Protein AF-A0A9E5DBP9-F1 (afdb_monomer)

Organism: NCBI:txid2828780

Solvent-accessible surface area (backbone atoms only — not comparable to full-atom values): 36568 Å² total; per-residue (Å²): 66,20,36,39,33,51,39,54,47,79,52,47,54,31,37,76,70,67,54,23,41,34,51,75,36,81,72,78,80,89,69,84,73,62,57,49,38,32,36,27,28,32,79,90,72,57,22,38,39,32,34,27,36,75,73,50,74,49,76,37,39,53,68,65,43,41,78,74,40,48,96,30,33,62,60,57,68,68,60,49,55,61,69,46,59,98,44,79,50,32,33,37,37,30,60,32,79,74,44,76,46,94,69,58,40,54,56,54,80,82,34,80,84,62,72,84,39,93,64,58,44,83,35,60,81,59,63,78,62,71,62,70,82,72,67,85,80,68,92,56,74,66,56,55,55,50,51,52,52,51,56,55,50,56,63,60,69,79,74,75,80,93,68,93,64,82,68,49,81,46,46,40,81,37,42,39,49,64,70,26,51,78,45,71,26,36,62,54,65,73,90,39,54,38,77,83,66,48,61,33,39,42,45,51,45,63,87,41,52,47,94,53,41,60,55,85,77,32,12,24,62,60,67,74,27,71,36,49,55,66,17,34,35,31,18,31,29,72,72,33,30,54,62,30,32,31,85,46,59,25,23,25,13,63,24,24,30,28,41,40,47,97,68,67,43,63,42,58,52,50,49,46,61,59,42,17,70,57,47,34,70,67,31,48,63,98,91,61,35,30,51,56,72,66,59,60,34,64,38,73,40,70,38,51,20,65,52,48,37,51,51,51,42,53,50,49,52,51,54,48,52,57,47,50,53,50,52,51,50,46,53,49,51,53,56,47,49,57,53,48,55,53,51,53,50,50,30,46,72,59,47,61,67,48,38,73,64,54,75,69,54,91,82,75,63,38,22,64,59,55,52,51,52,47,52,53,54,51,51,52,51,48,52,51,49,46,52,54,39,54,51,51,42,50,54,36,55,74,63,72,55,67,75,81,78,73,73,78,74,76,78,76,82,78,52,79,77,79,50,74,76,62,53,70,77,50,80,86,67,53,89,53,44,39,79,43,37,43,34,68,58,30,49,72,44,66,32,43,71,78,66,82,86,48,53,70,32,39,64,91,28,79,43,34,27,37,48,40,79,56,31,74,38,72,54,33,78,69,59,72,46,42,27,18,72,59,35,47,71,78,46,85,48,51,78,39,57,55,72,25,36,34,31,17,28,44,60,76,83,81,30,33,34,25,56,15,35,27,68,40,65,30,25,36,24,67,34,27,36,38,40,43,51,65,76,74,32,47,75,46,45,67,45,53,51,53,50,44,59,68,38,27,70,63,55,43,65,67,30,50,64,77,102,68,53,32,51,52,69,67,61,56,30,63,38,72,47,74,37,52,25,72,70,55,42,50,53,44,43,53,51,50,52,57,56,47,51,54,48,54,52,53,52,52,53,43,57,51,50,53,53,50,52,58,52,47,55,51,50,52,40,49,29,46,68,61,48,62,61,64,52,72,67,60,48,54,56,37,69,66,38,94,77,52,50,41,20,63,60,54,48,51,52,44,44,52,52,55,59,56,54,65,62,68,77,76,114

Sequence (667 aa):
MNVLLSIKPKYVDEILAGKKIFEFRKAIFKKKDLGKVFIYSSSPVKKVVASFEIARIIADSPQKLWDKCHKYGGIPENDFFEYFKNSDVAYAIEITNLETFSEPFDPYKLKKDFRPPQSYCYLPLNYFEKKYETVFLTEENKEYDAKISAIDKNKSQFNQSSESVEERIGWIDAELSQMAEIIMGQSPPSSTYNENGIGLPFFQGKAEFTVLHPVVSKWCSKPKKAAESNDILISVRAPVGTTNIANQNCCIGRGLAAIRYSYCNKYVFYFLRLIEKELDKKGTGTTFKAISGAVLKSEIIPLSPLPEQRVIVSKIEQLFSELDNGIANLKLAQAQLKVYRQAVLKKAFEGELTREWREQQTDLPEAKDLLEQIQVEREESYNKKLDEWKRAVREWEDAGKEGKKPTKPKKSKETEPLTEPELDEFPKLPEKWEWTKIGQVSKVGTGVTPLKKRSDFYEGGTIPWVTSGALNESYVNLASDYVTDIALKETNLKIHPKNTLLIALYGEGKTRGKCSELLIEATTNQAIAAIVQERTEEKIRSYLKWFLTKNYDEIRIKSSGGVQPNLNLGIIENTVFPLCSLLEQHSIVTEIETRLSVCDKVEQDIEENLKIAEALRQSILKRAFEGKLLNKRELEEVHSAPDWEPAELLLERIRAEKAGSGKKGKA

pLDDT: mean 86.45, std 15.6, range [28.03, 98.38]

Secondary structure (DSSP, 8-state):
-EEEEEE-HHHHHHHHTTS--EEEESS--S-S---PEEEEE-TTT-EEEEEEEEEEEEEE-HHHHHHHHGGGS-S-HHHHHHHTTT-S-EEEEEEEEEEEEEEEE-HHHH-TT----SSEEEE-TTTTGGGSSSSSSSSTHHHHHHHHHHHHHHHHHSS-------TTTT-EEEEHHHHSEEEE--PPPGGGEESS--SEEEE-SGGGB-SSSB----EESS-SSEEPTTPEEEE-BSS-S-EEE-SS-EEE-TTEEEEE-SS-HHHHHHHHHHSHHHHHHT-B-SSS-B--HHHHHT-EEEEPPHHHHHHHHHHHHHHHHHHHHHHHHHHHHHHHHHHHHHHHHHHHHTT-TTHHHHHT-SSPPPHHHHHHHHHHHHHHHHHHHHHHHHHHHHHHHHTTT-SSPPPPPPPPPPPPPPPHHHHTTSPPPPTT-EEEEHHHHSEEEE-----TT-GGGTTT--EEEE-GGGGGSSEE-S-SEEE-HHHHHHS---PBPTT-EEEE-S-STT-TT-EEEE-S-BEE-TTEEEEE--GGGGGGHHHHHHHHHHTHHHHHH--BSSSS-B--HHHHHT-EEEE--HHHHHHHHHHHHHHHHHHHHHHHHHHHHHHHHHHHHHHHHHHHHHT-SS-HHHHHHHHT-TT---HHHHHHHHHHHHHHHHHHTT-

Nearest PDB structures (foldseek):
  5ybb-assembly1_G  TM=8.308E-01  e=8.590E-17  Caldanaerobacter subterraneus subsp. tengcongensis MB4
  3okg-assembly3_B  TM=6.435E-01  e=1.227E-15  Caldanaerobacter subterraneus subsp. tengcongensis MB4
  3okg-assembly3_A  TM=6.424E-01  e=8.323E-16  Caldanaerobacter subterraneus subsp. tengcongensis MB4
  5y6b-assembly4_D  TM=8.918E-01  e=1.927E-10  Zymomonas mobilis subsp. mobilis ATCC 10988
  5y6c-assembly2_B  TM=9.093E-01  e=3.745E-10  Zymomonas mobilis subsp. mobilis ATCC 10988

Radius of gyration: 35.1 Å; Cα contacts (8 Å, |Δi|>4): 1072; chains: 1; bounding box: 77×71×108 Å

InterPro domains:
  IPR000055 Type I restriction modification DNA specificity domain [PF01420] (170-329)
  IPR000055 Type I restriction modification DNA specificity domain [PF01420] (430-610)
  IPR007374 ASCH domain [SM01022] (5-99)
  IPR015947 PUA-like superfamily [SSF88697] (2-123)
  IPR044946 Type I restriction modification DNA specificity domain superfamily [G3DSA:3.90.220.20] (142-330)
  IPR044946 Type I restriction modification DNA specificity domain superfamily [G3DSA:3.90.220.20] (411-629)
  IPR051212 Type I restriction enzyme S subunit [PTHR43140] (170-627)

Foldseek 3Di:
DEKEFEDEPQVVVCVVVVLAQWDKALDDDPDDDYDKYWYQHDPPVRFGWKIFDFPDKDKAALVVCCVVHVRRHSDDPVRSCVVCPPGRMMMITGTDPIGTDPDTHHVCVVPVPDDHDPGMDDDDPCNVVVVLLPPPDDDPPPVVVVVVVVVVVVVVVVPDDPDDDPWADQKDKDFLLLAKDKAAAADDPPVQKDQPPAAFQEDAFCPQADPAEGDGRMHGNDAPTKDAQQWKKFFFKVQGLDIYGYNHIHRYHNRIMTIGGPALSLLVVLLSVLCSVVSNVCFDDDVMTGDDVVVNRGDIFTFHWRLLSVVLSVLLVVVVVVLVVVLVVLVVVLVSLVVVLLSLLVCLQQVNLCVVVVVPDDDFAALVVLLVVQVVVLVVVLVVQQVVLVVQQVVCVVVVVPDDRRDGDDRDDQDDFDDPVRQVVDDDHDPRKDKGFLSSLWDKDFFADPDPVPVLQAVVFDAAEAELVQLVDQERPHGPGGTHPCNVVVDVWDWAQFQKKKAFFDDPDLSHLRIHGYHHGHTYHRRIMTTHGDDSSSLCSLLVSSVSVSCSVVLRVPFDDDPGGTHDRVSRRGDMGMGHGSVSSVVSSVSSCVVVVVSVVSNVVSVVVSVVSVVVSSVSSVCSSRSNNDDPVRVVVSCPDPSTDRSVVVSVVSNVVVVVVVVVVPD

Mean predicted aligned error: 15.64 Å

Structure (mmCIF, N/CA/C/O backbone):
data_AF-A0A9E5DBP9-F1
#
_entry.id   AF-A0A9E5DBP9-F1
#
loop_
_atom_site.group_PDB
_atom_site.id
_atom_site.type_symbol
_atom_site.label_atom_id
_atom_site.label_alt_id
_atom_site.label_comp_id
_atom_site.label_asym_id
_atom_site.label_entity_id
_atom_site.label_seq_id
_atom_site.pdbx_PDB_ins_code
_atom_site.Cartn_x
_atom_site.Cartn_y
_atom_site.Cartn_z
_atom_site.occupancy
_atom_site.B_iso_or_equiv
_atom_site.auth_seq_id
_atom_site.auth_comp_id
_atom_site.auth_asym_id
_atom_site.auth_atom_id
_atom_site.pdbx_PDB_model_num
ATOM 1 N N . MET A 1 1 ? -11.367 -12.046 -17.221 1.00 78.06 1 MET A N 1
ATOM 2 C CA . MET A 1 1 ? -11.378 -13.448 -16.709 1.00 78.06 1 MET A CA 1
ATOM 3 C C . MET A 1 1 ? -10.088 -14.126 -17.120 1.00 78.06 1 MET A C 1
ATOM 5 O O . MET A 1 1 ? -9.591 -13.809 -18.189 1.00 78.06 1 MET A O 1
ATOM 9 N N . ASN A 1 2 ? -9.572 -15.055 -16.324 1.00 86.94 2 ASN A N 1
ATOM 10 C CA . ASN A 1 2 ? -8.413 -15.855 -16.717 1.00 86.94 2 ASN A CA 1
ATOM 11 C C . ASN A 1 2 ? -8.844 -17.016 -17.626 1.00 86.94 2 ASN A C 1
ATOM 13 O O . ASN A 1 2 ? -10.029 -17.359 -17.699 1.00 86.94 2 ASN A O 1
ATOM 17 N N . VAL A 1 3 ? -7.887 -17.625 -18.319 1.00 91.44 3 VAL A N 1
ATOM 18 C CA . VAL A 1 3 ? -8.115 -18.799 -19.171 1.00 91.44 3 VAL A CA 1
ATOM 19 C C . VAL A 1 3 ? -7.197 -19.931 -18.743 1.00 91.44 3 VAL A C 1
ATOM 21 O O . VAL A 1 3 ? -6.054 -19.678 -18.398 1.00 91.44 3 VAL A O 1
ATOM 24 N N . LEU A 1 4 ? -7.668 -21.175 -18.790 1.00 91.69 4 LEU A N 1
ATOM 25 C CA . LEU A 1 4 ? -6.832 -22.364 -18.640 1.00 91.69 4 LEU A CA 1
ATOM 26 C C . LEU A 1 4 ? -6.750 -23.119 -19.969 1.00 91.69 4 LEU A C 1
ATOM 28 O O . LEU A 1 4 ? -7.785 -23.498 -20.525 1.00 91.69 4 LEU A O 1
ATOM 32 N N . LEU A 1 5 ? -5.533 -23.360 -20.453 1.00 94.31 5 LEU A N 1
ATOM 33 C CA . LEU A 1 5 ? -5.233 -24.177 -21.629 1.00 94.31 5 LEU A CA 1
ATOM 34 C C . LEU A 1 5 ? -4.672 -25.530 -21.211 1.00 94.31 5 LEU A C 1
ATOM 36 O O . LEU A 1 5 ? -3.741 -25.588 -20.415 1.00 94.31 5 LEU A O 1
ATOM 40 N N . SER A 1 6 ? -5.176 -26.617 -21.798 1.00 93.81 6 SER A N 1
ATOM 41 C CA . SER A 1 6 ? -4.496 -27.913 -21.713 1.00 93.81 6 SER A CA 1
ATOM 42 C C . SER A 1 6 ? -3.488 -28.045 -22.855 1.00 93.81 6 SER A C 1
ATOM 44 O O . SER A 1 6 ? -3.867 -27.917 -24.022 1.00 93.81 6 SER A O 1
ATOM 46 N N . ILE A 1 7 ? -2.215 -28.277 -22.522 1.00 93.50 7 ILE A N 1
ATOM 47 C CA . ILE A 1 7 ? -1.096 -28.431 -23.466 1.00 93.50 7 ILE A CA 1
ATOM 48 C C . ILE A 1 7 ? -0.388 -29.764 -23.185 1.00 93.50 7 ILE A C 1
ATOM 50 O O . ILE A 1 7 ? -0.252 -30.169 -22.030 1.00 93.50 7 ILE A O 1
ATOM 54 N N . LYS A 1 8 ? 0.057 -30.469 -24.237 1.00 91.50 8 LYS A N 1
ATOM 55 C CA . LYS A 1 8 ? 0.852 -31.698 -24.073 1.00 91.50 8 LYS A CA 1
ATOM 56 C C . LYS A 1 8 ? 2.240 -31.360 -23.503 1.00 91.50 8 LYS A C 1
ATOM 58 O O . LYS A 1 8 ? 2.840 -30.414 -24.007 1.00 91.50 8 LYS A O 1
ATOM 63 N N . PRO A 1 9 ? 2.789 -32.158 -22.566 1.00 92.94 9 PRO A N 1
ATOM 64 C CA . PRO A 1 9 ? 4.079 -31.898 -21.919 1.00 92.94 9 PRO A CA 1
ATOM 65 C C . PRO A 1 9 ? 5.205 -31.500 -22.879 1.00 92.94 9 PRO A C 1
ATOM 67 O O . PRO A 1 9 ? 5.797 -30.449 -22.693 1.00 92.94 9 PRO A O 1
ATOM 70 N N . LYS A 1 10 ? 5.381 -32.221 -23.998 1.00 90.44 10 LYS A N 1
ATOM 71 C CA . LYS A 1 10 ? 6.418 -31.892 -24.995 1.00 90.44 10 LYS A CA 1
ATOM 72 C C . LYS A 1 10 ? 6.369 -30.446 -25.513 1.00 90.44 10 LYS A C 1
ATOM 74 O O . LYS A 1 10 ? 7.403 -29.867 -25.796 1.00 90.44 10 LYS A O 1
ATOM 79 N N . TYR A 1 11 ? 5.178 -29.859 -25.651 1.00 92.56 11 TYR A N 1
ATOM 80 C CA . TYR A 1 11 ? 5.032 -28.475 -26.113 1.00 92.56 11 TYR A CA 1
ATOM 81 C C . TYR A 1 11 ? 5.098 -27.473 -24.963 1.00 92.56 11 TYR A C 1
ATOM 83 O O . TYR A 1 11 ? 5.466 -26.328 -25.190 1.00 92.56 11 TYR A O 1
ATOM 91 N N . VAL A 1 12 ? 4.745 -27.893 -23.745 1.00 92.88 12 VAL A N 1
ATOM 92 C CA . VAL A 1 12 ? 4.985 -27.099 -22.537 1.00 92.88 12 VAL A CA 1
ATOM 93 C C . VAL A 1 12 ? 6.482 -26.877 -22.376 1.00 92.88 12 VAL A C 1
ATOM 95 O O . VAL A 1 12 ? 6.894 -25.735 -22.239 1.00 92.88 12 VAL A O 1
ATOM 98 N N . ASP A 1 13 ? 7.290 -27.931 -22.471 1.00 91.12 13 ASP A N 1
ATOM 99 C CA . ASP A 1 13 ? 8.742 -27.841 -22.298 1.00 91.12 13 ASP A CA 1
ATOM 100 C C . ASP A 1 13 ? 9.377 -26.888 -23.327 1.00 91.12 13 ASP A C 1
ATOM 102 O O . ASP A 1 13 ? 10.212 -26.058 -22.977 1.00 91.12 13 ASP A O 1
ATOM 106 N N . GLU A 1 14 ? 8.913 -26.922 -24.580 1.00 90.31 14 GLU A N 1
ATOM 107 C CA . GLU A 1 14 ? 9.345 -25.991 -25.634 1.00 90.31 14 GLU A CA 1
ATOM 108 C C . GLU A 1 14 ? 8.914 -24.534 -25.373 1.00 90.31 14 GLU A C 1
ATOM 110 O O . GLU A 1 14 ? 9.648 -23.606 -25.722 1.00 90.31 14 GLU A O 1
ATOM 115 N N . ILE A 1 15 ? 7.747 -24.314 -24.750 1.00 92.19 15 ILE A N 1
ATOM 116 C CA . ILE A 1 15 ? 7.298 -22.979 -24.313 1.00 92.19 15 ILE A CA 1
ATOM 117 C C . ILE A 1 15 ? 8.187 -22.483 -23.171 1.00 92.19 15 ILE A C 1
ATOM 119 O O . ILE A 1 15 ? 8.692 -21.365 -23.232 1.00 92.19 15 ILE A O 1
ATOM 123 N N . LEU A 1 16 ? 8.422 -23.318 -22.154 1.00 88.19 16 LEU A N 1
ATOM 124 C CA . LEU A 1 16 ? 9.247 -22.978 -20.990 1.00 88.19 16 LEU A CA 1
ATOM 125 C C . LEU A 1 16 ? 10.713 -22.730 -21.367 1.00 88.19 16 LEU A C 1
ATOM 127 O O . LEU A 1 16 ? 11.363 -21.878 -20.772 1.00 88.19 16 LEU A O 1
ATOM 131 N N . ALA A 1 17 ? 11.219 -23.425 -22.387 1.00 86.06 17 ALA A N 1
ATOM 132 C CA . ALA A 1 17 ? 12.548 -23.200 -22.948 1.00 86.06 17 ALA A CA 1
ATOM 133 C C . ALA A 1 17 ? 12.634 -21.960 -23.863 1.00 86.06 17 ALA A C 1
ATOM 135 O O . ALA A 1 17 ? 13.699 -21.692 -24.419 1.00 86.06 17 ALA A O 1
ATOM 136 N N . GLY A 1 18 ? 11.528 -21.238 -24.083 1.00 84.06 18 GLY A N 1
ATOM 137 C CA . GLY A 1 18 ? 11.467 -20.055 -24.951 1.00 84.06 18 GLY A CA 1
ATOM 138 C C . GLY A 1 18 ? 11.591 -20.350 -26.451 1.00 84.06 18 GLY A C 1
ATOM 139 O O . GLY A 1 18 ? 11.686 -19.427 -27.257 1.00 84.06 18 GLY A O 1
ATOM 140 N N . LYS A 1 19 ? 11.584 -21.626 -26.852 1.00 85.81 19 LYS A N 1
ATOM 141 C CA . LYS A 1 19 ? 11.707 -22.059 -28.255 1.00 85.81 19 LYS A CA 1
ATOM 142 C C . LYS A 1 19 ? 10.378 -21.972 -29.004 1.00 85.81 19 LYS A C 1
ATOM 144 O O . LYS A 1 19 ? 10.353 -21.715 -30.209 1.00 85.81 19 LYS A O 1
ATOM 149 N N . LYS A 1 20 ? 9.267 -22.170 -28.290 1.00 91.44 20 LYS A N 1
ATOM 150 C CA . LYS A 1 20 ? 7.900 -22.064 -28.807 1.00 91.44 20 LYS A CA 1
ATOM 151 C C . LYS A 1 20 ? 7.237 -20.797 -28.277 1.00 91.44 20 LYS A C 1
ATOM 153 O O . LYS A 1 20 ? 6.842 -20.741 -27.118 1.00 91.44 20 LYS A O 1
ATOM 158 N N . ILE A 1 21 ? 7.069 -19.805 -29.149 1.00 93.25 21 ILE A N 1
ATOM 159 C CA . ILE A 1 21 ? 6.420 -18.523 -28.814 1.00 93.25 21 ILE A CA 1
ATOM 160 C C . ILE A 1 21 ? 4.985 -18.438 -29.349 1.00 93.25 21 ILE A C 1
ATOM 162 O O . ILE A 1 21 ? 4.231 -17.561 -28.944 1.00 93.25 21 ILE A O 1
ATOM 166 N N . PHE A 1 22 ? 4.588 -19.346 -30.248 1.00 94.81 22 PHE A N 1
ATOM 167 C CA . PHE A 1 22 ? 3.217 -19.438 -30.751 1.00 94.81 22 PHE A CA 1
ATOM 168 C C . PHE A 1 22 ? 2.550 -20.728 -30.290 1.00 94.81 22 PHE A C 1
ATOM 170 O O . PHE A 1 22 ? 3.020 -21.820 -30.611 1.00 94.81 22 PHE A O 1
ATOM 177 N N . GLU A 1 23 ? 1.416 -20.617 -29.600 1.00 95.50 23 GLU A N 1
ATOM 178 C CA . GLU A 1 23 ? 0.545 -21.748 -29.279 1.00 95.50 23 GLU A CA 1
ATOM 179 C C . GLU A 1 23 ? -0.609 -21.848 -30.281 1.00 95.50 23 GLU A C 1
ATOM 181 O O . GLU A 1 23 ? -1.372 -20.901 -30.475 1.00 95.50 23 GLU A O 1
ATOM 186 N N . PHE A 1 24 ? -0.752 -23.010 -30.918 1.00 94.12 24 PHE A N 1
ATOM 187 C CA . PHE A 1 24 ? -1.713 -23.210 -32.001 1.00 94.12 24 PHE A CA 1
ATOM 188 C C . PHE A 1 24 ? -3.018 -23.827 -31.498 1.00 94.12 24 PHE A C 1
ATOM 190 O O . PHE A 1 24 ? -3.005 -24.792 -30.733 1.00 94.12 24 PHE A O 1
ATOM 197 N N . ARG A 1 25 ? -4.164 -23.297 -31.941 1.00 93.94 25 ARG A N 1
ATOM 198 C CA . ARG A 1 25 ? -5.496 -23.754 -31.513 1.00 93.94 25 ARG A CA 1
ATOM 199 C C . ARG A 1 25 ? -6.505 -23.762 -32.656 1.00 93.94 25 ARG A C 1
ATOM 201 O O . ARG A 1 25 ? -6.486 -22.889 -33.515 1.00 93.94 25 ARG A O 1
ATOM 208 N N . LYS A 1 26 ? -7.444 -24.717 -32.618 1.00 90.38 26 LYS A N 1
ATOM 209 C CA . LYS A 1 26 ? -8.629 -24.756 -33.507 1.00 90.38 26 LYS A CA 1
ATOM 210 C C . LYS A 1 26 ? -9.736 -23.781 -33.114 1.00 90.38 26 LYS A C 1
ATOM 212 O O . LYS A 1 26 ? -10.588 -23.452 -33.926 1.00 90.38 26 LYS A O 1
ATOM 217 N N . ALA A 1 27 ? -9.758 -23.361 -31.854 1.00 87.56 27 ALA A N 1
ATOM 218 C CA . ALA A 1 27 ? -10.766 -22.458 -31.324 1.00 87.56 27 ALA A CA 1
ATOM 219 C C . ALA A 1 27 ? -10.100 -21.418 -30.433 1.00 87.56 27 ALA A C 1
ATOM 221 O O . ALA A 1 27 ? -9.140 -21.728 -29.725 1.00 87.56 27 ALA A O 1
ATOM 222 N N . ILE A 1 28 ? -10.650 -20.209 -30.447 1.00 90.62 28 ILE A N 1
ATOM 223 C CA . ILE A 1 28 ? -10.167 -19.086 -29.654 1.00 90.62 28 ILE A CA 1
ATOM 224 C C . ILE A 1 28 ? -11.224 -18.620 -28.655 1.00 90.62 28 ILE A C 1
ATOM 226 O O . ILE A 1 28 ? -12.403 -18.967 -28.743 1.00 90.62 28 ILE A O 1
ATOM 230 N N . PHE A 1 29 ? -10.783 -17.834 -27.684 1.00 89.62 29 PHE A N 1
ATOM 231 C CA . PHE A 1 29 ? -11.598 -17.281 -26.616 1.00 89.62 29 PHE A CA 1
ATOM 232 C C . PHE A 1 29 ? -12.742 -16.415 -27.169 1.00 89.62 29 PHE A C 1
ATOM 234 O O . PHE A 1 29 ? -12.526 -15.508 -27.966 1.00 89.62 29 PHE A O 1
ATOM 241 N N . LYS A 1 30 ? -13.970 -16.656 -26.697 1.00 84.38 30 LYS A N 1
ATOM 242 C CA . LYS A 1 30 ? -15.159 -15.860 -27.054 1.00 84.38 30 LYS A CA 1
ATOM 243 C C . LYS A 1 30 ? -15.204 -14.490 -26.362 1.00 84.38 30 LYS A C 1
ATOM 245 O O . LYS A 1 30 ? -15.809 -13.560 -26.881 1.00 84.38 30 LYS A O 1
ATOM 250 N N . LYS A 1 31 ? -14.607 -14.373 -25.171 1.00 79.12 31 LYS A N 1
ATOM 251 C CA . LYS A 1 31 ? -14.512 -13.120 -24.402 1.00 79.12 31 LYS A CA 1
ATOM 252 C C . LYS A 1 31 ? -13.272 -12.324 -24.815 1.00 79.12 31 LYS A C 1
ATOM 254 O O . LYS A 1 31 ? -12.221 -12.927 -25.007 1.00 79.12 31 LYS A O 1
ATOM 259 N N . LYS A 1 32 ? -13.407 -10.996 -24.897 1.00 67.38 32 LYS A N 1
ATOM 260 C CA . LYS A 1 32 ? -12.321 -10.073 -25.272 1.00 67.38 32 LYS A CA 1
ATOM 261 C C . LYS A 1 32 ? -11.495 -9.586 -24.069 1.00 67.38 32 LYS A C 1
ATOM 263 O O . LYS A 1 32 ? -10.287 -9.453 -24.202 1.00 67.38 32 LYS A O 1
ATOM 268 N N . ASP A 1 33 ? -12.112 -9.445 -22.892 1.00 71.75 33 ASP A N 1
ATOM 269 C CA . ASP A 1 33 ? -11.433 -9.002 -21.660 1.00 71.75 33 ASP A CA 1
ATOM 270 C C . ASP A 1 33 ? -10.830 -10.185 -20.885 1.00 71.75 33 ASP A C 1
ATOM 272 O O . ASP A 1 33 ? -11.403 -10.731 -19.921 1.00 71.75 33 ASP A O 1
ATOM 276 N N . LEU A 1 34 ? -9.671 -10.634 -21.358 1.00 81.06 34 LEU A N 1
ATOM 277 C CA . LEU A 1 34 ? -8.916 -11.731 -20.762 1.00 81.06 34 LEU A CA 1
ATOM 278 C C . LEU A 1 34 ? -7.817 -11.192 -19.843 1.00 81.06 34 LEU A C 1
ATOM 280 O O . LEU A 1 34 ? -7.190 -10.185 -20.140 1.00 81.06 34 LEU A O 1
ATOM 284 N N . GLY A 1 35 ? -7.631 -11.868 -18.709 1.00 80.94 35 GLY A N 1
ATOM 285 C CA . GLY A 1 35 ? -6.468 -11.695 -17.842 1.00 80.94 35 GLY A CA 1
ATOM 286 C C . GLY A 1 35 ? -5.327 -12.587 -18.332 1.00 80.94 35 GLY A C 1
ATOM 287 O O . GLY A 1 35 ? -4.994 -12.580 -19.514 1.00 80.94 35 GLY A O 1
ATOM 288 N N . LYS A 1 36 ? -4.779 -13.422 -17.446 1.00 88.25 36 LYS A N 1
ATOM 289 C CA . LYS A 1 36 ? -3.708 -14.369 -17.793 1.00 88.25 36 LYS A CA 1
ATOM 290 C C . LYS A 1 36 ? -4.240 -15.674 -18.393 1.00 88.25 36 LYS A C 1
ATOM 292 O O . LYS A 1 36 ? -5.354 -16.122 -18.083 1.00 88.25 36 LYS A O 1
ATOM 297 N N . VAL A 1 37 ? -3.407 -16.317 -19.209 1.00 92.56 37 VAL A N 1
ATOM 298 C CA . VAL A 1 37 ? -3.605 -17.682 -19.707 1.00 92.56 37 VAL A CA 1
ATOM 299 C C . VAL A 1 37 ? -2.721 -18.637 -18.911 1.00 92.56 37 VAL A C 1
ATOM 301 O O . VAL A 1 37 ? -1.504 -18.541 -18.938 1.00 92.56 37 VAL A O 1
ATOM 304 N N . PHE A 1 38 ? -3.330 -19.579 -18.206 1.00 93.12 38 PHE A N 1
ATOM 305 C CA . PHE A 1 38 ? -2.664 -20.614 -17.427 1.00 93.12 38 PHE A CA 1
ATOM 306 C C . PHE A 1 38 ? -2.456 -21.873 -18.269 1.00 93.12 38 PHE A C 1
ATOM 308 O O . PHE A 1 38 ? -3.345 -22.290 -19.016 1.00 93.12 38 PHE A O 1
ATOM 315 N N . ILE A 1 39 ? -1.300 -22.510 -18.109 1.00 94.62 39 ILE A N 1
ATOM 316 C CA . ILE A 1 39 ? -0.908 -23.726 -18.818 1.00 94.62 39 ILE A CA 1
ATOM 317 C C . ILE A 1 39 ? -1.099 -24.929 -17.896 1.00 94.62 39 ILE A C 1
ATOM 319 O O . ILE A 1 39 ? -0.331 -25.133 -16.959 1.00 94.62 39 ILE A O 1
ATOM 323 N N . TYR A 1 40 ? -2.100 -25.755 -18.188 1.00 94.50 40 TYR A N 1
ATOM 324 C CA . TYR A 1 40 ? -2.239 -27.102 -17.645 1.00 94.50 40 TYR A CA 1
ATOM 325 C C . TYR A 1 40 ? -1.475 -28.097 -18.524 1.00 94.50 40 TYR A C 1
ATOM 327 O O . TYR A 1 40 ? -1.888 -28.399 -19.648 1.00 94.50 40 TYR A O 1
ATOM 335 N N . SER A 1 41 ? -0.376 -28.633 -18.001 1.00 94.25 41 SER A N 1
ATOM 336 C CA . SER A 1 41 ? 0.361 -29.720 -18.636 1.00 94.25 41 SER A CA 1
ATOM 337 C C . SER A 1 41 ? -0.424 -31.021 -18.476 1.00 94.25 41 SER A C 1
ATOM 339 O O . SER A 1 41 ? -0.727 -31.450 -17.359 1.00 94.25 41 SER A O 1
ATOM 341 N N . SER A 1 42 ? -0.814 -31.630 -19.598 1.00 90.62 42 SER A N 1
ATOM 342 C CA . SER A 1 42 ? -1.621 -32.852 -19.612 1.00 90.62 42 SER A CA 1
ATOM 343 C C . SER A 1 42 ? -0.835 -34.067 -19.091 1.00 90.62 42 SER A C 1
ATOM 345 O O . SER A 1 42 ? 0.287 -33.952 -18.604 1.00 90.62 42 SER A O 1
ATOM 347 N N . SER A 1 43 ? -1.416 -35.267 -19.178 1.00 86.00 43 SER A N 1
ATOM 348 C CA . SER A 1 43 ? -0.735 -36.505 -18.765 1.00 86.00 43 SER A CA 1
ATOM 349 C C . SER A 1 43 ? 0.663 -36.637 -19.405 1.00 86.00 43 SER A C 1
ATOM 351 O O . SER A 1 43 ? 0.771 -36.372 -20.607 1.00 86.00 43 SER A O 1
ATOM 353 N N . PRO A 1 44 ? 1.705 -37.050 -18.650 1.00 87.50 44 PRO A N 1
ATOM 354 C CA . PRO A 1 44 ? 1.666 -37.527 -17.257 1.00 87.50 44 PRO A CA 1
ATOM 355 C C . PRO A 1 44 ? 1.753 -36.439 -16.171 1.00 87.50 44 PRO A C 1
ATOM 357 O O . PRO A 1 44 ? 1.477 -36.745 -15.017 1.00 87.50 44 PRO A O 1
ATOM 360 N N . VAL A 1 45 ? 2.081 -35.188 -16.512 1.00 90.44 45 VAL A N 1
ATOM 361 C CA . VAL A 1 45 ? 2.345 -34.117 -15.528 1.00 90.44 45 VAL A CA 1
ATOM 362 C C . VAL A 1 45 ? 1.090 -33.745 -14.735 1.00 90.44 45 VAL A C 1
ATOM 364 O O . VAL A 1 45 ? 1.151 -33.602 -13.518 1.00 90.44 45 VAL A O 1
ATOM 367 N N . LYS A 1 46 ? -0.053 -33.614 -15.422 1.00 91.19 46 LYS A N 1
ATOM 368 C CA . LYS A 1 46 ? -1.386 -33.345 -14.847 1.00 91.19 46 LYS A CA 1
ATOM 369 C C . LYS A 1 46 ? -1.451 -32.154 -13.872 1.00 91.19 46 LYS A C 1
ATOM 371 O O . LYS A 1 46 ? -2.279 -32.161 -12.961 1.00 91.19 46 LYS A O 1
ATOM 376 N N . LYS A 1 47 ? -0.647 -31.110 -14.086 1.00 90.94 47 LYS A N 1
ATOM 377 C CA . LYS A 1 47 ? -0.560 -29.918 -13.222 1.00 90.94 47 LYS A CA 1
ATOM 378 C C . LYS A 1 47 ? -0.598 -28.627 -14.031 1.00 90.94 47 LYS A C 1
ATOM 380 O O . LYS A 1 47 ? -0.261 -28.617 -15.212 1.00 90.94 47 LYS A O 1
ATOM 385 N N . VAL A 1 48 ? -0.990 -27.530 -13.391 1.00 91.12 48 VAL A N 1
ATOM 386 C CA . VAL A 1 48 ? -0.821 -26.176 -13.923 1.00 91.12 48 VAL A CA 1
ATOM 387 C C . VAL A 1 48 ? 0.603 -25.721 -13.622 1.00 91.12 48 VAL A C 1
ATOM 389 O O . VAL A 1 48 ? 0.995 -25.663 -12.463 1.00 91.12 48 VAL A O 1
ATOM 392 N N . VAL A 1 49 ? 1.386 -25.452 -14.659 1.00 92.31 49 VAL A N 1
ATOM 393 C CA . VAL A 1 49 ? 2.855 -25.330 -14.567 1.00 92.31 49 VAL A CA 1
ATOM 394 C C . VAL A 1 49 ? 3.371 -23.918 -14.826 1.00 92.31 49 VAL A C 1
ATOM 396 O O . VAL A 1 49 ? 4.474 -23.589 -14.409 1.00 92.31 49 VAL A O 1
ATOM 399 N N . ALA A 1 50 ? 2.595 -23.093 -15.525 1.00 91.62 50 ALA A N 1
ATOM 400 C CA . ALA A 1 50 ? 2.985 -21.740 -15.898 1.00 91.62 50 ALA A CA 1
ATOM 401 C C . ALA A 1 50 ? 1.758 -20.897 -16.254 1.00 91.62 50 ALA A C 1
ATOM 403 O O . ALA A 1 50 ? 0.649 -21.423 -16.421 1.00 91.62 50 ALA A O 1
ATOM 404 N N . SER A 1 51 ? 1.964 -19.598 -16.431 1.00 94.00 51 SER A N 1
ATOM 405 C CA . SER A 1 51 ? 1.008 -18.694 -17.065 1.00 94.00 51 SER A CA 1
ATOM 406 C C . SER A 1 51 ? 1.697 -17.737 -18.030 1.00 94.00 51 SER A C 1
ATOM 408 O O . SER A 1 51 ? 2.906 -17.562 -17.965 1.00 94.00 51 SER A O 1
ATOM 410 N N . PHE A 1 52 ? 0.943 -17.143 -18.946 1.00 93.19 52 PHE A N 1
ATOM 411 C CA . PHE A 1 52 ? 1.443 -16.148 -19.887 1.00 93.19 52 PHE A CA 1
ATOM 412 C C . PHE A 1 52 ? 0.360 -15.127 -20.242 1.00 93.19 52 PHE A C 1
ATOM 414 O O . PHE A 1 52 ? -0.836 -15.346 -20.011 1.00 93.19 52 PHE A O 1
ATOM 421 N N . GLU A 1 53 ? 0.782 -14.018 -20.837 1.00 92.38 53 GLU A N 1
ATOM 422 C CA . GLU A 1 53 ? -0.086 -13.008 -21.432 1.00 92.38 53 GLU A CA 1
ATOM 423 C C . GLU A 1 53 ? -0.099 -13.132 -22.957 1.00 92.38 53 GLU A C 1
ATOM 425 O O . GLU A 1 53 ? 0.850 -13.601 -23.586 1.00 92.38 53 GLU A O 1
ATOM 430 N N . ILE A 1 54 ? -1.206 -12.725 -23.571 1.00 92.19 54 ILE A N 1
ATOM 431 C CA . ILE A 1 54 ? -1.388 -12.828 -25.018 1.00 92.19 54 ILE A CA 1
ATOM 432 C C . ILE A 1 54 ? -0.864 -11.543 -25.660 1.00 92.19 54 ILE A C 1
ATOM 434 O O . ILE A 1 54 ? -1.478 -10.492 -25.490 1.00 92.19 54 ILE A O 1
ATOM 438 N N . ALA A 1 55 ? 0.219 -11.621 -26.438 1.00 87.62 55 ALA A N 1
ATOM 439 C CA . ALA A 1 55 ? 0.715 -10.460 -27.184 1.00 87.62 55 ALA A CA 1
ATOM 440 C C . ALA A 1 55 ? -0.218 -10.111 -28.351 1.00 87.62 55 ALA A C 1
ATOM 442 O O . ALA A 1 55 ? -0.626 -8.966 -28.533 1.00 87.62 55 ALA A O 1
ATOM 443 N N . ARG A 1 56 ? -0.584 -11.122 -29.142 1.00 91.31 56 ARG A N 1
ATOM 444 C CA . ARG A 1 56 ? -1.608 -11.039 -30.188 1.00 91.31 56 ARG A CA 1
ATOM 445 C C . ARG A 1 56 ? -2.117 -12.429 -30.544 1.00 91.31 56 ARG A C 1
ATOM 447 O O . ARG A 1 56 ? -1.502 -13.441 -30.211 1.00 91.31 56 ARG A O 1
ATOM 454 N N . ILE A 1 57 ? -3.238 -12.466 -31.258 1.00 92.94 57 ILE A N 1
ATOM 455 C CA . ILE A 1 57 ? -3.793 -13.689 -31.837 1.00 92.94 57 ILE A CA 1
ATOM 456 C C . ILE A 1 57 ? -3.877 -13.501 -33.347 1.00 92.94 57 ILE A C 1
ATOM 458 O O . ILE A 1 57 ? -4.483 -12.541 -33.821 1.00 92.94 57 ILE A O 1
ATOM 462 N N . ILE A 1 58 ? -3.293 -14.432 -34.094 1.00 92.44 58 ILE A N 1
ATOM 463 C CA . ILE A 1 58 ? -3.368 -14.475 -35.555 1.00 92.44 58 ILE A CA 1
ATOM 464 C C . ILE A 1 58 ? -4.392 -15.543 -35.931 1.00 92.44 58 ILE A C 1
ATOM 466 O O . ILE A 1 58 ? -4.292 -16.672 -35.459 1.00 92.44 58 ILE A O 1
ATOM 470 N N . ALA A 1 59 ? -5.370 -15.189 -36.763 1.00 95.50 59 ALA A N 1
ATOM 471 C CA . ALA A 1 59 ? -6.365 -16.108 -37.308 1.00 95.50 59 ALA A CA 1
ATOM 472 C C . ALA A 1 59 ? -6.226 -16.151 -38.832 1.00 95.50 59 ALA A C 1
ATOM 474 O O . ALA A 1 59 ? -6.306 -15.106 -39.479 1.00 95.50 59 ALA A O 1
ATOM 475 N N . ASP A 1 60 ? -5.985 -17.330 -39.400 1.00 95.19 60 ASP A N 1
ATOM 476 C CA . ASP A 1 60 ? -5.806 -17.508 -40.846 1.00 95.19 60 ASP A CA 1
ATOM 477 C C . ASP A 1 60 ? -6.079 -18.968 -41.253 1.00 95.19 60 ASP A C 1
ATOM 479 O O . ASP A 1 60 ? -6.304 -19.826 -40.399 1.00 95.19 60 ASP A O 1
ATOM 483 N N . SER A 1 61 ? -6.034 -19.270 -42.551 1.00 95.56 61 SER A N 1
ATOM 484 C CA . SER A 1 61 ? -5.992 -20.658 -43.039 1.00 95.56 61 SER A CA 1
ATOM 485 C C . SER A 1 61 ? -4.743 -21.389 -42.510 1.00 95.56 61 SER A C 1
ATOM 487 O O . SER A 1 61 ? -3.695 -20.746 -42.373 1.00 95.56 61 SER A O 1
ATOM 489 N N . PRO A 1 62 ? -4.794 -22.714 -42.253 1.00 95.75 62 PRO A N 1
ATOM 490 C CA . PRO A 1 62 ? -3.654 -23.462 -41.715 1.00 95.75 62 PRO A CA 1
ATOM 491 C C . PRO A 1 62 ? -2.349 -23.256 -42.492 1.00 95.75 62 PRO A C 1
ATOM 493 O O . PRO A 1 62 ? -1.315 -23.024 -41.874 1.00 95.75 62 PRO A O 1
ATOM 496 N N . GLN A 1 63 ? -2.403 -23.239 -43.830 1.00 94.38 63 GLN A N 1
ATOM 497 C CA . GLN A 1 63 ? -1.224 -23.013 -44.672 1.00 94.38 63 GLN A CA 1
ATOM 498 C C . GLN A 1 63 ? -0.594 -21.635 -44.424 1.00 94.38 63 GLN A C 1
ATOM 500 O O . GLN A 1 63 ? 0.582 -21.535 -44.097 1.00 94.38 63 GLN A O 1
ATOM 505 N N . LYS A 1 64 ? -1.388 -20.561 -44.497 1.00 92.94 64 LYS A N 1
ATOM 506 C CA . LYS A 1 64 ? -0.882 -19.195 -44.284 1.00 92.94 64 LYS A CA 1
ATOM 507 C C . LYS A 1 64 ? -0.397 -18.968 -42.855 1.00 92.94 64 LYS A C 1
ATOM 509 O O . LYS A 1 64 ? 0.520 -18.179 -42.632 1.00 92.94 64 LYS A O 1
ATOM 514 N N . LEU A 1 65 ? -1.033 -19.614 -41.878 1.00 94.25 65 LEU A N 1
ATOM 515 C CA . LEU A 1 65 ? -0.613 -19.538 -40.483 1.00 94.25 65 LEU A CA 1
ATOM 516 C C . LEU A 1 65 ? 0.729 -20.254 -40.274 1.00 94.25 65 LEU A C 1
ATOM 518 O O . LEU A 1 65 ? 1.588 -19.737 -39.559 1.00 94.25 65 LEU A O 1
ATOM 522 N N . TRP A 1 66 ? 0.923 -21.402 -40.927 1.00 94.50 66 TRP A N 1
ATOM 523 C CA . TRP A 1 66 ? 2.185 -22.137 -40.930 1.00 94.50 66 TRP A CA 1
ATOM 524 C C . TRP A 1 66 ? 3.322 -21.286 -41.497 1.00 94.50 66 TRP A C 1
ATOM 526 O O . TRP A 1 66 ? 4.306 -21.039 -40.798 1.00 94.50 66 TRP A O 1
ATOM 536 N N . ASP A 1 67 ? 3.141 -20.720 -42.691 1.00 92.25 67 ASP A N 1
ATOM 537 C CA . ASP A 1 67 ? 4.152 -19.889 -43.356 1.00 92.25 67 ASP A CA 1
ATOM 538 C C . ASP A 1 67 ? 4.629 -18.729 -42.456 1.00 92.25 67 ASP A C 1
ATOM 540 O O . ASP A 1 67 ? 5.818 -18.415 -42.404 1.00 92.25 67 ASP A O 1
ATOM 544 N N . LYS A 1 68 ? 3.710 -18.135 -41.680 1.00 90.06 68 LYS A N 1
ATOM 545 C CA . LYS A 1 68 ? 3.987 -17.013 -40.767 1.00 90.06 68 LYS A CA 1
ATOM 546 C C . LYS A 1 68 ? 4.650 -17.423 -39.449 1.00 90.06 68 LYS A C 1
ATOM 548 O O . LYS A 1 68 ? 5.459 -16.661 -38.923 1.00 90.06 68 LYS A O 1
ATOM 553 N N . CYS A 1 69 ? 4.274 -18.568 -38.878 1.00 92.62 69 CYS A N 1
ATOM 554 C CA . CYS A 1 69 ? 4.543 -18.872 -37.466 1.00 92.62 69 CYS A CA 1
ATOM 555 C C . CYS A 1 69 ? 5.406 -20.120 -37.226 1.00 92.62 69 CYS A C 1
ATOM 557 O O . CYS A 1 69 ? 5.883 -20.296 -36.103 1.00 92.62 69 CYS A O 1
ATOM 559 N N . HIS A 1 70 ? 5.633 -20.980 -38.229 1.00 88.25 70 HIS A N 1
ATOM 560 C CA . HIS A 1 70 ? 6.304 -22.278 -38.050 1.00 88.25 70 HIS A CA 1
ATOM 561 C C . HIS A 1 70 ? 7.686 -22.169 -37.390 1.00 88.25 70 HIS A C 1
ATOM 563 O O . HIS A 1 70 ? 8.004 -22.971 -36.512 1.00 88.25 70 HIS A O 1
ATOM 569 N N . LYS A 1 71 ? 8.463 -21.128 -37.732 1.00 87.06 71 LYS A N 1
ATOM 570 C CA . LYS A 1 71 ? 9.821 -20.884 -37.211 1.00 87.06 71 LYS A CA 1
ATOM 571 C C . LYS A 1 71 ? 9.896 -20.870 -35.679 1.00 87.06 71 LYS A C 1
ATOM 573 O O . LYS A 1 71 ? 10.914 -21.262 -35.121 1.00 87.06 71 LYS A O 1
ATOM 578 N N . TYR A 1 72 ? 8.822 -20.454 -35.010 1.00 88.69 72 TYR A N 1
ATOM 579 C CA . TYR A 1 72 ? 8.733 -20.392 -33.548 1.00 88.69 72 TYR A CA 1
ATOM 580 C C . TYR A 1 72 ? 7.505 -21.142 -33.007 1.00 88.69 72 TYR A C 1
ATOM 582 O O . TYR A 1 72 ? 6.999 -20.864 -31.916 1.00 88.69 72 TYR A O 1
ATOM 590 N N . GLY A 1 73 ? 6.989 -22.080 -33.805 1.00 84.69 73 GLY A N 1
ATOM 591 C CA . GLY A 1 73 ? 5.796 -22.861 -33.509 1.00 84.69 73 GLY A CA 1
ATOM 592 C C . GLY A 1 73 ? 6.063 -24.116 -32.679 1.00 84.69 73 GLY A C 1
ATOM 593 O O . GLY A 1 73 ? 5.114 -24.690 -32.145 1.00 84.69 73 GLY A O 1
ATOM 594 N N . GLY A 1 74 ? 7.321 -24.559 -32.560 1.00 84.56 74 GLY A N 1
ATOM 595 C CA . GLY A 1 74 ? 7.730 -25.698 -31.722 1.00 84.56 74 GLY A CA 1
ATOM 596 C C . GLY A 1 74 ? 6.966 -27.004 -31.989 1.00 84.56 74 GLY A C 1
ATOM 597 O O . GLY A 1 74 ? 6.765 -27.804 -31.078 1.00 84.56 74 GLY A O 1
ATOM 598 N N . ILE A 1 75 ? 6.463 -27.195 -33.210 1.00 86.00 75 ILE A N 1
ATOM 599 C CA . ILE A 1 75 ? 5.712 -28.377 -33.643 1.00 86.00 75 ILE A CA 1
ATOM 600 C C . ILE A 1 75 ? 6.194 -28.775 -35.045 1.00 86.00 75 ILE A C 1
ATOM 602 O O . ILE A 1 75 ? 6.386 -27.884 -35.871 1.00 86.00 75 ILE A O 1
ATOM 606 N N . PRO A 1 76 ? 6.411 -30.071 -35.332 1.00 90.19 76 PRO A N 1
ATOM 607 C CA . PRO A 1 76 ? 6.732 -30.523 -36.685 1.00 90.19 76 PRO A CA 1
ATOM 608 C C . PRO A 1 76 ? 5.606 -30.215 -37.680 1.00 90.19 76 PRO A C 1
ATOM 610 O O . PRO A 1 76 ? 4.432 -30.242 -37.316 1.00 90.19 76 PRO A O 1
ATOM 613 N N . GLU A 1 77 ? 5.955 -29.996 -38.947 1.00 91.06 77 GLU A N 1
ATOM 614 C CA . GLU A 1 77 ? 5.003 -29.675 -40.023 1.00 91.06 77 GLU A CA 1
ATOM 615 C C . GLU A 1 77 ? 3.876 -30.704 -40.155 1.00 91.06 77 GLU A C 1
ATOM 617 O O . GLU A 1 77 ? 2.695 -30.357 -40.121 1.00 91.06 77 GLU A O 1
ATOM 622 N N . ASN A 1 78 ? 4.237 -31.987 -40.200 1.00 91.94 78 ASN A N 1
ATOM 623 C CA . ASN A 1 78 ? 3.270 -33.080 -40.293 1.00 91.94 78 ASN A CA 1
ATOM 624 C C . ASN A 1 78 ? 2.297 -33.091 -39.099 1.00 91.94 78 ASN A C 1
ATOM 626 O O . ASN A 1 78 ? 1.094 -33.260 -39.287 1.00 91.94 78 ASN A O 1
ATOM 630 N N . ASP A 1 79 ? 2.801 -32.855 -37.881 1.00 89.50 79 ASP A N 1
ATOM 631 C CA . ASP A 1 79 ? 1.985 -32.786 -36.660 1.00 89.50 79 ASP A CA 1
ATOM 632 C C . ASP A 1 79 ? 1.033 -31.577 -36.695 1.00 89.50 79 ASP A C 1
ATOM 634 O O . ASP A 1 79 ? -0.102 -31.667 -36.224 1.00 89.50 79 ASP A O 1
ATOM 638 N N . PHE A 1 80 ? 1.481 -30.442 -37.242 1.00 93.31 80 PHE A N 1
ATOM 639 C CA . PHE A 1 80 ? 0.670 -29.234 -37.381 1.00 93.31 80 PHE A CA 1
ATOM 640 C C . PHE A 1 80 ? -0.486 -29.439 -38.363 1.00 93.31 80 PHE A C 1
ATOM 642 O O . PHE A 1 80 ? -1.643 -29.188 -38.013 1.00 93.31 80 PHE A O 1
ATOM 649 N N . PHE A 1 81 ? -0.199 -29.923 -39.573 1.00 93.81 81 PHE A N 1
ATOM 650 C CA . PHE A 1 81 ? -1.229 -30.115 -40.593 1.00 93.81 81 PHE A CA 1
ATOM 651 C C . PHE A 1 81 ? -2.191 -31.252 -40.241 1.00 93.81 81 PHE A C 1
ATOM 653 O O . PHE A 1 81 ? -3.393 -31.114 -40.467 1.00 93.81 81 PHE A O 1
ATOM 660 N N . GLU A 1 82 ? -1.717 -32.324 -39.598 1.00 93.62 82 GLU A N 1
ATOM 661 C CA . GLU A 1 82 ? -2.612 -33.362 -39.078 1.00 93.62 82 GLU A CA 1
ATOM 662 C C . GLU A 1 82 ? -3.473 -32.825 -37.924 1.00 93.62 82 GLU A C 1
ATOM 664 O O . GLU A 1 82 ? -4.670 -33.113 -37.862 1.00 93.62 82 GLU A O 1
ATOM 669 N N . TYR A 1 83 ? -2.921 -31.975 -37.042 1.00 90.25 83 TYR A N 1
ATOM 670 C CA . TYR A 1 83 ? -3.717 -31.319 -36.005 1.00 90.25 83 TYR A CA 1
ATOM 671 C C . TYR A 1 83 ? -4.837 -30.484 -36.625 1.00 90.25 83 TYR A C 1
ATOM 673 O O . TYR A 1 83 ? -5.975 -30.634 -36.196 1.00 90.25 83 TYR A O 1
ATOM 681 N N . PHE A 1 84 ? -4.570 -29.675 -37.655 1.00 92.88 84 PHE A N 1
ATOM 682 C CA . PHE A 1 84 ? -5.560 -28.819 -38.328 1.00 92.88 84 PHE A CA 1
ATOM 683 C C . PHE A 1 84 ? -6.347 -29.486 -39.463 1.00 92.88 84 PHE A C 1
ATOM 685 O O . PHE A 1 84 ? -7.095 -28.812 -40.172 1.00 92.88 84 PHE A O 1
ATOM 692 N N . LYS A 1 85 ? -6.258 -30.810 -39.599 1.00 89.12 85 LYS A N 1
ATOM 693 C CA . LYS A 1 85 ? -7.040 -31.570 -40.575 1.00 89.12 85 LYS A CA 1
ATOM 694 C C . LYS A 1 85 ? -8.531 -31.256 -40.436 1.00 89.12 85 LYS A C 1
ATOM 696 O O . LYS A 1 85 ? -9.081 -31.275 -39.326 1.00 89.12 85 LYS A O 1
ATOM 701 N N . ASN A 1 86 ? -9.166 -30.952 -41.568 1.00 89.56 86 ASN A N 1
ATOM 702 C CA . ASN A 1 86 ? -10.573 -30.546 -41.682 1.00 89.56 86 ASN A CA 1
ATOM 703 C C . ASN A 1 86 ? -10.922 -29.242 -40.931 1.00 89.56 86 ASN A C 1
ATOM 705 O O . ASN A 1 86 ? -12.003 -29.130 -40.359 1.00 89.56 86 ASN A O 1
ATOM 709 N N . SER A 1 87 ? -10.000 -28.279 -40.842 1.00 88.69 87 SER A N 1
ATOM 710 C CA . SER A 1 87 ? -10.253 -26.958 -40.247 1.00 88.69 87 SER A CA 1
ATOM 711 C C . SER A 1 87 ? -9.904 -25.846 -41.238 1.00 88.69 87 SER A C 1
ATOM 713 O O . SER A 1 87 ? -8.751 -25.725 -41.640 1.00 88.69 87 SER A O 1
ATOM 715 N N . ASP A 1 88 ? -10.882 -25.010 -41.591 1.00 90.00 88 ASP A N 1
ATOM 716 C CA . ASP A 1 88 ? -10.684 -23.903 -42.545 1.00 90.00 88 ASP A CA 1
ATOM 717 C C . ASP A 1 88 ? -9.948 -22.704 -41.923 1.00 90.00 88 ASP A C 1
ATOM 719 O O . ASP A 1 88 ? -9.351 -21.888 -42.626 1.00 90.00 88 ASP A O 1
ATOM 723 N N . VAL A 1 89 ? -9.979 -22.604 -40.590 1.00 92.31 89 VAL A N 1
ATOM 724 C CA . VAL A 1 89 ? -9.358 -21.531 -39.807 1.00 92.31 89 VAL A CA 1
ATOM 725 C C . VAL A 1 89 ? -8.538 -22.129 -38.668 1.00 92.31 89 VAL A C 1
ATOM 727 O O . VAL A 1 89 ? -8.988 -23.025 -37.950 1.00 92.31 89 VAL A O 1
ATOM 730 N N . ALA A 1 90 ? -7.337 -21.595 -38.488 1.00 93.81 90 ALA A N 1
ATOM 731 C CA . ALA A 1 90 ? -6.413 -21.898 -37.412 1.00 93.81 90 ALA A CA 1
ATOM 732 C C . ALA A 1 90 ? -6.039 -20.611 -36.662 1.00 93.81 90 ALA A C 1
ATOM 734 O O . ALA A 1 90 ? -6.001 -19.523 -37.242 1.00 93.81 90 ALA A O 1
ATOM 735 N N . TYR A 1 91 ? -5.738 -20.745 -35.371 1.00 95.62 91 TYR A N 1
ATOM 736 C CA . TYR A 1 91 ? -5.320 -19.636 -34.518 1.00 95.62 91 TYR A CA 1
ATOM 737 C C . TYR A 1 91 ? -3.906 -19.865 -33.988 1.00 95.62 91 TYR A C 1
ATOM 739 O O . TYR A 1 91 ? -3.605 -20.955 -33.499 1.00 95.62 91 TYR A O 1
ATOM 747 N N . ALA A 1 92 ? -3.066 -18.832 -34.031 1.00 95.50 92 ALA A N 1
ATOM 748 C CA . ALA A 1 92 ? -1.786 -18.778 -33.330 1.00 95.50 92 ALA A CA 1
ATOM 749 C C . ALA A 1 92 ? -1.861 -17.719 -32.229 1.00 95.50 92 ALA A C 1
ATOM 751 O O . ALA A 1 92 ? -2.122 -16.547 -32.500 1.00 95.50 92 ALA A O 1
ATOM 752 N N . ILE A 1 93 ? -1.648 -18.144 -30.990 1.00 95.25 93 ILE A N 1
ATOM 753 C CA . ILE A 1 93 ? -1.611 -17.290 -29.806 1.00 95.25 93 ILE A CA 1
ATOM 754 C C . ILE A 1 93 ? -0.146 -16.980 -29.526 1.00 95.25 93 ILE A C 1
ATOM 756 O O . ILE A 1 93 ? 0.620 -17.894 -29.228 1.00 95.25 93 ILE A O 1
ATOM 760 N N . GLU A 1 94 ? 0.244 -15.715 -29.640 1.00 95.31 94 GLU A N 1
ATOM 761 C CA . GLU A 1 94 ? 1.605 -15.285 -29.325 1.00 95.31 94 GLU A CA 1
ATOM 762 C C . GLU A 1 94 ? 1.774 -15.124 -27.813 1.00 95.31 94 GLU A C 1
ATOM 764 O O . GLU A 1 94 ? 1.034 -14.373 -27.169 1.00 95.31 94 GLU A O 1
ATOM 769 N N . ILE A 1 95 ? 2.733 -15.863 -27.266 1.00 93.75 95 ILE A N 1
ATOM 770 C CA . ILE A 1 95 ? 3.057 -15.947 -25.846 1.00 93.75 95 ILE A CA 1
ATOM 771 C C . ILE A 1 95 ? 3.995 -14.792 -25.493 1.00 93.75 95 ILE A C 1
ATOM 773 O O . ILE A 1 95 ? 5.074 -14.669 -26.068 1.00 93.75 95 ILE A O 1
ATOM 777 N N . THR A 1 96 ? 3.606 -13.972 -24.519 1.00 89.75 96 THR A N 1
ATOM 778 C CA . THR A 1 96 ? 4.478 -12.978 -23.878 1.00 89.75 96 THR A CA 1
ATOM 779 C C . THR A 1 96 ? 4.355 -13.063 -22.360 1.00 89.75 96 THR A C 1
ATOM 781 O O . THR A 1 96 ? 3.417 -13.677 -21.851 1.00 89.75 96 THR A O 1
ATOM 784 N N . ASN A 1 97 ? 5.298 -12.464 -21.629 1.00 86.19 97 ASN A N 1
ATOM 785 C CA . ASN A 1 97 ? 5.300 -12.425 -20.162 1.00 86.19 97 ASN A CA 1
ATOM 786 C C . ASN A 1 97 ? 5.081 -13.820 -19.537 1.00 86.19 97 ASN A C 1
ATOM 788 O O . ASN A 1 97 ? 4.200 -14.011 -18.698 1.00 86.19 97 ASN A O 1
ATOM 792 N N . LEU A 1 98 ? 5.841 -14.816 -20.012 1.00 91.19 98 LEU A N 1
ATOM 793 C CA . LEU A 1 98 ? 5.769 -16.192 -19.523 1.00 91.19 98 LEU A CA 1
ATOM 794 C C . LEU A 1 98 ? 6.295 -16.271 -18.083 1.00 91.19 98 LEU A C 1
ATOM 796 O O . LEU A 1 98 ? 7.438 -15.921 -17.806 1.00 91.19 98 LEU A O 1
ATOM 800 N N . GLU A 1 99 ? 5.463 -16.781 -17.187 1.00 87.06 99 GLU A N 1
ATOM 801 C CA . GLU A 1 99 ? 5.736 -16.955 -15.766 1.00 87.06 99 GLU A CA 1
ATOM 802 C C . GLU A 1 99 ? 5.635 -18.444 -15.418 1.00 87.06 99 GLU A C 1
ATOM 804 O O . GLU A 1 99 ? 4.546 -19.025 -15.419 1.00 87.06 99 GLU A O 1
ATOM 809 N N . THR A 1 100 ? 6.772 -19.077 -15.136 1.00 85.88 100 THR A N 1
ATOM 810 C CA . THR A 1 100 ? 6.839 -20.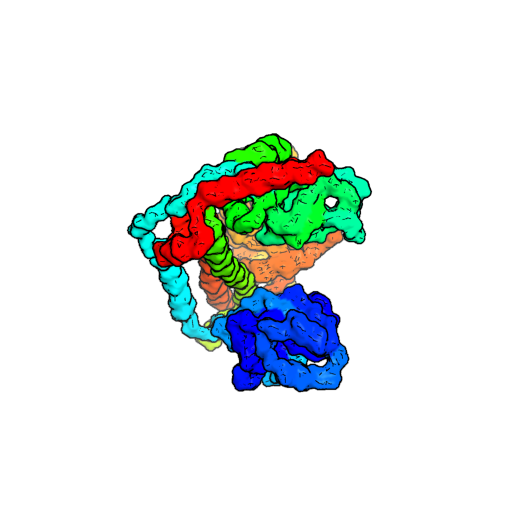483 -14.715 1.00 85.88 100 THR A CA 1
ATOM 811 C C . THR A 1 100 ? 6.612 -20.594 -13.214 1.00 85.88 100 THR A C 1
ATOM 813 O O . THR A 1 100 ? 7.198 -19.843 -12.437 1.00 85.88 100 THR A O 1
ATOM 816 N N . PHE A 1 101 ? 5.799 -21.555 -12.781 1.00 81.31 101 PHE A N 1
ATOM 817 C CA . PHE A 1 101 ? 5.551 -21.772 -11.359 1.00 81.31 101 PHE A CA 1
ATOM 818 C C . PHE A 1 101 ? 6.633 -22.664 -10.755 1.00 81.31 101 PHE A C 1
ATOM 820 O O . PHE A 1 101 ? 6.833 -23.792 -11.206 1.00 81.31 101 PHE A O 1
ATOM 827 N N . SER A 1 102 ? 7.295 -22.167 -9.706 1.00 67.94 102 SER A N 1
ATOM 828 C CA . SER A 1 102 ? 8.278 -22.927 -8.919 1.00 67.94 102 SER A CA 1
ATOM 829 C C . SER A 1 102 ? 7.674 -24.203 -8.326 1.00 67.94 102 SER A C 1
ATOM 831 O O . SER A 1 102 ? 8.332 -25.239 -8.293 1.00 67.94 102 SER A O 1
ATOM 833 N N . GLU A 1 103 ? 6.393 -24.155 -7.951 1.00 76.25 103 GLU A N 1
ATOM 834 C CA . GLU A 1 103 ? 5.589 -25.326 -7.613 1.00 76.25 103 GLU A CA 1
ATOM 835 C C . GLU A 1 103 ? 4.385 -25.473 -8.553 1.00 76.25 103 GLU A C 1
ATOM 837 O O . GLU A 1 103 ? 3.377 -24.772 -8.397 1.00 76.25 103 GLU A O 1
ATOM 842 N N . PRO A 1 104 ? 4.428 -26.425 -9.502 1.00 81.06 104 PRO A N 1
ATOM 843 C CA . PRO A 1 104 ? 3.279 -26.743 -10.331 1.00 81.06 104 PRO A CA 1
ATOM 844 C C . PRO A 1 104 ? 2.054 -27.127 -9.496 1.00 81.06 104 PRO A C 1
ATOM 846 O O . PRO A 1 104 ? 2.092 -28.015 -8.639 1.00 81.06 104 PRO A O 1
ATOM 849 N N . PHE A 1 105 ? 0.938 -26.472 -9.782 1.00 80.12 105 PHE A N 1
ATOM 850 C CA . PHE A 1 105 ? -0.296 -26.591 -9.028 1.00 80.12 105 PHE A CA 1
ATOM 851 C C . PHE A 1 105 ? -1.133 -27.796 -9.491 1.00 80.12 105 PHE A C 1
ATOM 853 O O . PHE A 1 105 ? -1.339 -28.008 -10.684 1.00 80.12 105 PHE A O 1
ATOM 860 N N . ASP A 1 106 ? -1.655 -28.577 -8.545 1.00 84.00 106 ASP A N 1
ATOM 861 C CA . ASP A 1 106 ? -2.532 -29.716 -8.826 1.00 84.00 106 ASP A CA 1
ATOM 862 C C . ASP A 1 106 ? -4.018 -29.298 -8.777 1.00 84.00 106 ASP A C 1
ATOM 864 O O . ASP A 1 106 ? -4.564 -29.106 -7.684 1.00 84.00 106 ASP A O 1
ATOM 868 N N . PRO A 1 107 ? -4.711 -29.176 -9.928 1.00 79.19 107 PRO A N 1
ATOM 869 C CA . PRO A 1 107 ? -6.104 -28.735 -9.963 1.00 79.19 107 PRO A CA 1
ATOM 870 C C . PRO A 1 107 ? -7.087 -29.689 -9.294 1.00 79.19 107 PRO A C 1
ATOM 872 O O . PRO A 1 107 ? -8.149 -29.235 -8.861 1.00 79.19 107 PRO A O 1
ATOM 875 N N . TYR A 1 108 ? -6.730 -30.962 -9.127 1.00 78.31 108 TYR A N 1
ATOM 876 C CA . TYR A 1 108 ? -7.574 -31.930 -8.434 1.00 78.31 108 TYR A CA 1
ATOM 877 C C . TYR A 1 108 ? -7.627 -31.669 -6.919 1.00 78.31 108 TYR A C 1
ATOM 879 O O . TYR A 1 108 ? -8.601 -32.053 -6.273 1.00 78.31 108 TYR A O 1
ATOM 887 N N . LYS A 1 109 ? -6.647 -30.937 -6.356 1.00 72.38 109 LYS A N 1
ATOM 888 C CA . LYS A 1 109 ? -6.676 -30.486 -4.951 1.00 72.38 109 LYS A CA 1
ATOM 889 C C . LYS A 1 109 ? -7.689 -29.364 -4.695 1.00 72.38 109 LYS A C 1
ATOM 891 O O . LYS A 1 109 ? -8.238 -29.299 -3.604 1.00 72.38 109 LYS A O 1
ATOM 896 N N . LEU A 1 110 ? -7.958 -28.496 -5.678 1.00 65.06 110 LEU A N 1
ATOM 897 C CA . LEU A 1 110 ? -8.962 -27.423 -5.544 1.00 65.06 110 LEU A CA 1
ATOM 898 C C . LEU A 1 110 ? -10.377 -27.886 -5.901 1.00 65.06 110 LEU A C 1
ATOM 900 O O . LEU A 1 110 ? -11.357 -27.343 -5.396 1.00 65.06 110 LEU A O 1
ATOM 904 N N . LYS A 1 111 ? -10.499 -28.865 -6.800 1.00 70.06 111 LYS A N 1
ATOM 905 C CA . LYS A 1 111 ? -11.780 -29.436 -7.211 1.00 70.06 111 LYS A CA 1
ATOM 906 C C . LYS A 1 111 ? -11.579 -30.909 -7.550 1.00 70.06 111 LYS A C 1
ATOM 908 O O . LYS A 1 111 ? -11.019 -31.215 -8.598 1.00 70.06 111 LYS A O 1
ATOM 913 N N . LYS A 1 112 ? -12.082 -31.809 -6.695 1.00 69.19 112 LYS A N 1
ATOM 914 C CA . LYS A 1 112 ? -11.957 -33.270 -6.882 1.00 69.19 112 LYS A CA 1
ATOM 915 C C . LYS A 1 112 ? -12.436 -33.736 -8.266 1.00 69.19 112 LYS A C 1
ATOM 917 O O . LYS A 1 112 ? -11.769 -34.551 -8.890 1.00 69.19 112 LYS A O 1
ATOM 922 N N . ASP A 1 113 ? -13.503 -33.127 -8.793 1.00 75.25 113 ASP A N 1
ATOM 923 C CA . ASP A 1 113 ? -14.062 -33.433 -10.122 1.00 75.25 113 ASP A CA 1
ATOM 924 C C . ASP A 1 113 ? -13.524 -32.529 -11.246 1.00 75.25 113 ASP A C 1
ATOM 926 O O . ASP A 1 113 ? -14.225 -32.226 -12.220 1.00 75.25 113 ASP A O 1
ATOM 930 N N . PHE A 1 114 ? -12.304 -32.007 -11.111 1.00 82.56 114 PHE A N 1
ATOM 931 C CA . PHE A 1 114 ? -11.690 -31.210 -12.166 1.00 82.56 114 PHE A CA 1
ATOM 932 C C . PHE A 1 114 ? -11.542 -32.039 -13.450 1.00 82.56 114 PHE A C 1
ATOM 934 O O . PHE A 1 114 ? -10.978 -33.130 -13.451 1.00 82.56 114 PHE A O 1
ATOM 941 N N . ARG A 1 115 ? -12.030 -31.499 -14.571 1.00 83.50 115 ARG A N 1
ATOM 942 C CA . ARG A 1 115 ? -11.832 -32.079 -15.902 1.00 83.50 115 ARG A CA 1
ATOM 943 C C . ARG A 1 115 ? -10.984 -31.115 -16.729 1.00 83.50 115 ARG A C 1
ATOM 945 O O . ARG A 1 115 ? -11.406 -29.967 -16.898 1.00 83.50 115 ARG A O 1
ATOM 952 N N . PRO A 1 116 ? -9.813 -31.536 -17.238 1.00 85.25 116 PRO A N 1
ATOM 953 C CA . PRO A 1 116 ? -8.993 -30.665 -18.063 1.00 85.25 116 PRO A CA 1
ATOM 954 C C . PRO A 1 116 ? -9.745 -30.291 -19.348 1.00 85.25 116 PRO A C 1
ATOM 956 O O . PRO A 1 116 ? -10.400 -31.148 -19.949 1.00 85.25 116 PRO A O 1
ATOM 959 N N . PRO A 1 117 ? -9.690 -29.020 -19.779 1.00 87.00 117 PRO A N 1
ATOM 960 C CA . PRO A 1 117 ? -10.428 -28.582 -20.952 1.00 87.00 117 PRO A CA 1
ATOM 961 C C . PRO A 1 117 ? -9.820 -29.165 -22.231 1.00 87.00 117 PRO A C 1
ATOM 963 O O . PRO A 1 117 ? -8.604 -29.164 -22.403 1.00 87.00 117 PRO A O 1
ATOM 966 N N . GLN A 1 118 ? -10.669 -29.586 -23.171 1.00 79.00 118 GLN A N 1
ATOM 967 C CA . GLN A 1 118 ? -10.222 -30.068 -24.484 1.00 79.00 118 GLN A CA 1
ATOM 968 C C . GLN A 1 118 ? -9.612 -28.945 -25.344 1.00 79.00 118 GLN A C 1
ATOM 970 O O . GLN A 1 118 ? -8.695 -29.189 -26.123 1.00 79.00 118 GLN A O 1
ATOM 975 N N . SER A 1 119 ? -10.109 -27.712 -25.195 1.00 80.62 119 SER A N 1
ATOM 976 C CA . SER A 1 119 ? -9.550 -26.524 -25.852 1.00 80.62 119 SER A CA 1
ATOM 977 C C . SER A 1 119 ? -9.109 -25.494 -24.816 1.00 80.62 119 SER A C 1
ATOM 979 O O . SER A 1 119 ? -7.913 -25.315 -24.601 1.00 80.62 119 SER A O 1
ATOM 981 N N . TYR A 1 120 ? -10.066 -24.885 -24.115 1.00 90.56 120 TYR A N 1
ATOM 982 C CA . TYR A 1 120 ? -9.818 -23.960 -23.014 1.00 90.56 120 TYR A CA 1
ATOM 983 C C . TYR A 1 120 ? -11.028 -23.908 -22.068 1.00 90.56 120 TYR A C 1
ATOM 985 O O . TYR A 1 120 ? -12.134 -24.297 -22.452 1.00 90.56 120 TYR A O 1
ATOM 993 N N . CYS A 1 121 ? -10.852 -23.409 -20.846 1.00 88.25 121 CYS A N 1
ATOM 994 C CA . CYS A 1 121 ? -11.964 -22.994 -19.983 1.00 88.25 121 CYS A CA 1
ATOM 995 C C . CYS A 1 121 ? -11.668 -21.649 -19.310 1.00 88.25 121 CYS A C 1
ATOM 997 O O . CYS A 1 121 ? -10.515 -21.230 -19.220 1.00 88.25 121 CYS A O 1
ATOM 999 N N . TYR A 1 122 ? -12.717 -20.949 -18.872 1.00 87.25 122 TYR A N 1
ATOM 1000 C CA . TYR A 1 122 ? -12.570 -19.684 -18.156 1.00 87.25 122 TYR A CA 1
ATOM 1001 C C . TYR A 1 122 ? -12.413 -19.917 -16.661 1.00 87.25 122 TYR A C 1
ATOM 1003 O O . TYR A 1 122 ? -13.156 -20.697 -16.067 1.00 87.25 122 TYR A O 1
ATOM 1011 N N . LEU A 1 123 ? -11.490 -19.173 -16.064 1.00 78.00 123 LEU A N 1
ATOM 1012 C CA . LEU A 1 123 ? -11.276 -19.118 -14.630 1.00 78.00 123 LEU A CA 1
ATOM 1013 C C . LEU A 1 123 ? -11.633 -17.712 -14.106 1.00 78.00 123 LEU A C 1
ATOM 1015 O O . LEU A 1 123 ? -11.313 -16.705 -14.754 1.00 78.00 123 LEU A O 1
ATOM 1019 N N . PRO A 1 124 ? -12.294 -17.606 -12.939 1.00 72.00 124 PRO A N 1
ATOM 1020 C CA . PRO A 1 124 ? -12.349 -16.368 -12.167 1.00 72.00 124 PRO A CA 1
ATOM 1021 C C . PRO A 1 124 ? -10.958 -15.737 -12.006 1.00 72.00 124 PRO A C 1
ATOM 1023 O O . PRO A 1 124 ? -9.952 -16.446 -11.968 1.00 72.00 124 PRO A O 1
ATOM 1026 N N . LEU A 1 125 ? -10.890 -14.405 -11.912 1.00 66.25 125 LEU A N 1
ATOM 1027 C CA . LEU A 1 125 ? -9.607 -13.701 -11.752 1.00 66.25 125 LEU A CA 1
ATOM 1028 C C . LEU A 1 125 ? -8.860 -14.159 -10.487 1.00 66.25 125 LEU A C 1
ATOM 1030 O O . LEU A 1 125 ? -7.650 -14.336 -10.530 1.00 66.25 125 LEU A O 1
ATOM 1034 N N . ASN A 1 126 ? -9.611 -14.482 -9.434 1.00 58.22 126 ASN A N 1
ATOM 1035 C CA . ASN A 1 126 ? -9.135 -14.968 -8.141 1.00 58.22 126 ASN A CA 1
ATOM 1036 C C . ASN A 1 126 ? -9.071 -16.505 -8.016 1.00 58.22 126 ASN A C 1
ATOM 1038 O O . ASN A 1 126 ? -8.979 -17.035 -6.911 1.00 58.22 126 ASN A O 1
ATOM 1042 N N . TYR A 1 127 ? -9.170 -17.265 -9.114 1.00 62.94 127 TYR A N 1
ATOM 1043 C CA . TYR A 1 127 ? -9.345 -18.725 -9.031 1.00 62.94 127 TYR A CA 1
ATOM 1044 C C . TYR A 1 127 ? -8.203 -19.447 -8.297 1.00 62.94 127 TYR A C 1
ATOM 1046 O O . TYR A 1 127 ? -8.455 -20.399 -7.562 1.00 62.94 127 TYR A O 1
ATOM 1054 N N . PHE A 1 128 ? -6.964 -18.974 -8.455 1.00 54.28 128 PHE A N 1
ATOM 1055 C CA . PHE A 1 128 ? -5.796 -19.516 -7.750 1.00 54.28 128 PHE A CA 1
ATOM 1056 C C . PHE A 1 128 ? -5.472 -18.776 -6.440 1.00 54.28 128 PHE A C 1
ATOM 1058 O O . PHE A 1 128 ? -4.603 -19.220 -5.697 1.00 54.28 128 PHE A O 1
ATOM 1065 N N . GLU A 1 129 ? -6.208 -17.711 -6.100 1.00 47.59 129 GLU A N 1
ATOM 1066 C CA . GLU A 1 129 ? -6.067 -16.995 -4.819 1.00 47.59 129 GLU A CA 1
ATOM 1067 C C . GLU A 1 129 ? -6.641 -17.808 -3.640 1.00 47.59 129 GLU A C 1
ATOM 1069 O O . GLU A 1 129 ? -6.277 -17.581 -2.490 1.00 47.59 129 GLU A O 1
ATOM 1074 N N . LYS A 1 130 ? -7.456 -18.843 -3.905 1.00 37.84 130 LYS A N 1
ATOM 1075 C CA . LYS A 1 130 ? -8.008 -19.752 -2.879 1.00 37.84 130 LYS A CA 1
ATOM 1076 C C . LYS A 1 130 ? -6.990 -20.701 -2.217 1.00 37.84 130 LYS A C 1
ATOM 1078 O O . LYS A 1 130 ? -7.385 -21.520 -1.395 1.00 37.84 130 LYS A O 1
ATOM 1083 N N . LYS A 1 131 ? -5.691 -20.607 -2.527 1.00 40.91 131 LYS A N 1
ATOM 1084 C CA . LYS A 1 131 ? -4.634 -21.399 -1.863 1.00 40.91 131 LYS A CA 1
ATOM 1085 C C . LYS A 1 131 ? -4.120 -20.761 -0.556 1.00 40.91 131 LYS A C 1
ATOM 1087 O O . LYS A 1 131 ? -3.328 -21.385 0.137 1.00 40.91 131 LYS A O 1
ATOM 1092 N N . TYR A 1 132 ? -4.595 -19.569 -0.179 1.00 34.19 132 TYR A N 1
ATOM 1093 C CA . TYR A 1 132 ? -4.126 -18.865 1.026 1.00 34.19 132 TYR A CA 1
ATOM 1094 C C . TYR A 1 132 ? -4.986 -19.073 2.284 1.00 34.19 132 TYR A C 1
ATOM 1096 O O . TYR A 1 132 ? -4.612 -18.594 3.347 1.00 34.19 132 TYR A O 1
ATOM 1104 N N . GLU A 1 133 ? -6.092 -19.824 2.222 1.00 31.91 133 GLU A N 1
ATOM 1105 C CA . GLU A 1 133 ? -6.904 -20.111 3.422 1.00 31.91 133 GLU A CA 1
ATOM 1106 C C . GLU A 1 133 ? -6.474 -21.380 4.185 1.00 31.91 133 GLU A C 1
ATOM 1108 O O . GLU A 1 133 ? -6.856 -21.542 5.345 1.00 31.91 133 GLU A O 1
ATOM 1113 N N . THR A 1 134 ? -5.651 -22.256 3.589 1.00 28.03 134 THR A N 1
ATOM 1114 C CA . THR A 1 134 ? -5.326 -23.582 4.171 1.00 28.03 134 THR A CA 1
ATOM 1115 C C . THR A 1 134 ? -3.826 -23.882 4.314 1.00 28.03 134 THR A C 1
ATOM 1117 O O . THR A 1 134 ? -3.480 -24.943 4.811 1.00 28.03 134 THR A O 1
ATOM 1120 N N . VAL A 1 135 ? -2.919 -22.976 3.923 1.00 30.08 135 VAL A N 1
ATOM 1121 C CA . VAL A 1 135 ? -1.453 -23.206 4.017 1.00 30.08 135 VAL A CA 1
ATOM 1122 C C . VAL A 1 135 ? -0.828 -22.605 5.290 1.00 30.08 135 VAL A C 1
ATOM 1124 O O . VAL A 1 135 ? 0.331 -22.848 5.587 1.00 30.08 135 VAL A O 1
ATOM 1127 N N . PHE A 1 136 ? -1.589 -21.881 6.114 1.00 29.27 136 PHE A N 1
ATOM 1128 C CA . PHE A 1 136 ? -1.042 -21.205 7.305 1.00 29.27 136 PHE A CA 1
ATOM 1129 C C . PHE A 1 136 ? -1.136 -21.999 8.616 1.00 29.27 136 PHE A C 1
ATOM 1131 O O . PHE A 1 136 ? -0.941 -21.429 9.685 1.00 29.27 136 PHE A O 1
ATOM 1138 N N . LEU A 1 137 ? -1.440 -23.298 8.563 1.00 30.69 137 LEU A N 1
ATOM 1139 C CA . LEU A 1 137 ? -1.537 -24.149 9.752 1.00 30.69 137 LEU A CA 1
ATOM 1140 C C . LEU A 1 137 ? -0.881 -25.510 9.495 1.00 30.69 137 LEU A C 1
ATOM 1142 O O . LEU A 1 137 ? -1.592 -26.489 9.333 1.00 30.69 137 LEU A O 1
ATOM 1146 N N . THR A 1 138 ? 0.453 -25.548 9.407 1.00 30.53 138 THR A N 1
ATOM 1147 C CA . THR A 1 138 ? 1.318 -26.649 9.896 1.00 30.53 138 THR A CA 1
ATOM 1148 C C . THR A 1 138 ? 2.799 -26.328 9.649 1.00 30.53 138 THR A C 1
ATOM 1150 O O . THR A 1 138 ? 3.151 -25.904 8.555 1.00 30.53 138 THR A O 1
ATOM 1153 N N . GLU A 1 139 ? 3.627 -26.553 10.676 1.00 32.03 139 GLU A N 1
ATOM 1154 C CA . GLU A 1 139 ? 5.083 -26.841 10.762 1.00 32.03 139 GLU A CA 1
ATOM 1155 C C . GLU A 1 139 ? 6.146 -26.260 9.787 1.00 32.03 139 GLU A C 1
ATOM 1157 O O . GLU A 1 139 ? 7.332 -26.531 9.974 1.00 32.03 139 GLU A O 1
ATOM 1162 N N . GLU A 1 140 ? 5.831 -25.384 8.835 1.00 33.19 140 GLU A N 1
ATOM 1163 C CA . GLU A 1 140 ? 6.816 -24.799 7.898 1.00 33.19 140 GLU A CA 1
ATOM 1164 C C . GLU A 1 140 ? 7.411 -23.445 8.336 1.00 33.19 140 GLU A C 1
ATOM 1166 O O . GLU A 1 140 ? 7.992 -22.713 7.534 1.00 33.19 140 GLU A O 1
ATOM 1171 N N . ASN A 1 141 ? 7.387 -23.120 9.634 1.00 36.91 141 ASN A N 1
ATOM 1172 C CA . ASN A 1 141 ? 8.089 -21.930 10.143 1.00 36.91 141 ASN A CA 1
ATOM 1173 C C . ASN A 1 141 ? 9.626 -22.025 10.017 1.00 36.91 141 ASN A C 1
ATOM 1175 O O . ASN A 1 141 ? 10.301 -21.006 10.082 1.00 36.91 141 ASN A O 1
ATOM 1179 N N . LYS A 1 142 ? 10.202 -23.210 9.761 1.00 32.94 142 LYS A N 1
ATOM 1180 C CA . LYS A 1 142 ? 11.659 -23.367 9.562 1.00 32.94 142 LYS A CA 1
ATOM 1181 C C . LYS A 1 142 ? 12.134 -23.079 8.136 1.00 32.94 142 LYS A C 1
ATOM 1183 O O . LYS A 1 142 ? 13.300 -22.741 7.943 1.00 32.94 142 LYS A O 1
ATOM 1188 N N . GLU A 1 143 ? 11.265 -23.196 7.132 1.00 34.44 143 GLU A N 1
ATOM 1189 C CA . GLU A 1 143 ? 11.657 -22.965 5.734 1.00 34.44 143 GLU A CA 1
ATOM 1190 C C . GLU A 1 143 ? 11.550 -21.485 5.343 1.00 34.44 143 GLU A C 1
ATOM 1192 O O . GLU A 1 143 ? 12.298 -21.008 4.488 1.00 34.44 143 GLU A O 1
ATOM 1197 N N . TYR A 1 144 ? 10.673 -20.731 6.015 1.00 36.59 144 TYR A N 1
ATOM 1198 C CA . TYR A 1 144 ? 10.589 -19.278 5.867 1.00 36.59 144 TYR A CA 1
ATOM 1199 C C . TYR A 1 144 ? 11.818 -18.579 6.467 1.00 36.59 144 TYR A C 1
ATOM 1201 O O . TYR A 1 144 ? 12.425 -17.751 5.790 1.00 36.59 144 TYR A O 1
ATOM 1209 N N . ASP A 1 145 ? 12.283 -19.009 7.645 1.00 33.81 145 ASP A N 1
ATOM 1210 C CA . ASP A 1 145 ? 13.562 -18.565 8.224 1.00 33.81 145 ASP A CA 1
ATOM 1211 C C . ASP A 1 145 ? 14.764 -18.941 7.332 1.00 33.81 145 ASP A C 1
ATOM 1213 O O . ASP A 1 145 ? 15.704 -18.159 7.163 1.00 33.81 145 ASP A O 1
ATOM 1217 N N . ALA A 1 146 ? 14.719 -20.105 6.670 1.00 34.81 146 ALA A N 1
ATOM 1218 C CA . ALA A 1 146 ? 15.749 -20.524 5.716 1.00 34.81 146 ALA A CA 1
ATOM 1219 C C . ALA A 1 146 ? 15.733 -19.703 4.409 1.00 34.81 146 ALA A C 1
ATOM 1221 O O . ALA A 1 146 ? 16.796 -19.402 3.859 1.00 34.81 146 ALA A O 1
ATOM 1222 N N . LYS A 1 147 ? 14.552 -19.292 3.924 1.00 37.44 147 LYS A N 1
ATOM 1223 C CA . LYS A 1 147 ? 14.398 -18.402 2.757 1.00 37.44 147 LYS A CA 1
ATOM 1224 C C . LYS A 1 147 ? 14.810 -16.962 3.082 1.00 37.44 147 LYS A C 1
ATOM 1226 O O . LYS A 1 147 ? 15.446 -16.325 2.247 1.00 37.44 147 LYS A O 1
ATOM 1231 N N . ILE A 1 148 ? 14.561 -16.490 4.305 1.00 37.66 148 ILE A N 1
ATOM 1232 C CA . ILE A 1 148 ? 15.075 -15.211 4.824 1.00 37.66 148 ILE A CA 1
ATOM 1233 C C . ILE A 1 148 ? 16.612 -15.242 4.910 1.00 37.66 148 ILE A C 1
ATOM 1235 O O . ILE A 1 148 ? 17.274 -14.321 4.433 1.00 37.66 148 ILE A O 1
ATOM 1239 N N . SER A 1 149 ? 17.202 -16.348 5.376 1.00 31.95 149 SER A N 1
ATOM 1240 C CA . SER A 1 149 ? 18.662 -16.538 5.372 1.00 31.95 149 SER A CA 1
ATOM 1241 C C . SER A 1 149 ? 19.260 -16.630 3.952 1.00 31.95 149 SER A C 1
ATOM 1243 O O . SER A 1 149 ? 20.390 -16.201 3.713 1.00 31.95 149 SER A O 1
ATOM 1245 N N . ALA A 1 150 ? 18.501 -17.130 2.969 1.00 33.56 150 ALA A N 1
ATOM 1246 C CA . ALA A 1 150 ? 18.904 -17.142 1.559 1.00 33.56 150 ALA A CA 1
ATOM 1247 C C . ALA A 1 150 ? 18.844 -15.748 0.898 1.00 33.56 150 ALA A C 1
ATOM 1249 O O . ALA A 1 150 ? 19.667 -15.445 0.034 1.00 33.56 150 ALA A O 1
ATOM 1250 N N . ILE A 1 151 ? 17.929 -14.875 1.334 1.00 36.06 151 ILE A N 1
ATOM 1251 C CA . ILE A 1 151 ? 17.867 -13.469 0.902 1.00 36.06 151 ILE A CA 1
ATOM 1252 C C . ILE A 1 151 ? 19.056 -12.677 1.472 1.00 36.06 151 ILE A C 1
ATOM 1254 O O . ILE A 1 151 ? 19.678 -11.901 0.744 1.00 36.06 151 ILE A O 1
ATOM 1258 N N . ASP A 1 152 ? 19.464 -12.945 2.717 1.00 31.78 152 ASP A N 1
ATOM 1259 C CA . ASP A 1 152 ? 20.697 -12.378 3.283 1.00 31.78 152 ASP A CA 1
ATOM 1260 C C . ASP A 1 152 ? 21.972 -12.918 2.605 1.00 31.78 152 ASP A C 1
ATOM 1262 O O . ASP A 1 152 ? 22.948 -12.180 2.453 1.00 31.78 152 ASP A O 1
ATOM 1266 N N . LYS A 1 153 ? 21.971 -14.153 2.079 1.00 30.47 153 LYS A N 1
ATOM 1267 C CA . LYS A 1 153 ? 23.079 -14.650 1.236 1.00 30.47 153 LYS A CA 1
ATOM 1268 C C . LYS A 1 153 ? 23.220 -13.884 -0.086 1.00 30.47 153 LYS A C 1
ATOM 1270 O O . LYS A 1 153 ? 24.346 -13.711 -0.552 1.00 30.47 153 LYS A O 1
ATOM 1275 N N . ASN A 1 154 ? 22.137 -13.341 -0.646 1.00 35.84 154 ASN A N 1
ATOM 1276 C CA . ASN A 1 154 ? 22.209 -12.509 -1.854 1.00 35.84 154 ASN A CA 1
ATOM 1277 C C . ASN A 1 154 ? 22.758 -11.093 -1.590 1.00 35.84 154 ASN A C 1
ATOM 1279 O O . ASN A 1 154 ? 23.318 -10.489 -2.505 1.00 35.84 154 ASN A O 1
ATOM 1283 N N . LYS A 1 155 ? 22.721 -10.584 -0.344 1.00 32.66 155 LYS A N 1
ATOM 1284 C CA . LYS A 1 155 ? 23.481 -9.371 0.040 1.00 32.66 155 LYS A CA 1
ATOM 1285 C C . LYS A 1 155 ? 24.996 -9.588 -0.039 1.00 32.66 155 LYS A C 1
ATOM 1287 O O . LYS A 1 155 ? 25.736 -8.652 -0.329 1.00 32.66 155 LYS A O 1
ATOM 1292 N N . SER A 1 156 ? 25.460 -10.817 0.200 1.00 29.84 156 SER A N 1
ATOM 1293 C CA . SER A 1 156 ? 26.884 -11.173 0.220 1.00 29.84 156 SER A CA 1
ATOM 1294 C C . SER A 1 156 ? 27.500 -11.352 -1.172 1.00 29.84 156 SER A C 1
ATOM 1296 O O . SER A 1 156 ? 28.719 -11.264 -1.291 1.00 29.84 156 SER A O 1
ATOM 1298 N N . GLN A 1 157 ? 26.707 -11.596 -2.221 1.00 34.50 157 GLN A N 1
ATOM 1299 C CA . GLN A 1 157 ? 27.233 -11.802 -3.580 1.00 34.50 157 GLN A CA 1
ATOM 1300 C C . GLN A 1 157 ? 27.424 -10.510 -4.384 1.00 34.50 157 GLN A C 1
ATOM 1302 O O . GLN A 1 157 ? 28.149 -10.516 -5.373 1.00 34.50 157 GLN A O 1
ATOM 1307 N N . PHE A 1 158 ? 26.845 -9.387 -3.950 1.00 35.38 158 PHE A N 1
ATOM 1308 C CA . PHE A 1 158 ? 26.999 -8.101 -4.643 1.00 35.38 158 PHE A CA 1
ATOM 1309 C C . PHE A 1 158 ? 28.219 -7.277 -4.191 1.00 35.38 158 PHE A C 1
ATOM 1311 O O . PHE A 1 158 ? 28.494 -6.235 -4.784 1.00 35.38 158 PHE A O 1
ATOM 1318 N N . ASN A 1 159 ? 28.960 -7.738 -3.174 1.00 31.62 159 ASN A N 1
ATOM 1319 C CA . ASN A 1 159 ? 30.007 -6.957 -2.502 1.00 31.62 159 ASN A CA 1
ATOM 1320 C C . ASN A 1 159 ? 31.391 -7.629 -2.432 1.00 31.62 159 ASN A C 1
ATOM 1322 O O . ASN A 1 159 ? 32.177 -7.316 -1.540 1.00 31.62 159 ASN A O 1
ATOM 1326 N N . GLN A 1 160 ? 31.741 -8.502 -3.381 1.00 33.72 160 GLN A N 1
ATOM 1327 C CA . GLN A 1 160 ? 33.128 -8.958 -3.537 1.00 33.72 160 GLN A CA 1
ATOM 1328 C C . GLN A 1 160 ? 33.523 -9.121 -5.007 1.00 33.72 160 GLN A C 1
ATOM 1330 O O . GLN A 1 160 ? 33.234 -10.140 -5.618 1.00 33.72 160 GLN A O 1
ATOM 1335 N N . SER A 1 161 ? 34.222 -8.111 -5.532 1.00 33.47 161 SER A N 1
ATOM 1336 C CA . SER A 1 161 ? 35.417 -8.261 -6.381 1.00 33.47 161 SER A CA 1
ATOM 1337 C C . SER A 1 161 ? 35.914 -6.866 -6.785 1.00 33.47 161 SER A C 1
ATOM 1339 O O . SER A 1 161 ? 35.484 -6.306 -7.794 1.00 33.47 161 SER A O 1
ATOM 1341 N N . SER A 1 162 ? 36.785 -6.270 -5.968 1.00 36.69 162 SER A N 1
ATOM 1342 C CA . SER A 1 162 ? 37.595 -5.112 -6.358 1.00 36.69 162 SER A CA 1
ATOM 1343 C C . SER A 1 162 ? 38.941 -5.617 -6.877 1.00 36.69 162 SER A C 1
ATOM 1345 O O . SER A 1 162 ? 39.924 -5.659 -6.141 1.00 36.69 162 SER A O 1
ATOM 1347 N N . GLU A 1 163 ? 38.970 -6.032 -8.138 1.00 37.00 163 GLU A N 1
ATOM 1348 C CA . GLU A 1 163 ? 40.200 -6.060 -8.929 1.00 37.00 163 GLU A CA 1
ATOM 1349 C C . GLU A 1 163 ? 40.101 -4.919 -9.940 1.00 37.00 163 GLU A C 1
ATOM 1351 O O . GLU A 1 163 ? 39.062 -4.735 -10.575 1.00 37.00 163 GLU A O 1
ATOM 1356 N N . SER A 1 164 ? 41.155 -4.109 -10.032 1.00 38.84 164 SER A N 1
ATOM 1357 C CA . SER A 1 164 ? 41.249 -2.968 -10.941 1.00 38.84 164 SER A CA 1
ATOM 1358 C C . SER A 1 164 ? 41.280 -3.459 -12.390 1.00 38.84 164 SER A C 1
ATOM 1360 O O . SER A 1 164 ? 42.338 -3.802 -12.917 1.00 38.84 164 SER A O 1
ATOM 1362 N N . VAL A 1 165 ? 40.111 -3.533 -13.017 1.00 49.12 165 VAL A N 1
ATOM 1363 C CA . VAL A 1 165 ? 39.975 -3.690 -14.467 1.00 49.12 165 VAL A CA 1
ATOM 1364 C C . VAL A 1 165 ? 40.147 -2.300 -15.076 1.00 49.12 165 VAL A C 1
ATOM 1366 O O . VAL A 1 165 ? 39.548 -1.360 -14.569 1.00 49.12 165 VAL A O 1
ATOM 1369 N N . GLU A 1 166 ? 40.989 -2.144 -16.100 1.00 51.94 166 GLU A N 1
ATOM 1370 C CA . GLU A 1 166 ? 41.207 -0.862 -16.787 1.00 51.94 166 GLU A CA 1
ATOM 1371 C C . GLU A 1 166 ? 39.868 -0.267 -17.250 1.00 51.94 166 GLU A C 1
ATOM 1373 O O . GLU A 1 166 ? 39.204 -0.775 -18.155 1.00 51.94 166 GLU A O 1
ATOM 1378 N N . GLU A 1 167 ? 39.437 0.787 -16.556 1.00 66.62 167 GLU A N 1
ATOM 1379 C CA . GLU A 1 167 ? 38.091 1.335 -16.671 1.00 66.62 167 GLU A CA 1
ATOM 1380 C C . GLU A 1 167 ? 38.015 2.200 -17.938 1.00 66.62 167 GLU A C 1
ATOM 1382 O O . GLU A 1 167 ? 38.673 3.236 -18.022 1.00 66.62 167 GLU A O 1
ATOM 1387 N N . ARG A 1 168 ? 37.186 1.779 -18.908 1.00 84.38 168 ARG A N 1
ATOM 1388 C CA . ARG A 1 168 ? 36.842 2.499 -20.155 1.00 84.38 168 ARG A CA 1
ATOM 1389 C C . ARG A 1 168 ? 37.869 2.473 -21.305 1.00 84.38 168 ARG A C 1
ATOM 1391 O O . ARG A 1 168 ? 38.125 3.495 -21.947 1.00 84.38 168 ARG A O 1
ATOM 1398 N N . ILE A 1 169 ? 38.415 1.303 -21.638 1.00 87.44 169 ILE A N 1
ATOM 1399 C CA . ILE A 1 169 ? 39.267 1.145 -22.832 1.00 87.44 169 ILE A CA 1
ATOM 1400 C C . ILE A 1 169 ? 38.502 1.549 -24.104 1.00 87.44 169 ILE A C 1
ATOM 1402 O O . ILE A 1 169 ? 37.476 0.971 -24.447 1.00 87.44 169 ILE A O 1
ATOM 1406 N N . GLY A 1 170 ? 39.018 2.541 -24.833 1.00 90.81 170 GLY A N 1
ATOM 1407 C CA . GLY A 1 170 ? 38.440 2.989 -26.103 1.00 90.81 170 GLY A CA 1
ATOM 1408 C C . GLY A 1 170 ? 37.178 3.846 -25.973 1.00 90.81 170 GLY A C 1
ATOM 1409 O O . GLY A 1 170 ? 36.507 4.060 -26.979 1.00 90.81 170 GLY A O 1
ATOM 1410 N N . TRP A 1 171 ? 36.838 4.339 -24.780 1.00 96.12 171 TRP A N 1
ATOM 1411 C CA . TRP A 1 171 ? 35.729 5.278 -24.597 1.00 96.12 171 TRP A CA 1
ATOM 1412 C C . TRP A 1 171 ? 36.176 6.728 -24.788 1.00 96.12 171 TRP A C 1
ATOM 1414 O O . TRP A 1 171 ? 37.337 7.068 -24.568 1.00 96.12 171 TRP A O 1
ATOM 1424 N N . ILE A 1 172 ? 35.220 7.601 -25.104 1.00 96.12 172 ILE A N 1
ATOM 1425 C CA . ILE A 1 172 ? 35.403 9.057 -25.099 1.00 96.12 172 ILE A CA 1
ATOM 1426 C C . ILE A 1 172 ? 34.203 9.742 -24.447 1.00 96.12 172 ILE A C 1
ATOM 1428 O O . ILE A 1 172 ? 33.085 9.239 -24.517 1.00 96.12 172 ILE A O 1
ATOM 1432 N N . ASP A 1 173 ? 34.404 10.917 -23.863 1.00 96.31 173 ASP A N 1
ATOM 1433 C CA . ASP A 1 173 ? 33.292 11.777 -23.461 1.00 96.31 173 ASP A CA 1
ATOM 1434 C C . ASP A 1 173 ? 32.873 12.639 -24.659 1.00 96.31 173 ASP A C 1
ATOM 1436 O O . ASP A 1 173 ? 33.680 13.376 -25.229 1.00 96.31 173 ASP A O 1
ATOM 1440 N N . ALA A 1 174 ? 31.607 12.534 -25.066 1.00 95.19 174 ALA A N 1
ATOM 1441 C CA . ALA A 1 174 ? 31.074 13.235 -26.228 1.00 95.19 174 ALA A CA 1
ATOM 1442 C C . ALA A 1 174 ? 29.843 14.065 -25.855 1.00 95.19 174 ALA A C 1
ATOM 1444 O O . ALA A 1 174 ? 29.030 13.666 -25.026 1.00 95.19 174 ALA A O 1
ATOM 1445 N N . GLU A 1 175 ? 29.661 15.211 -26.510 1.00 96.75 175 GLU A N 1
ATOM 1446 C CA . GLU A 1 175 ? 28.393 15.935 -26.425 1.00 96.75 175 GLU A CA 1
ATOM 1447 C C . GLU A 1 175 ? 27.294 15.157 -27.156 1.00 96.75 175 GLU A C 1
ATOM 1449 O O . GLU A 1 175 ? 27.475 14.711 -28.295 1.00 96.75 175 GLU A O 1
ATOM 1454 N N . LEU A 1 176 ? 26.106 15.076 -26.556 1.00 95.44 176 LEU A N 1
ATOM 1455 C CA . LEU A 1 176 ? 24.961 14.378 -27.137 1.00 95.44 176 LEU A CA 1
ATOM 1456 C C . LEU A 1 176 ? 24.631 14.882 -28.552 1.00 95.44 176 LEU A C 1
ATOM 1458 O O . LEU A 1 176 ? 24.252 14.099 -29.423 1.00 95.44 176 LEU A O 1
ATOM 1462 N N . SER A 1 177 ? 24.823 16.179 -28.818 1.00 95.38 177 SER A N 1
ATOM 1463 C CA . SER A 1 177 ? 24.602 16.775 -30.141 1.00 95.38 177 SER A CA 1
ATOM 1464 C C . SER A 1 177 ? 25.560 16.279 -31.231 1.00 95.38 177 SER A C 1
ATOM 1466 O O . SER A 1 177 ? 25.206 16.288 -32.417 1.00 95.38 177 SER A O 1
ATOM 1468 N N . GLN A 1 178 ? 26.752 15.810 -30.858 1.00 93.94 178 GLN A N 1
ATOM 1469 C CA . GLN A 1 178 ? 27.720 15.257 -31.800 1.00 93.94 178 GLN A CA 1
ATOM 1470 C C . GLN A 1 178 ? 27.253 13.884 -32.283 1.00 93.94 178 GLN A C 1
ATOM 1472 O O . GLN A 1 178 ? 27.270 13.622 -33.486 1.00 93.94 178 GLN A O 1
ATOM 1477 N N . MET A 1 179 ? 26.699 13.061 -31.391 1.00 92.88 179 MET A N 1
ATOM 1478 C CA . MET A 1 179 ? 26.257 11.704 -31.725 1.00 92.88 179 MET A CA 1
ATOM 1479 C C . MET A 1 179 ? 24.805 11.605 -32.223 1.00 92.88 179 MET A C 1
ATOM 1481 O O . MET A 1 179 ? 24.520 10.839 -33.135 1.00 92.88 179 MET A O 1
ATOM 1485 N N . ALA A 1 180 ? 23.882 12.410 -31.692 1.00 94.25 180 ALA A N 1
ATOM 1486 C CA . ALA A 1 180 ? 22.448 12.288 -31.962 1.00 94.25 180 ALA A CA 1
ATOM 1487 C C . ALA A 1 180 ? 21.865 13.564 -32.584 1.00 94.25 180 ALA A C 1
ATOM 1489 O O . ALA A 1 180 ? 22.403 14.660 -32.414 1.00 94.25 180 ALA A O 1
ATOM 1490 N N . GLU A 1 181 ? 20.792 13.437 -33.359 1.00 95.44 181 GLU A N 1
ATOM 1491 C CA . GLU A 1 181 ? 19.989 14.583 -33.792 1.00 95.44 181 GLU A CA 1
ATOM 1492 C C . GLU A 1 181 ? 18.926 14.881 -32.728 1.00 95.44 181 GLU A C 1
ATOM 1494 O O . GLU A 1 181 ? 18.206 13.987 -32.290 1.00 95.44 181 GLU A O 1
ATOM 1499 N N . ILE A 1 182 ? 18.831 16.143 -32.298 1.00 96.56 182 ILE A N 1
ATOM 1500 C CA . ILE A 1 182 ? 17.879 16.579 -31.268 1.00 96.56 182 ILE A CA 1
ATOM 1501 C C . ILE A 1 182 ? 16.807 17.449 -31.919 1.00 96.56 182 ILE A C 1
ATOM 1503 O O . ILE A 1 182 ? 17.074 18.569 -32.369 1.00 96.56 182 ILE A O 1
ATOM 1507 N N . ILE A 1 183 ? 15.578 16.943 -31.923 1.00 97.31 183 ILE A N 1
ATOM 1508 C CA . ILE A 1 183 ? 14.413 17.546 -32.563 1.00 97.31 183 ILE A CA 1
ATOM 1509 C C . ILE A 1 183 ? 13.484 18.064 -31.466 1.00 97.31 183 ILE A C 1
ATOM 1511 O O . ILE A 1 183 ? 12.744 17.314 -30.832 1.00 97.31 183 ILE A O 1
ATOM 1515 N N . MET A 1 184 ? 13.505 19.377 -31.238 1.00 97.19 184 MET A N 1
ATOM 1516 C CA . MET A 1 184 ? 12.595 20.007 -30.280 1.00 97.19 184 MET A CA 1
ATOM 1517 C C . MET A 1 184 ? 11.160 19.983 -30.811 1.00 97.19 184 MET A C 1
ATOM 1519 O O . MET A 1 184 ? 10.904 20.412 -31.941 1.00 97.19 184 MET A O 1
ATOM 1523 N N . GLY A 1 185 ? 10.225 19.507 -29.988 1.00 95.94 185 GLY A N 1
ATOM 1524 C CA . GLY A 1 185 ? 8.818 19.432 -30.345 1.00 95.94 185 GLY A CA 1
ATOM 1525 C C . GLY A 1 185 ? 8.155 20.802 -30.451 1.00 95.94 185 GLY A C 1
ATOM 1526 O O . GLY A 1 185 ? 8.588 21.799 -29.869 1.00 95.94 185 GLY A O 1
ATOM 1527 N N . GLN A 1 186 ? 7.059 20.856 -31.203 1.00 95.81 186 GLN A N 1
ATOM 1528 C CA . GLN A 1 186 ? 6.306 22.084 -31.427 1.00 95.81 186 GLN A CA 1
ATOM 1529 C C . GLN A 1 186 ? 4.824 21.758 -31.542 1.00 95.81 186 GLN A C 1
ATOM 1531 O O . GLN A 1 186 ? 4.409 21.040 -32.446 1.00 95.81 186 GLN A O 1
ATOM 1536 N N . SER A 1 187 ? 4.012 22.328 -30.650 1.00 92.94 187 SER A N 1
ATOM 1537 C CA . SER A 1 187 ? 2.567 22.098 -30.668 1.00 92.94 187 SER A CA 1
ATOM 1538 C C . SER A 1 187 ? 1.923 22.689 -31.936 1.00 92.94 187 SER A C 1
ATOM 1540 O O . SER A 1 187 ? 2.066 23.895 -32.186 1.00 92.94 187 SER A O 1
ATOM 1542 N N . PRO A 1 188 ? 1.201 21.879 -32.731 1.00 91.88 188 PRO A N 1
ATOM 1543 C CA . PRO A 1 188 ? 0.329 22.371 -33.799 1.00 91.88 188 PRO A CA 1
ATOM 1544 C C . PRO A 1 188 ? -0.890 23.134 -33.232 1.00 91.88 188 PRO A C 1
ATOM 1546 O O . PRO A 1 188 ? -1.078 23.183 -32.015 1.00 91.88 188 PRO A O 1
ATOM 1549 N N . PRO A 1 189 ? -1.721 23.780 -34.068 1.00 94.00 189 PRO A N 1
ATOM 1550 C CA . PRO A 1 189 ? -2.989 24.352 -33.615 1.00 94.00 189 PRO A CA 1
ATOM 1551 C C . PRO A 1 189 ? -3.922 23.256 -33.086 1.00 94.00 189 PRO A C 1
ATOM 1553 O O . PRO A 1 189 ? -4.014 22.187 -33.690 1.00 94.00 189 PRO A O 1
ATOM 1556 N N . SER A 1 190 ? -4.652 23.522 -32.001 1.00 92.12 190 SER A N 1
ATOM 1557 C CA . SER A 1 190 ? -5.557 22.535 -31.388 1.00 92.12 190 SER A CA 1
ATOM 1558 C C . SER A 1 190 ? -6.663 22.048 -32.324 1.00 92.12 190 SER A C 1
ATOM 1560 O O . SER A 1 190 ? -7.087 20.905 -32.208 1.00 92.12 190 SER A O 1
ATOM 1562 N N . SER A 1 191 ? -7.063 22.863 -33.304 1.00 95.12 191 SER A N 1
ATOM 1563 C CA . SER A 1 191 ? -8.013 22.493 -34.363 1.00 95.12 191 SER A CA 1
ATOM 1564 C C . SER A 1 191 ? -7.539 21.346 -35.264 1.00 95.12 191 SER A C 1
ATOM 1566 O O . SER A 1 191 ? -8.326 20.801 -36.029 1.00 95.12 191 SER A O 1
ATOM 1568 N N . THR A 1 192 ? -6.257 20.979 -35.200 1.00 93.69 192 THR A N 1
ATOM 1569 C CA . THR A 1 192 ? -5.683 19.865 -35.971 1.00 93.69 192 THR A CA 1
ATOM 1570 C C . THR A 1 192 ? -5.662 18.551 -35.187 1.00 93.69 192 THR A C 1
ATOM 1572 O O . THR A 1 192 ? -5.282 17.518 -35.742 1.00 93.69 192 THR A O 1
ATOM 1575 N N . TYR A 1 193 ? -6.047 18.579 -33.906 1.00 93.81 193 TYR A N 1
ATOM 1576 C CA . TYR A 1 193 ? -6.067 17.410 -33.032 1.00 93.81 193 TYR A CA 1
ATOM 1577 C C . TYR A 1 193 ? -7.382 16.657 -33.200 1.00 93.81 193 TYR A C 1
ATOM 1579 O O . TYR A 1 193 ? -8.431 17.267 -33.389 1.00 93.81 193 TYR A O 1
ATOM 1587 N N . ASN A 1 194 ? -7.337 15.335 -33.118 1.00 94.75 194 ASN A N 1
ATOM 1588 C CA . ASN A 1 194 ? -8.528 14.502 -33.203 1.00 94.75 194 ASN A CA 1
ATOM 1589 C C . ASN A 1 194 ? -8.327 13.162 -32.486 1.00 94.75 194 ASN A C 1
ATOM 1591 O O . ASN A 1 194 ? -7.197 12.757 -32.215 1.00 94.75 194 ASN A O 1
ATOM 1595 N N . GLU A 1 195 ? -9.435 12.479 -32.217 1.00 94.62 195 GLU A N 1
ATOM 1596 C CA . GLU A 1 195 ? -9.476 11.128 -31.632 1.00 94.62 195 GLU A CA 1
ATOM 1597 C C . GLU A 1 195 ? -9.872 10.068 -32.676 1.00 94.62 195 GLU A C 1
ATOM 1599 O O . GLU A 1 195 ? -9.896 8.876 -32.395 1.00 94.62 195 GLU A O 1
ATOM 1604 N N . ASN A 1 196 ? -10.124 10.497 -33.917 1.00 92.31 196 ASN A N 1
ATOM 1605 C CA . ASN A 1 196 ? -10.611 9.654 -35.011 1.00 92.31 196 ASN A CA 1
ATOM 1606 C C . ASN A 1 196 ? -9.481 8.952 -35.786 1.00 92.31 196 ASN A C 1
ATOM 1608 O O . ASN A 1 196 ? -9.732 8.391 -36.850 1.00 92.31 196 ASN A O 1
ATOM 1612 N N . GLY A 1 197 ? -8.232 9.020 -35.316 1.00 92.94 197 GLY A N 1
ATOM 1613 C CA . GLY A 1 197 ? -7.102 8.378 -35.994 1.00 92.94 197 GLY A CA 1
ATOM 1614 C C . GLY A 1 197 ? -6.533 9.131 -37.201 1.00 92.94 197 GLY A C 1
ATOM 1615 O O . GLY A 1 197 ? -5.758 8.555 -37.960 1.00 92.94 197 GLY A O 1
ATOM 1616 N N . ILE A 1 198 ? -6.907 10.395 -37.429 1.00 94.31 198 ILE A N 1
ATOM 1617 C CA . ILE A 1 198 ? -6.528 11.131 -38.645 1.00 94.31 198 ILE A CA 1
ATOM 1618 C C . ILE A 1 198 ? -5.154 11.789 -38.473 1.00 94.31 198 ILE A C 1
ATOM 1620 O O . ILE A 1 198 ? -4.994 12.725 -37.682 1.00 94.31 198 ILE A O 1
ATOM 1624 N N . GLY A 1 199 ? -4.187 11.363 -39.289 1.00 95.19 199 GLY A N 1
ATOM 1625 C CA . GLY A 1 199 ? -2.819 11.886 -39.307 1.00 95.19 199 GLY A CA 1
ATOM 1626 C C . GLY A 1 199 ? -1.866 11.096 -38.409 1.00 95.19 199 GLY A C 1
ATOM 1627 O O . GLY A 1 199 ? -2.026 9.890 -38.239 1.00 95.19 199 GLY A O 1
ATOM 1628 N N . LEU A 1 200 ? -0.848 11.755 -37.850 1.00 95.94 200 LEU A N 1
ATOM 1629 C CA . LEU A 1 200 ? 0.132 11.090 -36.981 1.00 95.94 200 LEU A CA 1
ATOM 1630 C C . LEU A 1 200 ? -0.359 11.039 -35.528 1.00 95.94 200 LEU A C 1
ATOM 1632 O O . LEU A 1 200 ? -0.940 12.027 -35.075 1.00 95.94 200 LEU A O 1
ATOM 1636 N N . PRO A 1 201 ? -0.065 9.970 -34.764 1.00 97.12 201 PRO A N 1
ATOM 1637 C CA . PRO A 1 201 ? -0.199 9.980 -33.308 1.00 97.12 201 PRO A CA 1
ATOM 1638 C C . PRO A 1 201 ? 0.451 11.220 -32.710 1.00 97.12 201 PRO A C 1
ATOM 1640 O O . PRO A 1 201 ? 1.518 11.625 -33.164 1.00 97.12 201 PRO A O 1
ATOM 1643 N N . PHE A 1 202 ? -0.166 11.828 -31.708 1.00 96.94 202 PHE A N 1
ATOM 1644 C CA . PHE A 1 202 ? 0.294 13.083 -31.138 1.00 96.94 202 PHE A CA 1
ATOM 1645 C C . PHE A 1 202 ? 0.563 12.953 -29.644 1.00 96.94 202 PHE A C 1
ATOM 1647 O O . PHE A 1 202 ? -0.352 12.712 -28.861 1.00 96.94 202 PHE A O 1
ATOM 1654 N N . PHE A 1 203 ? 1.814 13.199 -29.258 1.00 95.88 203 PHE A N 1
ATOM 1655 C CA . PHE A 1 203 ? 2.256 13.189 -27.867 1.00 95.88 203 PHE A CA 1
ATOM 1656 C C . PHE A 1 203 ? 2.689 14.592 -27.457 1.00 95.88 203 PHE A C 1
ATOM 1658 O O . PHE A 1 203 ? 3.583 15.188 -28.063 1.00 95.88 203 PHE A O 1
ATOM 1665 N N . GLN A 1 204 ? 2.037 15.159 -26.443 1.00 91.12 204 GLN A N 1
ATOM 1666 C CA . GLN A 1 204 ? 2.275 16.549 -26.040 1.00 91.12 204 GLN A CA 1
ATOM 1667 C C . GLN A 1 204 ? 3.231 16.680 -24.846 1.00 91.12 204 GLN A C 1
ATOM 1669 O O . GLN A 1 204 ? 3.873 17.723 -24.690 1.00 91.12 204 GLN A O 1
ATOM 1674 N N . GLY A 1 205 ? 3.330 15.632 -24.033 1.00 90.00 205 GLY A N 1
ATOM 1675 C CA . GLY A 1 205 ? 4.157 15.535 -22.838 1.00 90.00 205 GLY A CA 1
ATOM 1676 C C . GLY A 1 205 ? 4.245 14.077 -22.392 1.00 90.00 205 GLY A C 1
ATOM 1677 O O . GLY A 1 205 ? 3.942 13.172 -23.163 1.00 90.00 205 GLY A O 1
ATOM 1678 N N . LYS A 1 206 ? 4.633 13.841 -21.139 1.00 91.69 206 LYS A N 1
ATOM 1679 C CA . LYS A 1 206 ? 4.830 12.481 -20.619 1.00 91.69 206 LYS A CA 1
ATOM 1680 C C . LYS A 1 206 ? 3.549 11.709 -20.267 1.00 91.69 206 LYS A C 1
ATOM 1682 O O . LYS A 1 206 ? 3.652 10.604 -19.749 1.00 91.69 206 LYS A O 1
ATOM 1687 N N . ALA A 1 207 ? 2.362 12.298 -20.427 1.00 91.62 207 ALA A N 1
ATOM 1688 C CA . ALA A 1 207 ? 1.110 11.699 -19.947 1.00 91.62 207 ALA A CA 1
ATOM 1689 C C . ALA A 1 207 ? 0.829 10.344 -20.614 1.00 91.62 207 ALA A C 1
ATOM 1691 O O . ALA A 1 207 ? 0.318 9.429 -19.979 1.00 91.62 207 ALA A O 1
ATOM 1692 N N . GLU A 1 208 ? 1.229 10.213 -21.875 1.00 92.94 208 GLU A N 1
ATOM 1693 C CA . GLU A 1 208 ? 1.096 9.000 -22.672 1.00 92.94 208 GLU A CA 1
ATOM 1694 C C . GLU A 1 208 ? 2.268 8.016 -22.501 1.00 92.94 208 GLU A C 1
ATOM 1696 O O . GLU A 1 208 ? 2.274 6.963 -23.135 1.00 92.94 208 GLU A O 1
ATOM 1701 N N . PHE A 1 209 ? 3.284 8.330 -21.690 1.00 94.06 209 PHE A N 1
ATOM 1702 C CA . PHE A 1 209 ? 4.460 7.471 -21.537 1.00 94.06 209 PHE A CA 1
ATOM 1703 C C . PHE A 1 209 ? 4.157 6.274 -20.630 1.00 94.06 209 PHE A C 1
ATOM 1705 O O . PHE A 1 209 ? 3.709 6.434 -19.497 1.00 94.06 209 PHE A O 1
ATOM 1712 N N . THR A 1 210 ? 4.480 5.071 -21.108 1.00 91.44 210 THR A N 1
ATOM 1713 C CA . THR A 1 210 ? 4.564 3.857 -20.279 1.00 91.44 210 THR A CA 1
ATOM 1714 C C . THR A 1 210 ? 6.016 3.556 -19.884 1.00 91.44 210 THR A C 1
ATOM 1716 O O . THR A 1 210 ? 6.891 4.416 -20.003 1.00 91.44 210 THR A O 1
ATOM 1719 N N . VAL A 1 211 ? 6.291 2.323 -19.444 1.00 85.06 211 VAL A N 1
ATOM 1720 C CA . VAL A 1 211 ? 7.634 1.839 -19.095 1.00 85.06 211 VAL A CA 1
ATOM 1721 C C . VAL A 1 211 ? 8.618 1.942 -20.264 1.00 85.06 211 VAL A C 1
ATOM 1723 O O . VAL A 1 211 ? 9.787 2.239 -20.024 1.00 85.06 211 VAL A O 1
ATOM 1726 N N . LEU A 1 212 ? 8.180 1.709 -21.507 1.00 89.12 212 LEU A N 1
ATOM 1727 C CA . LEU A 1 212 ? 9.087 1.678 -22.666 1.00 89.12 212 LEU A CA 1
ATOM 1728 C C . LEU A 1 212 ? 8.558 2.387 -23.913 1.00 89.12 212 LEU A C 1
ATOM 1730 O O . LEU A 1 212 ? 9.362 2.990 -24.617 1.00 89.12 212 LEU A O 1
ATOM 1734 N N . HIS A 1 213 ? 7.246 2.324 -24.168 1.00 95.31 213 HIS A N 1
ATOM 1735 C CA . HIS A 1 213 ? 6.611 2.878 -25.375 1.00 95.31 213 HIS A CA 1
ATOM 1736 C C . HIS A 1 213 ? 5.443 3.810 -25.025 1.00 95.31 213 HIS A C 1
ATOM 1738 O O . HIS A 1 213 ? 4.791 3.595 -23.999 1.00 95.31 213 HIS A O 1
ATOM 1744 N N . PRO A 1 214 ? 5.153 4.861 -25.804 1.00 93.56 214 PRO A N 1
ATOM 1745 C CA . PRO A 1 214 ? 4.004 5.702 -25.525 1.00 93.56 214 PRO A CA 1
ATOM 1746 C C . PRO A 1 214 ? 2.712 5.013 -25.996 1.00 93.56 214 PRO A C 1
ATOM 1748 O O . PRO A 1 214 ? 2.720 4.243 -26.957 1.00 93.56 214 PRO A O 1
ATOM 1751 N N . VAL A 1 215 ? 1.589 5.301 -25.339 1.00 94.19 215 VAL A N 1
ATOM 1752 C CA . VAL A 1 215 ? 0.257 4.821 -25.745 1.00 94.19 215 VAL A CA 1
ATOM 1753 C C . VAL A 1 215 ? -0.513 5.959 -26.395 1.00 94.19 215 VAL A C 1
ATOM 1755 O O . VAL A 1 215 ? -0.681 7.030 -25.819 1.00 94.19 215 VAL A O 1
ATOM 1758 N N . VAL A 1 216 ? -0.984 5.731 -27.620 1.00 93.44 216 VAL A N 1
ATOM 1759 C CA . VAL A 1 216 ? -1.673 6.759 -28.403 1.00 93.44 216 VAL A CA 1
ATOM 1760 C C . VAL A 1 216 ? -3.044 7.064 -27.808 1.00 93.44 216 VAL A C 1
ATOM 1762 O O . VAL A 1 216 ? -3.886 6.179 -27.690 1.00 93.44 216 VAL A O 1
ATOM 1765 N N . SER A 1 217 ? -3.275 8.337 -27.491 1.00 92.19 217 SER A N 1
ATOM 1766 C CA . SER A 1 217 ? -4.580 8.868 -27.081 1.00 92.19 217 SER A CA 1
ATOM 1767 C C . SER A 1 217 ? -5.167 9.855 -28.099 1.00 92.19 217 SER A C 1
ATOM 1769 O O . SER A 1 217 ? -6.379 10.049 -28.141 1.00 92.19 217 SER A O 1
ATOM 1771 N N . LYS A 1 218 ? -4.319 10.501 -28.915 1.00 94.25 218 LYS A N 1
ATOM 1772 C CA . LYS A 1 218 ? -4.690 11.575 -29.851 1.00 94.25 218 LYS A CA 1
ATOM 1773 C C . LYS A 1 218 ? -3.883 11.501 -31.142 1.00 94.25 218 LYS A C 1
ATOM 1775 O O . LYS A 1 218 ? -2.764 10.992 -31.155 1.00 94.25 218 LYS A O 1
ATOM 1780 N N . TRP A 1 219 ? -4.423 12.096 -32.203 1.00 96.94 219 TRP A N 1
ATOM 1781 C CA . TRP A 1 219 ? -3.788 12.241 -33.513 1.00 96.94 219 TRP A CA 1
ATOM 1782 C C . TRP A 1 219 ? -3.765 13.701 -33.962 1.00 96.94 219 TRP A C 1
ATOM 1784 O O . TRP A 1 219 ? -4.580 14.517 -33.530 1.00 96.94 219 TRP A O 1
ATOM 1794 N N . CYS A 1 220 ? -2.826 14.036 -34.842 1.00 96.25 220 CYS A N 1
ATOM 1795 C CA . CYS A 1 220 ? -2.682 15.346 -35.456 1.00 96.25 220 CYS A CA 1
ATOM 1796 C C . CYS A 1 220 ? -2.666 15.226 -36.982 1.00 96.25 220 CYS A C 1
ATOM 1798 O O . CYS A 1 220 ? -1.775 14.602 -37.563 1.00 96.25 220 CYS A O 1
ATOM 1800 N N . SER A 1 221 ? -3.620 15.894 -37.633 1.00 95.81 221 SER A N 1
ATOM 1801 C CA . SER A 1 221 ? -3.769 15.899 -39.093 1.00 95.81 221 SER A CA 1
ATOM 1802 C C . SER A 1 221 ? -2.750 16.784 -39.819 1.00 95.81 221 SER A C 1
ATOM 1804 O O . SER A 1 221 ? -2.530 16.612 -41.015 1.00 95.81 221 SER A O 1
ATOM 1806 N N . LYS A 1 222 ? -2.125 17.740 -39.116 1.00 95.38 222 LYS A N 1
ATOM 1807 C CA . LYS A 1 222 ? -1.137 18.683 -39.670 1.00 95.38 222 LYS A CA 1
ATOM 1808 C C . LYS A 1 222 ? 0.055 18.852 -38.711 1.00 95.38 222 LYS A C 1
ATOM 1810 O O . LYS A 1 222 ? 0.164 19.890 -38.049 1.00 95.38 222 LYS A O 1
ATOM 1815 N N . PRO A 1 223 ? 0.926 17.835 -38.586 1.00 93.81 223 PRO A N 1
ATOM 1816 C CA . PRO A 1 223 ? 2.052 17.860 -37.655 1.00 93.81 223 PRO A CA 1
ATOM 1817 C C . PRO A 1 223 ? 3.074 18.945 -38.030 1.00 93.81 223 PRO A C 1
ATOM 1819 O O . PRO A 1 223 ? 3.406 19.118 -39.198 1.00 93.81 223 PRO A O 1
ATOM 1822 N N . LYS A 1 224 ? 3.598 19.671 -37.031 1.00 94.25 224 LYS A N 1
ATOM 1823 C CA . LYS A 1 224 ? 4.680 20.664 -37.221 1.00 94.25 224 LYS A CA 1
ATOM 1824 C C . LYS A 1 224 ? 6.073 20.072 -37.021 1.00 94.25 224 LYS A C 1
ATOM 1826 O O . LYS A 1 224 ? 7.026 20.473 -37.682 1.00 94.25 224 LYS A O 1
ATOM 1831 N N . LYS A 1 225 ? 6.188 19.150 -36.068 1.00 95.94 225 LYS A N 1
ATOM 1832 C CA . LYS A 1 225 ? 7.404 18.412 -35.727 1.00 95.94 225 LYS A CA 1
ATOM 1833 C C . LYS A 1 225 ? 7.026 16.965 -35.478 1.00 95.94 225 LYS A C 1
ATOM 1835 O O . LYS A 1 225 ? 6.003 16.703 -34.842 1.00 95.94 225 LYS A O 1
ATOM 1840 N N . ALA A 1 226 ? 7.845 16.055 -35.981 1.00 95.81 226 ALA A N 1
ATOM 1841 C CA . ALA A 1 226 ? 7.629 14.628 -35.858 1.00 95.81 226 ALA A CA 1
ATOM 1842 C C . ALA A 1 226 ? 8.889 13.943 -35.329 1.00 95.81 226 ALA A C 1
ATOM 1844 O O . ALA A 1 226 ? 10.002 14.371 -35.635 1.00 95.81 226 ALA A O 1
ATOM 1845 N N . ALA A 1 227 ? 8.673 12.904 -34.537 1.00 97.38 227 ALA A N 1
ATOM 1846 C CA . ALA A 1 227 ? 9.650 11.889 -34.211 1.00 97.38 227 ALA A CA 1
ATOM 1847 C C . ALA A 1 227 ? 9.413 10.679 -35.121 1.00 97.38 227 ALA A C 1
ATOM 1849 O O . ALA A 1 227 ? 8.273 10.376 -35.494 1.00 97.38 227 ALA A O 1
ATOM 1850 N N . GLU A 1 228 ? 10.489 10.003 -35.482 1.00 97.19 228 GLU A N 1
ATOM 1851 C CA . GLU A 1 228 ? 10.461 8.748 -36.217 1.00 97.19 228 GLU A CA 1
ATOM 1852 C C . GLU A 1 228 ? 10.317 7.572 -35.251 1.00 97.19 228 GLU A C 1
ATOM 1854 O O . GLU A 1 228 ? 10.573 7.676 -34.049 1.00 97.19 228 GLU A O 1
ATOM 1859 N N . SER A 1 229 ? 9.880 6.433 -35.781 1.00 95.94 229 SER A N 1
ATOM 1860 C CA . SER A 1 229 ? 9.923 5.177 -35.044 1.00 95.94 229 SER A CA 1
ATOM 1861 C C . SER A 1 229 ? 11.346 4.919 -34.548 1.00 95.94 229 SER A C 1
ATOM 1863 O O . SER A 1 229 ? 12.307 5.098 -35.288 1.00 95.94 229 SER A O 1
ATOM 1865 N N . ASN A 1 230 ? 11.458 4.446 -33.311 1.00 95.88 230 ASN A N 1
ATOM 1866 C CA . ASN A 1 230 ? 12.685 4.256 -32.546 1.00 95.88 230 ASN A CA 1
ATOM 1867 C C . ASN A 1 230 ? 13.366 5.545 -32.047 1.00 95.88 230 ASN A C 1
ATOM 1869 O O . ASN A 1 230 ? 14.341 5.432 -31.318 1.00 95.88 230 ASN A O 1
ATOM 1873 N N . ASP A 1 231 ? 12.878 6.758 -32.322 1.00 98.12 231 ASP A N 1
ATOM 1874 C CA . ASP A 1 231 ? 13.428 7.947 -31.651 1.00 98.12 231 ASP A CA 1
ATOM 1875 C C . ASP A 1 231 ? 13.177 7.879 -30.131 1.00 98.12 231 ASP A C 1
ATOM 1877 O O . ASP A 1 231 ? 12.110 7.457 -29.669 1.00 98.12 231 ASP A O 1
ATOM 1881 N N . ILE A 1 232 ? 14.141 8.341 -29.331 1.00 98.38 232 ILE A N 1
ATOM 1882 C CA . ILE A 1 232 ? 13.930 8.531 -27.893 1.00 98.38 232 ILE A CA 1
ATOM 1883 C C . ILE A 1 232 ? 13.113 9.801 -27.702 1.00 98.38 232 ILE A C 1
ATOM 1885 O O . ILE A 1 232 ? 13.524 10.886 -28.103 1.00 98.38 232 ILE A O 1
ATOM 1889 N N . LEU A 1 233 ? 11.975 9.684 -27.037 1.00 98.19 233 LEU A N 1
ATOM 1890 C CA . LEU A 1 233 ? 11.177 10.813 -26.594 1.00 98.19 233 LEU A CA 1
ATOM 1891 C C . LEU A 1 233 ? 11.605 11.198 -25.180 1.00 98.19 233 LEU A C 1
ATOM 1893 O O . LEU A 1 233 ? 11.643 10.348 -24.292 1.00 98.19 233 LEU A O 1
ATOM 1897 N N . ILE A 1 234 ? 11.879 12.478 -24.950 1.00 97.75 234 ILE A N 1
ATOM 1898 C CA . ILE A 1 234 ? 12.205 13.009 -23.624 1.00 97.75 234 ILE A CA 1
ATOM 1899 C C . ILE A 1 234 ? 11.298 14.183 -23.267 1.00 97.75 234 ILE A C 1
ATOM 1901 O O . ILE A 1 234 ? 11.062 15.081 -24.080 1.00 97.75 234 ILE A O 1
ATOM 1905 N N . SER A 1 235 ? 10.783 14.180 -22.038 1.00 96.31 235 SER A N 1
ATOM 1906 C CA . SER A 1 235 ? 10.021 15.299 -21.490 1.00 96.31 235 SER A CA 1
ATOM 1907 C C . SER A 1 235 ? 10.945 16.473 -21.186 1.00 96.31 235 SER A C 1
ATOM 1909 O O . SER A 1 235 ? 11.884 16.355 -20.402 1.00 96.31 235 SER A O 1
ATOM 1911 N N . VAL A 1 236 ? 10.664 17.630 -21.783 1.00 94.38 236 VAL A N 1
ATOM 1912 C CA . VAL A 1 236 ? 11.431 18.872 -21.576 1.00 94.38 236 VAL A CA 1
ATOM 1913 C C . VAL A 1 236 ? 10.674 19.899 -20.731 1.00 94.38 236 VAL A C 1
ATOM 1915 O O . VAL A 1 236 ? 11.155 21.013 -20.534 1.00 94.38 236 VAL A O 1
ATOM 1918 N N . ARG A 1 237 ? 9.489 19.541 -20.221 1.00 91.06 237 ARG A N 1
ATOM 1919 C CA . ARG A 1 237 ? 8.666 20.347 -19.303 1.00 91.06 237 ARG A CA 1
ATOM 1920 C C . ARG A 1 237 ? 8.193 19.498 -18.130 1.00 91.06 237 ARG A C 1
ATOM 1922 O O . ARG A 1 237 ? 8.048 18.295 -18.284 1.00 91.06 237 ARG A O 1
ATOM 1929 N N . ALA A 1 238 ? 7.922 20.141 -16.997 1.00 78.81 238 ALA A N 1
ATOM 1930 C CA . ALA A 1 238 ? 7.638 19.493 -15.721 1.00 78.81 238 ALA A CA 1
ATOM 1931 C C . ALA A 1 238 ? 6.677 18.276 -15.813 1.00 78.81 238 ALA A C 1
ATOM 1933 O O . ALA A 1 238 ? 5.538 18.434 -16.267 1.00 78.81 238 ALA A O 1
ATOM 1934 N N . PRO A 1 239 ? 7.102 17.088 -15.336 1.00 84.56 239 PRO A N 1
ATOM 1935 C CA . PRO A 1 239 ? 8.456 16.765 -14.881 1.00 84.56 239 PRO A CA 1
ATOM 1936 C C . PRO A 1 239 ? 9.411 16.557 -16.063 1.00 84.56 239 PRO A C 1
ATOM 1938 O O . PRO A 1 239 ? 9.076 15.913 -17.063 1.00 84.56 239 PRO A O 1
ATOM 1941 N N . VAL A 1 240 ? 10.596 17.148 -15.933 1.00 90.25 240 VAL A N 1
ATOM 1942 C CA . VAL A 1 240 ? 11.651 17.112 -16.947 1.00 90.25 240 VAL A CA 1
ATOM 1943 C C . VAL A 1 240 ? 12.430 15.800 -16.837 1.00 90.25 240 VAL A C 1
ATOM 1945 O O . VAL A 1 240 ? 12.617 15.277 -15.746 1.00 90.25 240 VAL A O 1
ATOM 1948 N N . GLY A 1 241 ? 12.913 15.287 -17.969 1.00 91.44 241 GLY A N 1
ATOM 1949 C CA . GLY A 1 241 ? 13.875 14.185 -18.023 1.00 91.44 241 GLY A CA 1
ATOM 1950 C C . GLY A 1 241 ? 13.257 12.806 -18.244 1.00 91.44 241 GLY A C 1
ATOM 1951 O O . GLY A 1 241 ? 13.948 11.920 -18.734 1.00 91.44 241 GLY A O 1
ATOM 1952 N N . THR A 1 242 ? 11.961 12.623 -17.981 1.00 94.88 242 THR A N 1
ATOM 1953 C CA . THR A 1 242 ? 11.290 11.336 -18.220 1.00 94.88 242 THR A CA 1
ATOM 1954 C C . THR A 1 242 ? 11.391 10.934 -19.694 1.00 94.88 242 THR A C 1
ATOM 1956 O O . THR A 1 242 ? 11.065 11.731 -20.579 1.00 94.88 242 THR A O 1
ATOM 1959 N N . THR A 1 243 ? 11.818 9.696 -19.951 1.00 97.00 243 THR A N 1
ATOM 1960 C CA . THR A 1 243 ? 12.095 9.164 -21.294 1.00 97.00 243 THR A CA 1
ATOM 1961 C C . THR A 1 243 ? 11.176 8.017 -21.698 1.00 97.00 243 THR A C 1
ATOM 1963 O O . THR A 1 243 ? 10.675 7.260 -20.866 1.00 97.00 243 THR A O 1
ATOM 1966 N N . ASN A 1 244 ? 10.988 7.866 -23.006 1.00 97.31 244 ASN A N 1
ATOM 1967 C CA . ASN A 1 244 ? 10.248 6.778 -23.635 1.00 97.31 244 ASN A CA 1
ATOM 1968 C C . ASN A 1 244 ? 10.792 6.540 -25.069 1.00 97.31 244 ASN A C 1
ATOM 1970 O O . ASN A 1 244 ? 11.532 7.381 -25.571 1.00 97.31 244 ASN A O 1
ATOM 1974 N N . ILE A 1 245 ? 10.484 5.423 -25.731 1.00 97.62 245 ILE A N 1
ATOM 1975 C CA . ILE A 1 245 ? 10.916 5.130 -27.110 1.00 97.62 245 ILE A CA 1
ATOM 1976 C C . ILE A 1 245 ? 9.698 5.137 -28.030 1.00 97.62 245 ILE A C 1
ATOM 1978 O O . ILE A 1 245 ? 8.757 4.365 -27.831 1.00 97.62 245 ILE A O 1
ATOM 1982 N N . ALA A 1 246 ? 9.724 5.968 -29.071 1.00 96.88 246 ALA A N 1
ATOM 1983 C CA . ALA A 1 246 ? 8.680 5.987 -30.085 1.00 96.88 246 ALA A CA 1
ATOM 1984 C C . ALA A 1 246 ? 8.586 4.614 -30.773 1.00 96.88 246 ALA A C 1
ATOM 1986 O O . ALA A 1 246 ? 9.539 4.139 -31.378 1.00 96.88 246 ALA A O 1
ATOM 1987 N N . ASN A 1 247 ? 7.430 3.962 -30.701 1.00 95.19 247 ASN A N 1
ATOM 1988 C CA . ASN A 1 247 ? 7.153 2.693 -31.388 1.00 95.19 247 ASN A CA 1
ATOM 1989 C C . ASN A 1 247 ? 6.580 2.887 -32.805 1.00 95.19 247 ASN A C 1
ATOM 1991 O O . ASN A 1 247 ? 6.327 1.916 -33.512 1.00 95.19 247 ASN A O 1
ATOM 1995 N N . GLN A 1 248 ? 6.333 4.138 -33.196 1.00 95.19 248 GLN A N 1
ATOM 1996 C CA . GLN A 1 248 ? 5.835 4.546 -34.504 1.00 95.19 248 GLN A CA 1
ATOM 1997 C C . GLN A 1 248 ? 6.157 6.024 -34.747 1.00 95.19 248 GLN A C 1
ATOM 1999 O O . GLN A 1 248 ? 6.372 6.782 -33.798 1.00 95.19 248 GLN A O 1
ATOM 2004 N N . ASN A 1 249 ? 6.127 6.452 -36.012 1.00 97.81 249 ASN A N 1
ATOM 2005 C CA . ASN A 1 249 ? 6.239 7.871 -36.350 1.00 97.81 249 ASN A CA 1
ATOM 2006 C C . ASN A 1 249 ? 5.117 8.653 -35.658 1.00 97.81 249 ASN A C 1
ATOM 2008 O O . ASN A 1 249 ? 3.943 8.282 -35.751 1.00 97.81 249 ASN A O 1
ATOM 2012 N N . CYS A 1 250 ? 5.465 9.738 -34.976 1.00 97.25 250 CYS A N 1
ATOM 2013 C CA . CYS A 1 250 ? 4.514 10.505 -34.185 1.00 97.25 250 CYS A CA 1
ATOM 2014 C C . CYS A 1 250 ? 4.801 12.006 -34.232 1.00 97.25 250 CYS A C 1
ATOM 2016 O O . CYS A 1 250 ? 5.935 12.450 -34.356 1.00 97.25 250 CYS A O 1
ATOM 2018 N N . CYS A 1 251 ? 3.752 12.814 -34.132 1.00 97.62 251 CYS A N 1
ATOM 2019 C CA . CYS A 1 251 ? 3.842 14.243 -33.899 1.00 97.62 251 CYS A CA 1
ATOM 2020 C C . CYS A 1 251 ? 4.227 14.502 -32.437 1.00 97.62 251 CYS A C 1
ATOM 2022 O O . CYS A 1 251 ? 3.598 13.969 -31.521 1.00 97.62 251 CYS A O 1
ATOM 2024 N N . ILE A 1 252 ? 5.193 15.393 -32.211 1.00 97.50 252 ILE A N 1
ATOM 2025 C CA . ILE A 1 252 ? 5.655 15.754 -30.865 1.00 97.50 252 ILE A CA 1
ATOM 2026 C C . ILE A 1 252 ? 5.333 17.213 -30.533 1.00 97.50 252 ILE A C 1
ATOM 2028 O O . ILE A 1 252 ? 5.660 18.149 -31.268 1.00 97.50 252 ILE A O 1
ATOM 2032 N N . GLY A 1 253 ? 4.648 17.416 -29.411 1.00 95.38 253 GLY A N 1
ATOM 2033 C CA . GLY A 1 253 ? 4.286 18.733 -28.904 1.00 95.38 253 GLY A CA 1
ATOM 2034 C C . GLY A 1 253 ? 5.449 19.436 -28.207 1.00 95.38 253 GLY A C 1
ATOM 2035 O O . GLY A 1 253 ? 6.488 18.851 -27.929 1.00 95.38 253 GLY A O 1
ATOM 2036 N N . ARG A 1 254 ? 5.248 20.710 -27.856 1.00 93.88 254 ARG A N 1
ATOM 2037 C CA . ARG A 1 254 ? 6.271 21.572 -27.221 1.00 93.88 254 ARG A CA 1
ATOM 2038 C C . ARG A 1 254 ? 6.811 21.084 -25.865 1.00 93.88 254 ARG A C 1
ATOM 2040 O O . ARG A 1 254 ? 7.700 21.726 -25.307 1.00 93.88 254 ARG A O 1
ATOM 2047 N N . GLY A 1 255 ? 6.172 20.080 -25.265 1.00 94.25 255 GLY A N 1
ATOM 2048 C CA . GLY A 1 255 ? 6.586 19.476 -24.001 1.00 94.25 255 GLY A CA 1
ATOM 2049 C C . GLY A 1 255 ? 7.587 18.337 -24.169 1.00 94.25 255 GLY A C 1
ATOM 2050 O O . GLY A 1 255 ? 8.142 17.902 -23.167 1.00 94.25 255 GLY A O 1
ATOM 2051 N N . LEU A 1 256 ? 7.840 17.889 -25.403 1.00 96.62 256 LEU A N 1
ATOM 2052 C CA . LEU A 1 256 ? 8.746 16.790 -25.716 1.00 96.62 256 LEU A CA 1
ATOM 2053 C C . LEU A 1 256 ? 9.872 17.239 -26.656 1.00 96.62 256 LEU A C 1
ATOM 2055 O O . LEU A 1 256 ? 9.724 18.188 -27.430 1.00 96.62 256 LEU A O 1
ATOM 2059 N N . ALA A 1 257 ? 10.976 16.508 -26.620 1.00 97.81 257 ALA A N 1
ATOM 2060 C CA . ALA A 1 257 ? 11.972 16.470 -27.681 1.00 97.81 257 ALA A CA 1
ATOM 2061 C C . ALA A 1 257 ? 12.167 15.020 -28.138 1.00 97.81 257 ALA A C 1
ATOM 2063 O O . ALA A 1 257 ? 11.985 14.097 -27.345 1.00 97.81 257 ALA A O 1
ATOM 2064 N N . ALA A 1 258 ? 12.525 14.835 -29.406 1.00 98.12 258 ALA A N 1
ATOM 2065 C CA . ALA A 1 258 ? 12.993 13.560 -29.927 1.00 98.12 258 ALA A CA 1
ATOM 2066 C C . ALA A 1 258 ? 14.518 13.582 -30.063 1.00 98.12 258 ALA A C 1
ATOM 2068 O O . ALA A 1 258 ? 15.093 14.588 -30.481 1.00 98.12 258 ALA A O 1
ATOM 2069 N N . ILE A 1 259 ? 15.161 12.482 -29.689 1.00 97.94 259 ILE A N 1
ATOM 2070 C CA . ILE A 1 259 ? 16.597 12.256 -29.819 1.00 97.94 259 ILE A CA 1
ATOM 2071 C C . ILE A 1 259 ? 16.763 11.051 -30.736 1.00 97.94 259 ILE A C 1
ATOM 2073 O O . ILE A 1 259 ? 16.340 9.942 -30.405 1.00 97.94 259 ILE A O 1
ATOM 2077 N N . ARG A 1 260 ? 17.364 11.293 -31.896 1.00 96.69 260 ARG A N 1
ATOM 2078 C CA . ARG A 1 260 ? 17.562 10.301 -32.945 1.00 96.69 260 ARG A CA 1
ATOM 2079 C C . ARG A 1 260 ? 19.014 9.873 -32.994 1.00 96.69 260 ARG A C 1
ATOM 2081 O O . ARG A 1 260 ? 19.897 10.689 -33.267 1.00 96.69 260 ARG A O 1
ATOM 2088 N N . TYR A 1 261 ? 19.247 8.590 -32.755 1.00 94.44 261 TYR A N 1
ATOM 2089 C CA . TYR A 1 261 ? 20.566 7.975 -32.812 1.00 94.44 261 TYR A CA 1
ATOM 2090 C C . TYR A 1 261 ? 20.485 6.650 -33.574 1.00 94.44 261 TYR A C 1
ATOM 2092 O O . TYR A 1 261 ? 19.783 5.731 -33.161 1.00 94.44 261 TYR A O 1
ATOM 2100 N N . SER A 1 262 ? 21.200 6.561 -34.698 1.00 89.44 262 SER A N 1
ATOM 2101 C CA . SER A 1 262 ? 21.077 5.459 -35.669 1.00 89.44 262 SER A CA 1
ATOM 2102 C C . SER A 1 262 ? 21.756 4.151 -35.251 1.00 89.44 262 SER A C 1
ATOM 2104 O O . SER A 1 262 ? 21.609 3.144 -35.936 1.00 89.44 262 SER A O 1
ATOM 2106 N N . TYR A 1 263 ? 22.514 4.163 -34.153 1.00 92.62 263 TYR A N 1
ATOM 2107 C CA . TYR A 1 263 ? 23.293 3.020 -33.678 1.00 92.62 263 TYR A CA 1
ATOM 2108 C C . TYR A 1 263 ? 22.598 2.363 -32.473 1.00 92.62 263 TYR A C 1
ATOM 2110 O O . TYR A 1 263 ? 21.413 2.031 -32.538 1.00 92.62 263 TYR A O 1
ATOM 2118 N N . CYS A 1 264 ? 23.295 2.157 -31.350 1.00 94.00 264 CYS A N 1
ATOM 2119 C CA . CYS A 1 264 ? 22.700 1.571 -30.152 1.00 94.00 264 CYS A CA 1
ATOM 2120 C C . CYS A 1 264 ? 21.805 2.589 -29.419 1.00 94.00 264 CYS A C 1
ATOM 2122 O O . CYS A 1 264 ? 22.177 3.165 -28.401 1.00 94.00 264 CYS A O 1
ATOM 2124 N N . ASN A 1 265 ? 20.599 2.827 -29.936 1.00 95.00 265 ASN A N 1
ATOM 2125 C CA . ASN A 1 265 ? 19.658 3.811 -29.392 1.00 95.00 265 ASN A CA 1
ATOM 2126 C C . ASN A 1 265 ? 19.354 3.609 -27.893 1.00 95.00 265 ASN A C 1
ATOM 2128 O O . ASN A 1 265 ? 19.336 4.560 -27.114 1.00 95.00 265 ASN A O 1
ATOM 2132 N N . LYS A 1 266 ? 19.211 2.352 -27.452 1.00 96.88 266 LYS A N 1
ATOM 2133 C CA . LYS A 1 266 ? 18.969 2.026 -26.039 1.00 96.88 266 LYS A CA 1
ATOM 2134 C C . LYS A 1 266 ? 20.117 2.441 -25.104 1.00 96.88 266 LYS A C 1
ATOM 2136 O O . LYS A 1 266 ? 19.861 2.708 -23.935 1.00 96.88 266 LYS A O 1
ATOM 2141 N N . TYR A 1 267 ? 21.349 2.555 -25.601 1.00 98.06 267 TYR A N 1
ATOM 2142 C CA . TYR A 1 267 ? 22.481 3.054 -24.814 1.00 98.06 267 TYR A CA 1
ATOM 2143 C C . TYR A 1 267 ? 22.248 4.510 -24.389 1.00 98.06 267 TYR A C 1
ATOM 2145 O O . TYR A 1 267 ? 22.281 4.835 -23.203 1.00 98.06 267 TYR A O 1
ATOM 2153 N N . VAL A 1 268 ? 21.883 5.371 -25.346 1.00 97.94 268 VAL A N 1
ATOM 2154 C CA . VAL A 1 268 ? 21.527 6.777 -25.083 1.00 97.94 268 VAL A CA 1
ATOM 2155 C C . VAL A 1 268 ? 20.283 6.868 -24.200 1.00 97.94 268 VAL A C 1
ATOM 2157 O O . VAL A 1 268 ? 20.232 7.671 -23.272 1.00 97.94 268 VAL A O 1
ATOM 2160 N N . PHE A 1 269 ? 19.290 6.011 -24.437 1.00 98.19 269 PHE A N 1
ATOM 2161 C CA . PHE A 1 269 ? 18.082 5.948 -23.616 1.00 98.19 269 PHE A CA 1
ATOM 2162 C C . PHE A 1 269 ? 18.384 5.675 -22.134 1.00 98.19 269 PHE A C 1
ATOM 2164 O O . PHE A 1 269 ? 17.881 6.386 -21.261 1.00 98.19 269 PHE A O 1
ATOM 2171 N N . TYR A 1 270 ? 19.224 4.680 -21.834 1.00 98.12 270 TYR A N 1
ATOM 2172 C CA . TYR A 1 270 ? 19.609 4.366 -20.457 1.00 98.12 270 TYR A CA 1
ATOM 2173 C C . TYR A 1 270 ? 20.501 5.436 -19.830 1.00 98.12 270 TYR A C 1
ATOM 2175 O O . TYR A 1 270 ? 20.373 5.689 -18.631 1.00 98.12 270 TYR A O 1
ATOM 2183 N N . PHE A 1 271 ? 21.329 6.119 -20.622 1.00 98.06 271 PHE A N 1
ATOM 2184 C CA . PHE A 1 271 ? 22.095 7.268 -20.144 1.00 98.06 271 PHE A CA 1
ATOM 2185 C C . PHE A 1 271 ? 21.165 8.398 -19.694 1.00 98.06 271 PHE A C 1
ATOM 2187 O O . PHE A 1 271 ? 21.282 8.907 -18.583 1.00 98.06 271 PHE A O 1
ATOM 2194 N N . LEU A 1 272 ? 20.165 8.737 -20.509 1.00 97.38 272 LEU A N 1
ATOM 2195 C CA . LEU A 1 272 ? 19.183 9.767 -20.162 1.00 97.38 272 LEU A CA 1
ATOM 2196 C C . LEU A 1 272 ? 18.380 9.405 -18.901 1.00 97.38 272 LEU A C 1
ATOM 2198 O O . LEU A 1 272 ? 18.020 10.295 -18.134 1.00 97.38 272 LEU A O 1
ATOM 2202 N N . ARG A 1 273 ? 18.142 8.110 -18.644 1.00 96.06 273 ARG A N 1
ATOM 2203 C CA . ARG A 1 273 ? 17.534 7.623 -17.389 1.00 96.06 273 ARG A CA 1
ATOM 2204 C C . ARG A 1 273 ? 18.448 7.746 -16.171 1.00 96.06 273 ARG A C 1
ATOM 2206 O O . ARG A 1 273 ? 17.942 7.939 -15.067 1.00 96.06 273 ARG A O 1
ATOM 2213 N N . LEU A 1 274 ? 19.765 7.632 -16.349 1.00 95.50 274 LEU A N 1
ATOM 2214 C CA . LEU A 1 274 ? 20.735 7.888 -15.280 1.00 95.50 274 LEU A CA 1
ATOM 2215 C C . LEU A 1 274 ? 20.681 9.361 -14.858 1.00 95.50 274 LEU A C 1
ATOM 2217 O O . LEU A 1 274 ? 20.599 9.671 -13.672 1.00 95.50 274 LEU A O 1
ATOM 2221 N N . ILE A 1 275 ? 20.672 10.269 -15.836 1.00 95.00 275 ILE A N 1
ATOM 2222 C CA . ILE A 1 275 ? 20.740 11.713 -15.585 1.00 95.00 275 ILE A CA 1
ATOM 2223 C C . ILE A 1 275 ? 19.366 12.385 -15.431 1.00 95.00 275 ILE A C 1
ATOM 2225 O O . ILE A 1 275 ? 19.303 13.605 -15.316 1.00 95.00 275 ILE A O 1
ATOM 2229 N N . GLU A 1 276 ? 18.256 11.636 -15.383 1.00 93.88 276 GLU A N 1
ATOM 2230 C CA . GLU A 1 276 ? 16.890 12.193 -15.323 1.00 93.88 276 GLU A CA 1
ATOM 2231 C C . GLU A 1 276 ? 16.732 13.224 -14.190 1.00 93.88 276 GLU A C 1
ATOM 2233 O O . GLU A 1 276 ? 16.249 14.336 -14.412 1.00 93.88 276 GLU A O 1
ATOM 2238 N N . LYS A 1 277 ? 17.213 12.900 -12.980 1.00 90.88 277 LYS A N 1
ATOM 2239 C CA . LYS A 1 277 ? 17.160 13.816 -11.826 1.00 90.88 277 LYS A CA 1
ATOM 2240 C C . LYS A 1 277 ? 18.059 15.043 -11.998 1.00 90.88 277 LYS A C 1
ATOM 2242 O O . LYS A 1 277 ? 17.758 16.101 -11.447 1.00 90.88 277 LYS A O 1
ATOM 2247 N N . GLU A 1 278 ? 19.170 14.917 -12.717 1.00 91.50 278 GLU A N 1
ATOM 2248 C CA . GLU A 1 278 ? 20.068 16.039 -13.000 1.00 91.50 278 GLU A CA 1
ATOM 2249 C C . GLU A 1 278 ? 19.468 16.971 -14.051 1.00 91.50 278 GLU A C 1
ATOM 2251 O O . GLU A 1 278 ? 19.462 18.187 -13.859 1.00 91.50 278 GLU A O 1
ATOM 2256 N N . LEU A 1 279 ? 18.877 16.406 -15.106 1.00 91.38 279 LEU A N 1
ATOM 2257 C CA . LEU A 1 279 ? 18.124 17.148 -16.114 1.00 91.38 279 LEU A CA 1
ATOM 2258 C C . LEU A 1 279 ? 16.968 17.917 -15.484 1.00 91.38 279 LEU A C 1
ATOM 2260 O O . LEU A 1 279 ? 16.776 19.092 -15.803 1.00 91.38 279 LEU A O 1
ATOM 2264 N N . ASP A 1 280 ? 16.236 17.299 -14.551 1.00 89.38 280 ASP A N 1
ATOM 2265 C CA . ASP A 1 280 ? 15.192 18.013 -13.829 1.00 89.38 280 ASP A CA 1
ATOM 2266 C C . ASP A 1 280 ? 15.769 19.203 -13.061 1.00 89.38 280 ASP A C 1
ATOM 2268 O O . ASP A 1 280 ? 15.260 20.308 -13.215 1.00 89.38 280 ASP A O 1
ATOM 2272 N N . LYS A 1 281 ? 16.874 19.053 -12.318 1.00 88.44 281 LYS A N 1
ATOM 2273 C CA . LYS A 1 281 ? 17.533 20.168 -11.602 1.00 88.44 281 LYS A CA 1
ATOM 2274 C C . LYS A 1 281 ? 17.980 21.315 -12.516 1.00 88.44 281 LYS A C 1
ATOM 2276 O O . LYS A 1 281 ? 17.912 22.461 -12.083 1.00 88.44 281 LYS A O 1
ATOM 2281 N N . LYS A 1 282 ? 18.381 21.030 -13.759 1.00 86.88 282 LYS A N 1
ATOM 2282 C CA . LYS A 1 282 ? 18.759 22.043 -14.766 1.00 86.88 282 LYS A CA 1
ATOM 2283 C C . LYS A 1 282 ? 17.559 22.809 -15.341 1.00 86.88 282 LYS A C 1
ATOM 2285 O O . LYS A 1 282 ? 17.743 23.791 -16.061 1.00 86.88 282 LYS A O 1
ATOM 2290 N N . GLY A 1 283 ? 16.330 22.375 -15.059 1.00 81.62 283 GLY A N 1
ATOM 2291 C CA . GLY A 1 283 ? 15.128 23.046 -15.535 1.00 81.62 283 GLY A CA 1
ATOM 2292 C C . GLY A 1 283 ? 14.911 24.417 -14.882 1.00 81.62 283 GLY A C 1
ATOM 2293 O O . GLY A 1 283 ? 15.041 24.573 -13.670 1.00 81.62 283 GLY A O 1
ATOM 2294 N N . THR A 1 284 ? 14.537 25.406 -15.691 1.00 75.94 284 THR A N 1
ATOM 2295 C CA . THR A 1 284 ? 14.318 26.804 -15.277 1.00 75.94 284 THR A CA 1
ATOM 2296 C C . THR A 1 284 ? 12.836 27.190 -15.377 1.00 75.94 284 THR A C 1
ATOM 2298 O O . THR A 1 284 ? 12.072 26.530 -16.083 1.00 75.94 284 THR A O 1
ATOM 2301 N N . GLY A 1 285 ? 12.418 28.248 -14.667 1.00 69.38 285 GLY A N 1
ATOM 2302 C CA . GLY A 1 285 ? 11.043 28.774 -14.671 1.00 69.38 285 GLY A CA 1
ATOM 2303 C C . GLY A 1 285 ? 10.290 28.554 -13.353 1.00 69.38 285 GLY A C 1
ATOM 2304 O O . GLY A 1 285 ? 10.295 27.458 -12.800 1.00 69.38 285 GLY A O 1
ATOM 2305 N N . THR A 1 286 ? 9.628 29.603 -12.853 1.00 60.16 286 THR A N 1
ATOM 2306 C CA . THR A 1 286 ? 8.925 29.608 -11.554 1.00 60.16 286 THR A CA 1
ATOM 2307 C C . THR A 1 286 ? 7.519 29.004 -11.623 1.00 60.16 286 THR A C 1
ATOM 2309 O O . THR A 1 286 ? 7.075 28.392 -10.658 1.00 60.16 286 THR A O 1
ATOM 2312 N N . THR A 1 287 ? 6.823 29.137 -12.761 1.00 67.50 287 THR A N 1
ATOM 2313 C CA . THR A 1 287 ? 5.467 28.583 -12.967 1.00 67.50 287 THR A CA 1
ATOM 2314 C C . THR A 1 287 ? 5.481 27.202 -13.630 1.00 67.50 287 THR A C 1
ATOM 2316 O O . THR A 1 287 ? 4.678 26.344 -13.281 1.00 67.50 287 THR A O 1
ATOM 2319 N N . PHE A 1 288 ? 6.399 26.961 -14.574 1.00 66.06 288 PHE A N 1
ATOM 2320 C CA . PHE A 1 288 ? 6.601 25.654 -15.208 1.00 66.06 288 PHE A CA 1
ATOM 2321 C C . PHE A 1 288 ? 8.089 25.426 -15.461 1.00 66.06 288 PHE A C 1
ATOM 2323 O O . PHE A 1 288 ? 8.688 26.122 -16.280 1.00 66.06 288 PHE A O 1
ATOM 2330 N N . LYS A 1 289 ? 8.663 24.426 -14.789 1.00 79.50 289 LYS A N 1
ATOM 2331 C CA . LYS A 1 289 ? 10.061 24.024 -14.960 1.00 79.50 289 LYS A CA 1
ATOM 2332 C C . LYS A 1 289 ? 10.274 23.406 -16.348 1.00 79.50 289 LYS A C 1
ATOM 2334 O O . LYS A 1 289 ? 9.512 22.516 -16.739 1.00 79.50 289 LYS A O 1
ATOM 2339 N N . ALA A 1 290 ? 11.273 23.868 -17.098 1.00 87.62 290 ALA A N 1
ATOM 2340 C CA . ALA A 1 290 ? 11.583 23.357 -18.435 1.00 87.62 290 ALA A CA 1
ATOM 2341 C C . ALA A 1 290 ? 13.083 23.410 -18.761 1.00 87.62 290 ALA A C 1
ATOM 2343 O O . ALA A 1 290 ? 13.795 24.285 -18.269 1.00 87.62 290 ALA A O 1
ATOM 2344 N N . ILE A 1 291 ? 13.547 22.509 -19.632 1.00 91.75 291 ILE A N 1
ATOM 2345 C CA . ILE A 1 291 ? 14.902 22.546 -20.207 1.00 91.75 291 ILE A CA 1
ATOM 2346 C C . ILE A 1 291 ? 14.859 22.959 -21.677 1.00 91.75 291 ILE A C 1
ATOM 2348 O O . ILE A 1 291 ? 13.911 22.660 -22.407 1.00 91.75 291 ILE A O 1
ATOM 2352 N N . SER A 1 292 ? 15.891 23.678 -22.115 1.00 91.75 292 SER A N 1
ATOM 2353 C CA . SER A 1 292 ? 16.035 24.087 -23.510 1.00 91.75 292 SER A CA 1
ATOM 2354 C C . SER A 1 292 ? 16.711 22.988 -24.334 1.00 91.75 292 SER A C 1
ATOM 2356 O O . SER A 1 292 ? 17.408 22.124 -23.805 1.00 91.75 292 SER A O 1
ATOM 2358 N N . GLY A 1 293 ? 16.574 23.057 -25.660 1.00 91.88 293 GLY A N 1
ATOM 2359 C CA . GLY A 1 293 ? 17.331 22.174 -26.549 1.00 91.88 293 GLY A CA 1
ATOM 2360 C C . GLY A 1 293 ? 18.847 22.378 -26.462 1.00 91.88 293 GLY A C 1
ATOM 2361 O O . GLY A 1 293 ? 19.586 21.470 -26.821 1.00 91.88 293 GLY A O 1
ATOM 2362 N N . ALA A 1 294 ? 19.318 23.537 -25.983 1.00 93.50 294 ALA A N 1
ATOM 2363 C CA . ALA A 1 294 ? 20.743 23.774 -25.757 1.00 93.50 294 ALA A CA 1
ATOM 2364 C C . ALA A 1 294 ? 21.274 22.905 -24.610 1.00 93.50 294 ALA A C 1
ATOM 2366 O O . ALA A 1 294 ? 22.312 22.284 -24.789 1.00 93.50 294 ALA A O 1
ATOM 2367 N N . VAL A 1 295 ? 20.514 22.783 -23.510 1.00 94.19 295 VAL A N 1
ATOM 2368 C CA . VAL A 1 295 ? 20.861 21.904 -22.378 1.00 94.19 295 VAL A CA 1
ATOM 2369 C C . VAL A 1 295 ? 21.058 20.472 -22.869 1.00 94.19 295 VAL A C 1
ATOM 2371 O O . VAL A 1 295 ? 22.143 19.930 -22.707 1.00 94.19 295 VAL A O 1
ATOM 2374 N N . LEU A 1 296 ? 20.063 19.911 -23.573 1.00 94.81 296 LEU A N 1
ATOM 2375 C CA . LEU A 1 296 ? 20.151 18.554 -24.129 1.00 94.81 296 LEU A CA 1
ATOM 2376 C C . LEU A 1 296 ? 21.342 18.377 -25.078 1.00 94.81 296 LEU A C 1
ATOM 2378 O O . LEU A 1 296 ? 22.001 17.347 -25.045 1.00 94.81 296 LEU A O 1
ATOM 2382 N N . LYS A 1 297 ? 21.623 19.367 -25.932 1.00 96.00 297 LYS A N 1
ATOM 2383 C CA . LYS A 1 297 ? 22.726 19.301 -26.902 1.00 96.00 297 LYS A CA 1
ATOM 2384 C C . LYS A 1 297 ? 24.101 19.230 -26.240 1.00 96.00 297 LYS A C 1
ATOM 2386 O O . LYS A 1 297 ? 24.962 18.538 -26.776 1.00 96.00 297 LYS A O 1
ATOM 2391 N N . SER A 1 298 ? 24.273 19.932 -25.122 1.00 95.88 298 SER A N 1
ATOM 2392 C CA . SER A 1 298 ? 25.528 20.016 -24.369 1.00 95.88 298 SER A CA 1
ATOM 2393 C C . SER A 1 298 ? 25.713 18.917 -23.321 1.00 95.88 298 SER A C 1
ATOM 2395 O O . SER A 1 298 ? 26.729 18.919 -22.634 1.00 95.88 298 SER A O 1
ATOM 2397 N N . GLU A 1 299 ? 24.742 18.015 -23.133 1.00 96.25 299 GLU A N 1
ATOM 2398 C CA . GLU A 1 299 ? 24.914 16.911 -22.183 1.00 96.25 299 GLU A CA 1
ATOM 2399 C C . GLU A 1 299 ? 26.074 16.016 -22.621 1.00 96.25 299 GLU A C 1
ATOM 2401 O O . GLU A 1 299 ? 26.134 15.589 -23.776 1.00 96.25 299 GLU A O 1
ATOM 2406 N N . ILE A 1 300 ? 26.984 15.741 -21.689 1.00 97.06 300 ILE A N 1
ATOM 2407 C CA . ILE A 1 300 ? 28.153 14.897 -21.921 1.00 97.06 300 ILE A CA 1
ATOM 2408 C C . ILE A 1 300 ? 27.780 13.457 -21.618 1.00 97.06 300 ILE A C 1
ATOM 2410 O O . ILE A 1 300 ? 27.399 13.137 -20.495 1.00 97.06 300 ILE A O 1
ATOM 2414 N N . ILE A 1 301 ? 27.904 12.597 -22.619 1.00 96.19 301 ILE A N 1
ATOM 2415 C CA . ILE A 1 301 ? 27.678 11.162 -22.516 1.00 96.19 301 ILE A CA 1
ATOM 2416 C C . ILE A 1 301 ? 29.013 10.433 -22.702 1.00 96.19 301 ILE A C 1
ATOM 2418 O O . ILE A 1 301 ? 29.719 10.698 -23.679 1.00 96.19 301 ILE A O 1
ATOM 2422 N N . PRO A 1 302 ? 29.357 9.496 -21.802 1.00 96.50 302 PRO A N 1
ATOM 2423 C CA . PRO A 1 302 ? 30.510 8.636 -21.997 1.00 96.50 302 PRO A CA 1
ATOM 2424 C C . PRO A 1 302 ? 30.165 7.630 -23.102 1.00 96.50 302 PRO A C 1
ATOM 2426 O O . PRO A 1 302 ? 29.337 6.734 -22.924 1.00 96.50 302 PRO A O 1
ATOM 2429 N N . LEU A 1 303 ? 30.733 7.828 -24.284 1.00 96.44 303 LEU A N 1
ATOM 2430 C CA . LEU A 1 303 ? 30.518 7.009 -25.467 1.00 96.44 303 LEU A CA 1
ATOM 2431 C C . LEU A 1 303 ? 31.509 5.844 -25.459 1.00 96.44 303 LEU A C 1
ATOM 2433 O O . LEU A 1 303 ? 32.716 6.057 -25.544 1.00 96.44 303 LEU A O 1
ATOM 2437 N N . SER A 1 304 ? 30.993 4.619 -25.384 1.00 96.31 304 SER A N 1
ATOM 2438 C CA . SER A 1 304 ? 31.785 3.392 -25.489 1.00 96.31 304 SER A CA 1
ATOM 2439 C C . SER A 1 304 ? 31.849 2.870 -26.933 1.00 96.31 304 SER A C 1
ATOM 2441 O O . SER A 1 304 ? 31.039 3.291 -27.770 1.00 96.31 304 SER A O 1
ATOM 2443 N N . PRO A 1 305 ? 32.780 1.957 -27.263 1.00 96.69 305 PRO A N 1
ATOM 2444 C CA . PRO A 1 305 ? 32.764 1.198 -28.514 1.00 96.69 305 PRO A CA 1
ATOM 2445 C C . PRO A 1 305 ? 31.391 0.583 -28.819 1.00 96.69 305 PRO A C 1
ATOM 2447 O O . PRO A 1 305 ? 30.689 0.116 -27.922 1.00 96.69 305 PRO A O 1
ATOM 2450 N N . LEU A 1 306 ? 30.991 0.538 -30.094 1.00 96.44 306 LEU A N 1
ATOM 2451 C CA . LEU A 1 306 ? 29.650 0.071 -30.477 1.00 96.44 306 LEU A CA 1
ATOM 2452 C C . LEU A 1 306 ? 29.321 -1.359 -29.991 1.00 96.44 306 LEU A C 1
ATOM 2454 O O . LEU A 1 306 ? 28.197 -1.562 -29.514 1.00 96.44 306 LEU A O 1
ATOM 2458 N N . PRO A 1 307 ? 30.236 -2.349 -30.058 1.00 96.12 307 PRO A N 1
ATOM 2459 C CA . PRO A 1 307 ? 29.969 -3.673 -29.497 1.00 96.12 307 PRO A CA 1
ATOM 2460 C C . PRO A 1 307 ? 29.744 -3.642 -27.987 1.00 96.12 307 PRO A C 1
ATOM 2462 O O . PRO A 1 307 ? 28.837 -4.310 -27.489 1.00 96.12 307 PRO A O 1
ATOM 2465 N N . GLU A 1 308 ? 30.496 -2.804 -27.276 1.00 96.00 308 GLU A N 1
ATOM 2466 C CA . GLU A 1 308 ? 30.362 -2.627 -25.834 1.00 96.00 308 GLU A CA 1
ATOM 2467 C C . GLU A 1 308 ? 29.027 -1.972 -25.467 1.00 96.00 308 GLU A C 1
ATOM 2469 O O . GLU A 1 308 ? 28.353 -2.449 -24.557 1.00 96.00 308 GLU A O 1
ATOM 2474 N N . GLN A 1 309 ? 28.566 -0.963 -26.225 1.00 97.12 309 GLN A N 1
ATOM 2475 C CA . GLN A 1 309 ? 27.226 -0.376 -26.049 1.00 97.12 309 GLN A CA 1
ATOM 2476 C C . GLN A 1 309 ? 26.135 -1.457 -26.067 1.00 97.12 309 GLN A C 1
ATOM 2478 O O . GLN A 1 309 ? 25.242 -1.451 -25.217 1.00 97.12 309 GLN A O 1
ATOM 2483 N N . ARG A 1 310 ? 26.208 -2.407 -27.015 1.00 97.06 310 ARG A N 1
ATOM 2484 C CA . ARG A 1 310 ? 25.223 -3.498 -27.145 1.00 97.06 310 ARG A CA 1
ATOM 2485 C C . ARG A 1 310 ? 25.245 -4.432 -25.936 1.00 97.06 310 ARG A C 1
ATOM 2487 O O . ARG A 1 310 ? 24.178 -4.781 -25.432 1.00 97.06 310 ARG A O 1
ATOM 2494 N N . VAL A 1 311 ? 26.431 -4.808 -25.456 1.00 95.69 311 VAL A N 1
ATOM 2495 C CA . VAL A 1 311 ? 26.572 -5.702 -24.295 1.00 95.69 311 VAL A CA 1
ATOM 2496 C C . VAL A 1 311 ? 26.169 -5.001 -22.997 1.00 95.69 311 VAL A C 1
ATOM 2498 O O . VAL A 1 311 ? 25.437 -5.587 -22.202 1.00 95.69 311 VAL A O 1
ATOM 2501 N N . ILE A 1 312 ? 26.523 -3.724 -22.817 1.00 95.88 312 ILE A N 1
ATOM 2502 C CA . ILE A 1 312 ? 26.056 -2.899 -21.693 1.00 95.88 312 ILE A CA 1
ATOM 2503 C C . ILE A 1 312 ? 24.528 -2.840 -21.667 1.00 95.88 312 ILE A C 1
ATOM 2505 O O . ILE A 1 312 ? 23.925 -3.099 -20.627 1.00 95.88 312 ILE A O 1
ATOM 2509 N N . VAL A 1 313 ? 23.888 -2.541 -22.802 1.00 97.75 313 VAL A N 1
ATOM 2510 C CA . VAL A 1 313 ? 22.421 -2.511 -22.910 1.00 97.75 313 VAL A CA 1
ATOM 2511 C C . VAL A 1 313 ? 21.822 -3.866 -22.551 1.00 97.75 313 VAL A C 1
ATOM 2513 O O . VAL A 1 313 ? 20.920 -3.920 -21.718 1.00 97.75 313 VAL A O 1
ATOM 2516 N N . SER A 1 314 ? 22.353 -4.954 -23.115 1.00 94.38 314 SER A N 1
ATOM 2517 C CA . SER A 1 314 ? 21.888 -6.310 -22.808 1.00 94.38 314 SER A CA 1
ATOM 2518 C C . SER A 1 314 ? 22.006 -6.625 -21.314 1.00 94.38 314 SER A C 1
ATOM 2520 O O . SER A 1 314 ? 21.097 -7.216 -20.733 1.00 94.38 314 SER A O 1
ATOM 2522 N N . LYS A 1 315 ? 23.102 -6.206 -20.672 1.00 89.88 315 LYS A N 1
ATOM 2523 C CA . LYS A 1 315 ? 23.336 -6.433 -19.244 1.00 89.88 315 LYS A CA 1
ATOM 2524 C C . LYS A 1 315 ? 22.409 -5.596 -18.363 1.00 89.88 315 LYS A C 1
ATOM 2526 O O . LYS A 1 315 ? 21.877 -6.118 -17.387 1.00 89.88 315 LYS A O 1
ATOM 2531 N N . ILE A 1 316 ? 22.178 -4.326 -18.709 1.00 93.00 316 ILE A N 1
ATOM 2532 C CA . ILE A 1 316 ? 21.192 -3.472 -18.028 1.00 93.00 316 ILE A CA 1
ATOM 2533 C C . ILE A 1 316 ? 19.807 -4.115 -18.113 1.00 93.00 316 ILE A C 1
ATOM 2535 O O . ILE A 1 316 ? 19.128 -4.219 -17.097 1.00 93.00 316 ILE A O 1
ATOM 2539 N N . GLU A 1 317 ? 19.392 -4.553 -19.304 1.00 92.94 317 GLU A N 1
ATOM 2540 C CA . GLU A 1 317 ? 18.079 -5.167 -19.522 1.00 92.94 317 GLU A CA 1
ATOM 2541 C C . GLU A 1 317 ? 17.909 -6.459 -18.728 1.00 92.94 317 GLU A C 1
ATOM 2543 O O . GLU A 1 317 ? 16.877 -6.633 -18.079 1.00 92.94 317 GLU A O 1
ATOM 2548 N N . GLN A 1 318 ? 18.934 -7.314 -18.705 1.00 86.25 318 GLN A N 1
ATOM 2549 C CA . GLN A 1 318 ? 18.942 -8.522 -17.884 1.00 86.25 318 GLN A CA 1
ATOM 2550 C C . GLN A 1 318 ? 18.750 -8.182 -16.397 1.00 86.25 318 GLN A C 1
ATOM 2552 O O . GLN A 1 318 ? 17.811 -8.669 -15.767 1.00 86.25 318 GLN A O 1
ATOM 2557 N N . LEU A 1 319 ? 19.597 -7.308 -15.843 1.00 78.88 319 LEU A N 1
ATOM 2558 C CA . LEU A 1 319 ? 19.556 -6.955 -14.420 1.00 78.88 319 LEU A CA 1
ATOM 2559 C C . LEU A 1 319 ? 18.262 -6.224 -14.041 1.00 78.88 319 LEU A C 1
ATOM 2561 O O . LEU A 1 319 ? 17.729 -6.414 -12.950 1.00 78.88 319 LEU A O 1
ATOM 2565 N N . PHE A 1 320 ? 17.728 -5.390 -14.936 1.00 87.25 320 PHE A N 1
ATOM 2566 C CA . PHE A 1 320 ? 16.442 -4.728 -14.725 1.00 87.25 320 PHE A CA 1
ATOM 2567 C C . PHE A 1 320 ? 15.291 -5.724 -14.731 1.00 87.25 320 PHE A C 1
ATOM 2569 O O . PHE A 1 320 ? 14.411 -5.594 -13.888 1.00 87.25 320 PHE A O 1
ATOM 2576 N N . SER A 1 321 ? 15.313 -6.723 -15.616 1.00 81.69 321 SER A N 1
ATOM 2577 C CA . SER A 1 321 ? 14.303 -7.779 -15.630 1.00 81.69 321 SER A CA 1
ATOM 2578 C C . SER A 1 321 ? 14.325 -8.604 -14.342 1.00 81.69 321 SER A C 1
ATOM 2580 O O . SER A 1 321 ? 13.267 -8.888 -13.783 1.00 81.69 321 SER A O 1
ATOM 2582 N N . GLU A 1 322 ? 15.509 -8.973 -13.845 1.00 75.12 322 GLU A N 1
ATOM 2583 C CA . GLU A 1 322 ? 15.660 -9.677 -12.562 1.00 75.12 322 GLU A CA 1
ATOM 2584 C C . GLU A 1 322 ? 15.097 -8.840 -11.402 1.00 75.12 322 GLU A C 1
ATOM 2586 O O . GLU A 1 322 ? 14.349 -9.339 -10.557 1.00 75.12 322 GLU A O 1
ATOM 2591 N N . LEU A 1 323 ? 15.387 -7.539 -11.407 1.00 75.38 323 LEU A N 1
ATOM 2592 C CA . LEU A 1 323 ? 14.900 -6.604 -10.404 1.00 75.38 323 LEU A CA 1
ATOM 2593 C C . LEU A 1 323 ? 13.384 -6.376 -10.476 1.00 75.38 323 LEU A C 1
ATOM 2595 O O . LEU A 1 323 ? 12.725 -6.317 -9.439 1.00 75.38 323 LEU A O 1
ATOM 2599 N N . ASP A 1 324 ? 12.821 -6.268 -11.680 1.00 80.94 324 ASP A N 1
ATOM 2600 C CA . ASP A 1 324 ? 11.378 -6.138 -11.907 1.00 80.94 324 ASP A CA 1
ATOM 2601 C C . ASP A 1 324 ? 10.613 -7.352 -11.380 1.00 80.94 324 ASP A C 1
ATOM 2603 O O . ASP A 1 324 ? 9.592 -7.187 -10.709 1.00 80.94 324 ASP A O 1
ATOM 2607 N N . ASN A 1 325 ? 11.145 -8.558 -11.590 1.00 75.06 325 ASN A N 1
ATOM 2608 C CA . ASN A 1 325 ? 10.586 -9.781 -11.019 1.00 75.06 325 ASN A CA 1
ATOM 2609 C C . ASN A 1 325 ? 10.610 -9.746 -9.482 1.00 75.06 325 ASN A C 1
ATOM 2611 O O . ASN A 1 325 ? 9.615 -10.080 -8.836 1.00 75.06 325 ASN A O 1
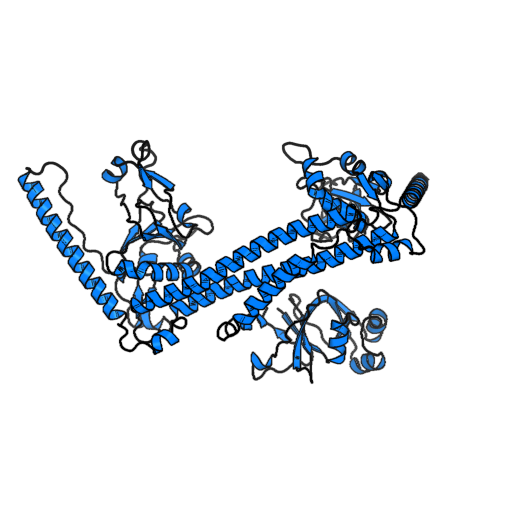ATOM 2615 N N . GLY A 1 326 ? 11.710 -9.278 -8.882 1.00 72.38 326 GLY A N 1
ATOM 2616 C CA . GLY A 1 326 ? 11.805 -9.073 -7.434 1.00 72.38 326 GLY A CA 1
ATOM 2617 C C . GLY A 1 326 ? 10.755 -8.089 -6.903 1.00 72.38 326 GLY A C 1
ATOM 2618 O O . GLY A 1 326 ? 10.032 -8.402 -5.958 1.00 72.38 326 GLY A O 1
ATOM 2619 N N . ILE A 1 327 ? 10.605 -6.928 -7.548 1.00 77.62 327 ILE A N 1
ATOM 2620 C CA . ILE A 1 327 ? 9.598 -5.914 -7.191 1.00 77.62 327 ILE A CA 1
ATOM 2621 C C . ILE A 1 327 ? 8.176 -6.475 -7.326 1.00 77.62 327 ILE A C 1
ATOM 2623 O O . ILE A 1 327 ? 7.329 -6.217 -6.467 1.00 77.62 327 ILE A O 1
ATOM 2627 N N . ALA A 1 328 ? 7.895 -7.229 -8.391 1.00 77.56 328 ALA A N 1
ATOM 2628 C CA . ALA A 1 328 ? 6.594 -7.854 -8.599 1.00 77.56 328 ALA A CA 1
ATOM 2629 C C . ALA A 1 328 ? 6.260 -8.844 -7.471 1.00 77.56 328 ALA A C 1
ATOM 2631 O O . ALA A 1 328 ? 5.160 -8.785 -6.919 1.00 77.56 328 ALA A O 1
ATOM 2632 N N . ASN A 1 329 ? 7.226 -9.672 -7.063 1.00 75.50 329 ASN A N 1
ATOM 2633 C CA . ASN A 1 329 ? 7.074 -10.606 -5.945 1.00 75.50 329 ASN A CA 1
ATOM 2634 C C . ASN A 1 329 ? 6.829 -9.886 -4.611 1.00 75.50 329 ASN A C 1
ATOM 2636 O O . ASN A 1 329 ? 5.939 -10.278 -3.859 1.00 75.50 329 ASN A O 1
ATOM 2640 N N . LEU A 1 330 ? 7.557 -8.799 -4.337 1.00 76.19 330 LEU A N 1
ATOM 2641 C CA . LEU A 1 330 ? 7.356 -7.978 -3.136 1.00 76.19 330 LEU A CA 1
ATOM 2642 C C . LEU A 1 330 ? 5.949 -7.363 -3.091 1.00 76.19 330 LEU A C 1
ATOM 2644 O O . LEU A 1 330 ? 5.271 -7.423 -2.067 1.00 76.19 330 LEU A O 1
ATOM 2648 N N . LYS A 1 331 ? 5.468 -6.825 -4.218 1.00 81.56 331 LYS A N 1
ATOM 2649 C CA . LYS A 1 331 ? 4.104 -6.278 -4.328 1.00 81.56 331 LYS A CA 1
ATOM 2650 C C . LYS A 1 331 ? 3.032 -7.355 -4.172 1.00 81.56 331 LYS A C 1
ATOM 2652 O O . LYS A 1 331 ? 1.994 -7.101 -3.562 1.00 81.56 331 LYS A O 1
ATOM 2657 N N . LEU A 1 332 ? 3.275 -8.551 -4.706 1.00 77.31 332 LEU A N 1
ATOM 2658 C CA . LEU A 1 332 ? 2.386 -9.694 -4.527 1.00 77.31 332 LEU A CA 1
ATOM 2659 C C . LEU A 1 332 ? 2.310 -10.105 -3.049 1.00 77.31 332 LEU A C 1
ATOM 2661 O O . LEU A 1 332 ? 1.208 -10.266 -2.527 1.00 77.31 332 LEU A O 1
ATOM 2665 N N . ALA A 1 333 ? 3.452 -10.203 -2.363 1.00 75.31 333 ALA A N 1
ATOM 2666 C CA . ALA A 1 333 ? 3.508 -10.492 -0.932 1.00 75.31 333 ALA A CA 1
ATOM 2667 C C . ALA A 1 333 ? 2.759 -9.430 -0.107 1.00 75.31 333 ALA A C 1
ATOM 2669 O O . ALA A 1 333 ? 1.974 -9.778 0.772 1.00 75.31 333 ALA A O 1
ATOM 2670 N N . GLN A 1 334 ? 2.901 -8.144 -0.443 1.00 78.44 334 GLN A N 1
ATOM 2671 C CA . GLN A 1 334 ? 2.158 -7.059 0.209 1.00 78.44 334 GLN A CA 1
ATOM 2672 C C . GLN A 1 334 ? 0.635 -7.212 0.043 1.00 78.44 334 GLN A C 1
ATOM 2674 O O . GLN A 1 334 ? -0.129 -7.059 0.999 1.00 78.44 334 GLN A O 1
ATOM 2679 N N . ALA A 1 335 ? 0.172 -7.559 -1.162 1.00 79.56 335 ALA A N 1
ATOM 2680 C CA . ALA A 1 335 ? -1.245 -7.819 -1.406 1.00 79.56 335 ALA A CA 1
ATOM 2681 C C . ALA A 1 335 ? -1.752 -9.034 -0.608 1.00 79.56 335 ALA A C 1
ATOM 2683 O O . ALA A 1 335 ? -2.857 -8.997 -0.062 1.00 79.56 335 ALA A O 1
ATOM 2684 N N . GLN A 1 336 ? -0.937 -10.086 -0.497 1.00 79.50 336 GLN A N 1
ATOM 2685 C CA . GLN A 1 336 ? -1.256 -11.288 0.278 1.00 79.50 336 GLN A CA 1
ATOM 2686 C C . GLN A 1 336 ? -1.320 -11.012 1.779 1.00 79.50 336 GLN A C 1
ATOM 2688 O O . GLN A 1 336 ? -2.252 -11.484 2.429 1.00 79.50 336 GLN A O 1
ATOM 2693 N N . LEU A 1 337 ? -0.406 -10.199 2.321 1.00 80.44 337 LEU A N 1
ATOM 2694 C CA . LEU A 1 337 ? -0.450 -9.772 3.720 1.00 80.44 337 LEU A CA 1
ATOM 2695 C C . LEU A 1 337 ? -1.791 -9.120 4.046 1.00 80.44 337 LEU A C 1
ATOM 2697 O O . LEU A 1 337 ? -2.424 -9.488 5.030 1.00 80.44 337 LEU A O 1
ATOM 2701 N N . LYS A 1 338 ? -2.295 -8.226 3.186 1.00 83.81 338 LYS A N 1
ATOM 2702 C CA . LYS A 1 338 ? -3.605 -7.591 3.393 1.00 83.81 338 LYS A CA 1
ATOM 2703 C C . LYS A 1 338 ? -4.741 -8.613 3.525 1.00 83.81 338 LYS A C 1
ATOM 2705 O O . LYS A 1 338 ? -5.580 -8.476 4.415 1.00 83.81 338 LYS A O 1
ATOM 2710 N N . VAL A 1 339 ? -4.767 -9.625 2.657 1.00 85.94 339 VAL A N 1
ATOM 2711 C CA . VAL A 1 339 ? -5.770 -10.704 2.701 1.00 85.94 339 VAL A CA 1
ATOM 2712 C C . VAL A 1 339 ? -5.604 -11.541 3.969 1.00 85.94 339 VAL A C 1
ATOM 2714 O O . VAL A 1 339 ? -6.588 -11.833 4.647 1.00 85.94 339 VAL A O 1
ATOM 2717 N N . TYR A 1 340 ? -4.366 -11.869 4.336 1.00 83.38 340 TYR A N 1
ATOM 2718 C CA . TYR A 1 340 ? -4.065 -12.623 5.548 1.00 83.38 340 TYR A CA 1
ATOM 2719 C C . TYR A 1 340 ? -4.531 -11.891 6.814 1.00 83.38 340 TYR A C 1
ATOM 2721 O O . TYR A 1 340 ? -5.215 -12.495 7.637 1.00 83.38 340 TYR A O 1
ATOM 2729 N N . ARG A 1 341 ? -4.279 -10.578 6.943 1.00 88.75 341 ARG A N 1
ATOM 2730 C CA . ARG A 1 341 ? -4.775 -9.774 8.080 1.00 88.75 341 ARG A CA 1
ATOM 2731 C C . ARG A 1 341 ? -6.294 -9.876 8.221 1.00 88.75 341 ARG A C 1
ATOM 2733 O O . ARG A 1 341 ? -6.805 -10.075 9.320 1.00 88.75 341 ARG A O 1
ATOM 2740 N N . GLN A 1 342 ? -7.017 -9.760 7.105 1.00 87.50 342 GLN A N 1
ATOM 2741 C CA . GLN A 1 342 ? -8.476 -9.890 7.090 1.00 87.50 342 GLN A CA 1
ATOM 2742 C C . GLN A 1 342 ? -8.924 -11.295 7.504 1.00 87.50 342 GLN A C 1
ATOM 2744 O O . GLN A 1 342 ? -9.868 -11.424 8.280 1.00 87.50 342 GLN A O 1
ATOM 2749 N N . ALA A 1 343 ? -8.234 -12.337 7.036 1.00 88.62 343 ALA A N 1
ATOM 2750 C CA . ALA A 1 343 ? -8.528 -13.720 7.395 1.00 88.62 343 ALA A CA 1
ATOM 2751 C C . ALA A 1 343 ? -8.271 -14.010 8.884 1.00 88.62 343 ALA A C 1
ATOM 2753 O O . ALA A 1 343 ? -9.109 -14.644 9.523 1.00 88.62 343 ALA A O 1
ATOM 2754 N N . VAL A 1 344 ? -7.164 -13.514 9.452 1.00 91.81 344 VAL A N 1
ATOM 2755 C CA . VAL A 1 344 ? -6.849 -13.633 10.889 1.00 91.81 344 VAL A CA 1
ATOM 2756 C C . VAL A 1 344 ? -7.955 -13.003 11.725 1.00 91.81 344 VAL A C 1
ATOM 2758 O O . VAL A 1 344 ? -8.512 -13.661 12.600 1.00 91.81 344 VAL A O 1
ATOM 2761 N N . LEU A 1 345 ? -8.325 -11.756 11.420 1.00 94.75 345 LEU A N 1
ATOM 2762 C CA . LEU A 1 345 ? -9.379 -11.055 12.151 1.00 94.75 345 LEU A CA 1
ATOM 2763 C C . LEU A 1 345 ? -10.743 -11.731 11.981 1.00 94.75 345 LEU A C 1
ATOM 2765 O O . LEU A 1 345 ? -11.487 -11.857 12.945 1.00 94.75 345 LEU A O 1
ATOM 2769 N N . LYS A 1 346 ? -11.075 -12.209 10.779 1.00 92.75 346 LYS A N 1
ATOM 2770 C CA . LYS A 1 346 ? -12.313 -12.959 10.546 1.00 92.75 346 LYS A CA 1
ATOM 2771 C C . LYS A 1 346 ? -12.367 -14.218 11.421 1.00 92.75 346 LYS A C 1
ATOM 2773 O O . LYS A 1 346 ? -13.312 -14.373 12.185 1.00 92.75 346 LYS A O 1
ATOM 2778 N N . LYS A 1 347 ? -11.320 -15.052 11.387 1.00 93.44 347 LYS A N 1
ATOM 2779 C CA . LYS A 1 347 ? -11.222 -16.261 12.223 1.00 93.44 347 LYS A CA 1
ATOM 2780 C C . LYS A 1 347 ? -11.272 -15.947 13.7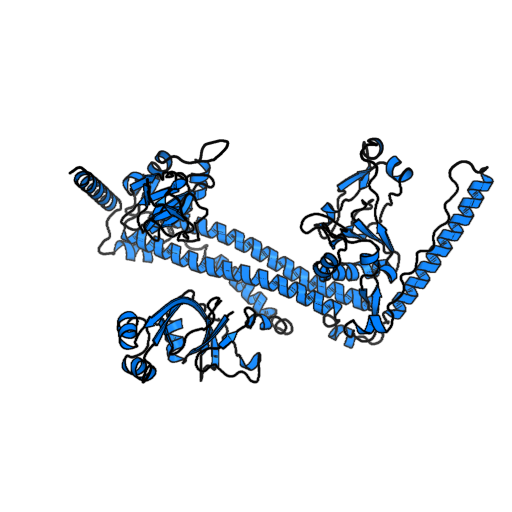19 1.00 93.44 347 LYS A C 1
ATOM 2782 O O . LYS A 1 347 ? -11.799 -16.752 14.479 1.00 93.44 347 LYS A O 1
ATOM 2787 N N . ALA A 1 348 ? -10.738 -14.798 14.140 1.00 95.31 348 ALA A N 1
ATOM 2788 C CA . ALA A 1 348 ? -10.779 -14.355 15.532 1.00 95.31 348 ALA A CA 1
ATOM 2789 C C . ALA A 1 348 ? -12.212 -14.211 16.047 1.00 95.31 348 ALA A C 1
ATOM 2791 O O . ALA A 1 348 ? -12.549 -14.750 17.095 1.00 95.31 348 ALA A O 1
ATOM 2792 N N . PHE A 1 349 ? -13.059 -13.526 15.277 1.00 96.19 349 PHE A N 1
ATOM 2793 C CA . PHE A 1 349 ? -14.434 -13.219 15.672 1.00 96.19 349 PHE A CA 1
ATOM 2794 C C . PHE A 1 349 ? -15.453 -14.288 15.247 1.00 96.19 349 PHE A C 1
ATOM 2796 O O . PHE A 1 349 ? -16.602 -14.222 15.661 1.00 96.19 349 PHE A O 1
ATOM 2803 N N . GLU A 1 350 ? -15.045 -15.291 14.466 1.00 94.38 350 GLU A N 1
ATOM 2804 C CA . GLU A 1 350 ? -15.811 -16.529 14.234 1.00 94.38 350 GLU A CA 1
ATOM 2805 C C . GLU A 1 350 ? -15.469 -17.626 15.260 1.00 94.38 350 GLU A C 1
ATOM 2807 O O . GLU A 1 350 ? -16.081 -18.690 15.264 1.00 94.38 350 GLU A O 1
ATOM 2812 N N . GLY A 1 351 ? -14.486 -17.380 16.136 1.00 93.44 351 GLY A N 1
ATOM 2813 C CA . GLY A 1 351 ? -14.058 -18.328 17.162 1.00 93.44 351 GLY A CA 1
ATOM 2814 C C . GLY A 1 351 ? -13.190 -19.481 16.650 1.00 93.44 351 GLY A C 1
ATOM 2815 O O . GLY A 1 351 ? -12.912 -20.415 17.402 1.00 93.44 351 GLY A O 1
ATOM 2816 N N . GLU A 1 352 ? -12.719 -19.417 15.407 1.00 94.19 352 GLU A N 1
ATOM 2817 C CA . GLU A 1 352 ? -11.804 -20.408 14.827 1.00 94.19 352 GLU A CA 1
ATOM 2818 C C . GLU A 1 352 ? -10.348 -20.167 15.251 1.00 94.19 352 GLU A C 1
ATOM 2820 O O . GLU A 1 352 ? -9.554 -21.101 15.304 1.00 94.19 352 GLU A O 1
ATOM 2825 N N . LEU A 1 353 ? -9.977 -18.922 15.578 1.00 93.12 353 LEU A N 1
ATOM 2826 C CA . LEU A 1 353 ? -8.590 -18.567 15.910 1.00 93.12 353 LEU A CA 1
ATOM 2827 C C . LEU A 1 353 ? -8.085 -19.231 17.199 1.00 93.12 353 LEU A C 1
ATOM 2829 O O . LEU A 1 353 ? -6.907 -19.569 17.284 1.00 93.12 353 LEU A O 1
ATOM 2833 N N . THR A 1 354 ? -8.973 -19.400 18.181 1.00 94.75 354 THR A N 1
ATOM 2834 C CA . THR A 1 354 ? -8.694 -19.969 19.511 1.00 94.75 354 THR A CA 1
ATOM 2835 C C . THR A 1 354 ? -9.381 -21.310 19.730 1.00 94.75 354 THR A C 1
ATOM 2837 O O . THR A 1 354 ? -9.475 -21.765 20.866 1.00 94.75 354 THR A O 1
ATOM 2840 N N . ARG A 1 355 ? -9.866 -21.966 18.670 1.00 94.44 355 ARG A N 1
ATOM 2841 C CA . ARG A 1 355 ? -10.638 -23.209 18.782 1.00 94.44 355 ARG A CA 1
ATOM 2842 C C . ARG A 1 355 ? -9.899 -24.298 19.566 1.00 94.44 355 ARG A C 1
ATOM 2844 O O . ARG A 1 355 ? -10.445 -24.811 20.534 1.00 94.44 355 ARG A O 1
ATOM 2851 N N . GLU A 1 356 ? -8.660 -24.602 19.189 1.00 92.81 356 GLU A N 1
ATOM 2852 C CA . GLU A 1 356 ? -7.848 -25.625 19.868 1.00 92.81 356 GLU A CA 1
ATOM 2853 C C . GLU A 1 356 ? -7.584 -25.261 21.334 1.00 92.81 356 GLU A C 1
ATOM 2855 O O . GLU A 1 356 ? -7.678 -26.106 22.219 1.00 92.81 356 GLU A O 1
ATOM 2860 N N . TRP A 1 357 ? -7.305 -23.982 21.605 1.00 94.38 357 TRP A N 1
ATOM 2861 C CA . TRP A 1 357 ? -7.133 -23.484 22.968 1.00 94.38 357 TRP A CA 1
ATOM 2862 C C . TRP A 1 357 ? -8.415 -23.649 23.793 1.00 94.38 357 TRP A C 1
ATOM 2864 O O . TRP A 1 357 ? -8.340 -24.063 24.949 1.00 94.38 357 TRP A O 1
ATOM 2874 N N . ARG A 1 358 ? -9.584 -23.370 23.197 1.00 94.19 358 ARG A N 1
ATOM 2875 C CA . ARG A 1 358 ? -10.905 -23.500 23.830 1.00 94.19 358 ARG A CA 1
ATOM 2876 C C . ARG A 1 358 ? -11.209 -24.952 24.186 1.00 94.19 358 ARG A C 1
ATOM 2878 O O . ARG A 1 358 ? -11.665 -25.209 25.292 1.00 94.19 358 ARG A O 1
ATOM 2885 N N . GLU A 1 359 ? -10.913 -25.890 23.285 1.00 92.62 359 GLU A N 1
ATOM 2886 C CA . GLU A 1 359 ? -11.110 -27.336 23.490 1.00 92.62 359 GLU A CA 1
ATOM 2887 C C . GLU A 1 359 ? -10.265 -27.895 24.656 1.00 92.62 359 GLU A C 1
ATOM 2889 O O . GLU A 1 359 ? -10.614 -28.922 25.235 1.00 92.62 359 GLU A O 1
ATOM 2894 N N . GLN A 1 360 ? -9.183 -27.210 25.041 1.00 92.88 360 GLN A N 1
ATOM 2895 C CA . GLN A 1 360 ? -8.330 -27.581 26.178 1.00 92.88 360 GLN A CA 1
ATOM 2896 C C . GLN A 1 360 ? -8.810 -27.012 27.526 1.00 92.88 360 GLN A C 1
ATOM 2898 O O . GLN A 1 360 ? -8.265 -27.383 28.566 1.00 92.88 360 GLN A O 1
ATOM 2903 N N . GLN A 1 361 ? -9.800 -26.112 27.540 1.00 92.31 361 GLN A N 1
ATOM 2904 C CA . GLN A 1 361 ? -10.297 -25.502 28.777 1.00 92.31 361 GLN A CA 1
ATOM 2905 C C . GLN A 1 361 ? -11.388 -26.364 29.419 1.00 92.31 361 GLN A C 1
ATOM 2907 O O . GLN A 1 361 ? -12.343 -26.767 28.761 1.00 92.31 361 GLN A O 1
ATOM 2912 N N . THR A 1 362 ? -11.288 -26.600 30.728 1.00 85.38 362 THR A N 1
ATOM 2913 C CA . THR A 1 362 ? -12.263 -27.424 31.467 1.00 85.38 362 THR A CA 1
ATOM 2914 C C . THR A 1 362 ? -13.390 -26.617 32.109 1.00 85.38 362 THR A C 1
ATOM 2916 O O . THR A 1 362 ? -14.484 -27.144 32.276 1.00 85.38 362 THR A O 1
ATOM 2919 N N . ASP A 1 363 ? -13.141 -25.354 32.465 1.00 88.12 363 ASP A N 1
ATOM 2920 C CA . ASP A 1 363 ? -14.075 -24.514 33.231 1.00 88.12 363 ASP A CA 1
ATOM 2921 C C . ASP A 1 363 ? -14.090 -23.071 32.705 1.00 88.12 363 ASP A C 1
ATOM 2923 O O . ASP A 1 363 ? -13.755 -22.106 33.389 1.00 88.12 363 ASP A O 1
ATOM 2927 N N . LEU A 1 364 ? -14.379 -22.931 31.409 1.00 90.94 364 LEU A N 1
ATOM 2928 C CA . LEU A 1 364 ? -14.477 -21.617 30.779 1.00 90.94 364 LEU A CA 1
ATOM 2929 C C . LEU A 1 364 ? -15.836 -20.968 31.121 1.00 90.94 364 LEU A C 1
ATOM 2931 O O . LEU A 1 364 ? -16.854 -21.612 30.842 1.00 90.94 364 LEU A O 1
ATOM 2935 N N . PRO A 1 365 ? -15.877 -19.730 31.654 1.00 93.50 365 PRO A N 1
ATOM 2936 C CA . PRO A 1 365 ? -17.129 -19.008 31.902 1.00 93.50 365 PRO A CA 1
ATOM 2937 C C . PRO A 1 365 ? -17.915 -18.721 30.619 1.00 93.50 365 PRO A C 1
ATOM 2939 O O . PRO A 1 365 ? -17.341 -18.715 29.524 1.00 93.50 365 PRO A O 1
ATOM 2942 N N . GLU A 1 366 ? -19.206 -18.427 30.746 1.00 94.31 366 GLU A N 1
ATOM 2943 C CA . GLU A 1 366 ? -20.056 -18.055 29.616 1.00 94.31 366 GLU A CA 1
ATOM 2944 C C . GLU A 1 366 ? -20.051 -16.541 29.370 1.00 94.31 366 GLU A C 1
ATOM 2946 O O . GLU A 1 366 ? -19.809 -15.728 30.266 1.00 94.31 366 GLU A O 1
ATOM 2951 N N . ALA A 1 367 ? -20.335 -16.129 28.132 1.00 95.19 367 ALA A N 1
ATOM 2952 C CA . ALA A 1 367 ? -20.518 -14.716 27.801 1.00 95.19 367 ALA A CA 1
ATOM 2953 C C . ALA A 1 367 ? -21.650 -14.070 28.622 1.00 95.19 367 ALA A C 1
ATOM 2955 O O . ALA A 1 367 ? -21.550 -12.902 29.004 1.00 95.19 367 ALA A O 1
ATOM 2956 N N . LYS A 1 368 ? -22.687 -14.848 28.944 1.00 94.50 368 LYS A N 1
ATOM 2957 C CA . LYS A 1 368 ? -23.810 -14.424 29.777 1.00 94.50 368 LYS A CA 1
ATOM 2958 C C . LYS A 1 368 ? -23.384 -14.031 31.191 1.00 94.50 368 LYS A C 1
ATOM 2960 O O . LYS A 1 368 ? -23.820 -12.988 31.676 1.00 94.50 368 LYS A O 1
ATOM 2965 N N . ASP A 1 369 ? -22.493 -14.807 31.810 1.00 94.56 369 ASP A N 1
ATOM 2966 C CA . ASP A 1 369 ? -21.965 -14.520 33.152 1.00 94.56 369 ASP A CA 1
ATOM 2967 C C . ASP A 1 369 ? -21.250 -13.161 33.172 1.00 94.56 369 ASP A C 1
ATOM 2969 O O . ASP A 1 369 ? -21.405 -12.359 34.094 1.00 94.56 369 ASP A O 1
ATOM 2973 N N . LEU A 1 370 ? -20.496 -12.868 32.106 1.00 95.88 370 LEU A N 1
ATOM 2974 C CA . LEU A 1 370 ? -19.815 -11.588 31.935 1.00 95.88 370 LEU A CA 1
ATOM 2975 C C . LEU A 1 370 ? -20.807 -10.424 31.780 1.00 95.88 370 LEU A C 1
ATOM 2977 O O . LEU A 1 370 ? -20.597 -9.360 32.366 1.00 95.88 370 LEU A O 1
ATOM 2981 N N . LEU A 1 371 ? -21.883 -10.603 31.009 1.00 94.88 371 LEU A N 1
ATOM 2982 C CA . LEU A 1 371 ? -22.931 -9.586 30.856 1.00 94.88 371 LEU A CA 1
ATOM 2983 C C . LEU A 1 371 ? -23.660 -9.314 32.177 1.00 94.88 371 LEU A C 1
ATOM 2985 O O . LEU A 1 371 ? -23.888 -8.152 32.519 1.00 94.88 371 LEU A O 1
ATOM 2989 N N . GLU A 1 372 ? -23.984 -10.362 32.936 1.00 94.38 372 GLU A N 1
ATOM 2990 C CA . GLU A 1 372 ? -24.611 -10.239 34.253 1.00 94.38 372 GLU A CA 1
ATOM 2991 C C . GLU A 1 372 ? -23.697 -9.494 35.234 1.00 94.38 372 GLU A C 1
ATOM 2993 O O . GLU A 1 372 ? -24.133 -8.541 35.885 1.00 94.38 372 GLU A O 1
ATOM 2998 N N . GLN A 1 373 ? -22.404 -9.835 35.261 1.00 95.06 373 GLN A N 1
ATOM 2999 C CA . GLN A 1 373 ? -21.416 -9.128 36.074 1.00 95.06 373 GLN A CA 1
ATOM 3000 C C . GLN A 1 373 ? -21.359 -7.627 35.734 1.00 95.06 373 GLN A C 1
ATOM 3002 O O . GLN A 1 373 ? -21.366 -6.784 36.635 1.00 95.06 373 GLN A O 1
ATOM 3007 N N . ILE A 1 374 ? -21.328 -7.273 34.444 1.00 93.69 374 ILE A N 1
ATOM 3008 C CA . ILE A 1 374 ? -21.317 -5.869 33.999 1.00 93.69 374 ILE A CA 1
ATOM 3009 C C . ILE A 1 374 ? -22.582 -5.142 34.458 1.00 93.69 374 ILE A C 1
ATOM 3011 O O . ILE A 1 374 ? -22.504 -4.002 34.923 1.00 93.69 374 ILE A O 1
ATOM 3015 N N . GLN A 1 375 ? -23.744 -5.788 34.355 1.00 92.31 375 GLN A N 1
ATOM 3016 C CA . GLN A 1 375 ? -25.010 -5.194 34.769 1.00 92.31 375 GLN A CA 1
ATOM 3017 C C . GLN A 1 375 ? -25.030 -4.902 36.276 1.00 92.31 375 GLN A C 1
ATOM 3019 O O . GLN A 1 375 ? -25.365 -3.782 36.673 1.00 92.31 375 GLN A O 1
ATOM 3024 N N . VAL A 1 376 ? -24.590 -5.852 37.108 1.00 93.25 376 VAL A N 1
ATOM 3025 C CA . VAL A 1 376 ? -24.465 -5.659 38.563 1.00 93.25 376 VAL A CA 1
ATOM 3026 C C . VAL A 1 376 ? -23.528 -4.488 38.877 1.00 93.25 376 VAL A C 1
ATOM 3028 O O . VAL A 1 376 ? -23.897 -3.567 39.611 1.00 93.25 376 VAL A O 1
ATOM 3031 N N . GLU A 1 377 ? -22.343 -4.444 38.261 1.00 93.38 377 GLU A N 1
ATOM 3032 C CA . GLU A 1 377 ? -21.373 -3.363 38.478 1.00 93.38 377 GLU A CA 1
ATOM 3033 C C . GLU A 1 377 ? -21.910 -1.981 38.052 1.00 93.38 377 GLU A C 1
ATOM 3035 O O . GLU A 1 377 ? -21.629 -0.963 38.704 1.00 93.38 377 GLU A O 1
ATOM 3040 N N . ARG A 1 378 ? -22.698 -1.921 36.969 1.00 90.94 378 ARG A N 1
ATOM 3041 C CA . ARG A 1 378 ? -23.362 -0.693 36.501 1.00 90.94 378 ARG A CA 1
ATOM 3042 C C . ARG A 1 378 ? -24.404 -0.201 37.502 1.00 90.94 378 ARG A C 1
ATOM 3044 O O . ARG A 1 378 ? -24.459 1.004 37.774 1.00 90.94 378 ARG A O 1
ATOM 3051 N N . GLU A 1 379 ? -25.210 -1.100 38.060 1.00 91.19 379 GLU A N 1
ATOM 3052 C CA . GLU A 1 379 ? -26.224 -0.769 39.065 1.00 91.19 379 GLU A CA 1
ATOM 3053 C C . GLU A 1 379 ? -25.597 -0.260 40.362 1.00 91.19 379 GLU A C 1
ATOM 3055 O O . GLU A 1 379 ? -25.993 0.795 40.867 1.00 91.19 379 GLU A O 1
ATOM 3060 N N . GLU A 1 380 ? -24.553 -0.929 40.850 1.00 91.94 380 GLU A N 1
ATOM 3061 C CA . GLU A 1 380 ? -23.771 -0.470 41.999 1.00 91.94 380 GLU A CA 1
ATOM 3062 C C . GLU A 1 380 ? -23.170 0.923 41.771 1.00 91.94 380 GLU A C 1
ATOM 3064 O O . GLU A 1 380 ? -23.265 1.802 42.633 1.00 91.94 380 GLU A O 1
ATOM 3069 N N . SER A 1 381 ? -22.567 1.155 40.597 1.00 89.38 381 SER A N 1
ATOM 3070 C CA . SER A 1 381 ? -21.978 2.449 40.221 1.00 89.38 381 SER A CA 1
ATOM 3071 C C . SER A 1 381 ? -23.033 3.559 40.195 1.00 89.38 381 SER A C 1
ATOM 3073 O O . SER A 1 381 ? -22.792 4.667 40.685 1.00 89.38 381 SER A O 1
ATOM 3075 N N . TYR A 1 382 ? -24.226 3.270 39.667 1.00 90.94 382 TYR A N 1
ATOM 3076 C CA . TYR A 1 382 ? -25.342 4.213 39.671 1.00 90.94 382 TYR A CA 1
ATOM 3077 C C . TYR A 1 382 ? -25.844 4.508 41.089 1.00 90.94 382 TYR A C 1
ATOM 3079 O O . TYR A 1 382 ? -26.014 5.680 41.432 1.00 90.94 382 TYR A O 1
ATOM 3087 N N . ASN A 1 383 ? -26.030 3.482 41.922 1.00 92.06 383 ASN A N 1
ATOM 3088 C CA . ASN A 1 383 ? -26.485 3.639 43.304 1.00 92.06 383 ASN A CA 1
ATOM 3089 C C . ASN A 1 383 ? -25.493 4.471 44.127 1.00 92.06 383 ASN A C 1
ATOM 3091 O O . ASN A 1 383 ? -25.898 5.423 44.795 1.00 92.06 383 ASN A O 1
ATOM 3095 N N . LYS A 1 384 ? -24.188 4.219 43.976 1.00 92.06 384 LYS A N 1
ATOM 3096 C CA . LYS A 1 384 ? -23.138 5.026 44.611 1.00 92.06 384 LYS A CA 1
ATOM 3097 C C . LYS A 1 384 ? -23.200 6.498 44.184 1.00 92.06 384 LYS A C 1
ATOM 3099 O O . LYS A 1 384 ? -23.217 7.383 45.036 1.00 92.06 384 LYS A O 1
ATOM 3104 N N . LYS A 1 385 ? -23.301 6.772 42.876 1.00 91.38 385 LYS A N 1
ATOM 3105 C CA . LYS A 1 385 ? -23.447 8.144 42.343 1.00 91.38 385 LYS A CA 1
ATOM 3106 C C . LYS A 1 385 ? -24.720 8.819 42.860 1.00 91.38 385 LYS A C 1
ATOM 3108 O O . LYS A 1 385 ? -24.732 10.026 43.100 1.00 91.38 385 LYS A O 1
ATOM 3113 N N . LEU A 1 386 ? -25.803 8.060 43.021 1.00 93.38 386 LEU A N 1
ATOM 3114 C CA . LEU A 1 386 ? -27.064 8.559 43.559 1.00 93.38 386 LEU A CA 1
ATOM 3115 C C . LEU A 1 386 ? -26.923 8.965 45.031 1.00 93.38 386 LEU A C 1
ATOM 3117 O O . LEU A 1 386 ? -27.456 10.005 45.415 1.00 93.38 386 LEU A O 1
ATOM 3121 N N . ASP A 1 387 ? -26.196 8.196 45.836 1.00 93.88 387 ASP A N 1
ATOM 3122 C CA . ASP A 1 387 ? -25.955 8.515 47.244 1.00 93.88 387 ASP A CA 1
ATOM 3123 C C . ASP A 1 387 ? -24.992 9.696 47.422 1.00 93.88 387 ASP A C 1
ATOM 3125 O O . ASP A 1 387 ? -25.262 10.590 48.227 1.00 93.88 387 ASP A O 1
ATOM 3129 N N . GLU A 1 388 ? -23.939 9.780 46.606 1.00 93.94 388 GLU A N 1
ATOM 3130 C CA . GLU A 1 388 ? -23.058 10.954 46.543 1.00 93.94 388 GLU A CA 1
ATOM 3131 C C . GLU A 1 388 ? -23.836 12.219 46.162 1.00 93.94 388 GLU A C 1
ATOM 3133 O O . GLU A 1 388 ? -23.678 13.263 46.796 1.00 93.94 388 GLU A O 1
ATOM 3138 N N . TRP A 1 389 ? -24.735 12.122 45.178 1.00 94.94 389 TRP A N 1
ATOM 3139 C CA . TRP A 1 389 ? -25.617 13.225 44.809 1.00 94.94 389 TRP A CA 1
ATOM 3140 C C . TRP A 1 389 ? -26.559 13.622 45.950 1.00 94.94 389 TRP A C 1
ATOM 3142 O O . TRP A 1 389 ? -26.701 14.813 46.220 1.00 94.94 389 TRP A O 1
ATOM 3152 N N . LYS A 1 390 ? -27.177 12.660 46.651 1.00 94.38 390 LYS A N 1
ATOM 3153 C CA . LYS A 1 390 ? -28.026 12.957 47.820 1.00 94.38 390 LYS A CA 1
ATOM 3154 C C . LYS A 1 390 ? -27.241 13.708 48.895 1.00 94.38 390 LYS A C 1
ATOM 3156 O O . LYS A 1 390 ? -27.783 14.644 49.475 1.00 94.38 390 LYS A O 1
ATOM 3161 N N . 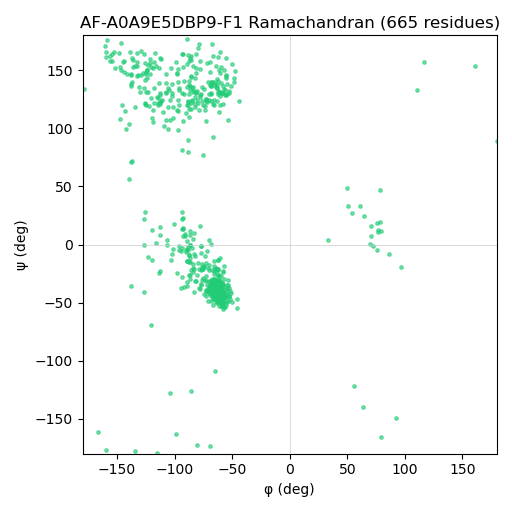ARG A 1 391 ? -25.986 13.320 49.155 1.00 93.25 391 ARG A N 1
ATOM 3162 C CA . ARG A 1 391 ? -25.109 14.016 50.108 1.00 93.25 391 ARG A CA 1
ATOM 3163 C C . ARG A 1 391 ? -24.803 15.442 49.648 1.00 93.25 391 ARG A C 1
ATOM 3165 O O . ARG A 1 391 ? -25.038 16.369 50.411 1.00 93.25 391 ARG A O 1
ATOM 3172 N N . ALA A 1 392 ? -24.390 15.621 48.394 1.00 92.44 392 ALA A N 1
ATOM 3173 C CA . ALA A 1 392 ? -24.095 16.943 47.839 1.00 92.44 392 ALA A CA 1
ATOM 3174 C C . ALA A 1 392 ? -25.318 17.879 47.858 1.00 92.44 392 ALA A C 1
ATOM 3176 O O . ALA A 1 392 ? -25.182 19.077 48.084 1.00 92.44 392 ALA A O 1
ATOM 3177 N N . VAL A 1 393 ? -26.527 17.349 47.626 1.00 92.94 393 VAL A N 1
ATOM 3178 C CA . VAL A 1 393 ? -27.766 18.137 47.739 1.00 92.94 393 VAL A CA 1
ATOM 3179 C C . VAL A 1 393 ? -28.002 18.601 49.176 1.00 92.94 393 VAL A C 1
ATOM 3181 O O . VAL A 1 393 ? -28.355 19.762 49.345 1.00 92.94 393 VAL A O 1
ATOM 3184 N N . ARG A 1 394 ? -27.775 17.748 50.187 1.00 93.38 394 ARG A N 1
ATOM 3185 C CA . ARG A 1 394 ? -27.886 18.151 51.602 1.00 93.38 394 ARG A CA 1
ATOM 3186 C C . ARG A 1 394 ? -26.878 19.242 51.952 1.00 93.38 394 ARG A C 1
ATOM 3188 O O . ARG A 1 394 ? -27.271 20.265 52.484 1.00 93.38 394 ARG A O 1
ATOM 3195 N N . GLU A 1 395 ? -25.615 19.069 51.566 1.00 92.56 395 GLU A N 1
ATOM 3196 C CA . GLU A 1 395 ? -24.563 20.072 51.794 1.00 92.56 395 GLU A CA 1
ATOM 3197 C C . GLU A 1 395 ? -24.898 21.420 51.134 1.00 92.56 395 GLU A C 1
ATOM 3199 O O . GLU A 1 395 ? -24.696 22.474 51.728 1.00 92.56 395 GLU A O 1
ATOM 3204 N N . TRP A 1 396 ? -25.463 21.400 49.922 1.00 93.44 396 TRP A N 1
ATOM 3205 C CA . TRP A 1 396 ? -25.939 22.606 49.239 1.00 93.44 396 TRP A CA 1
ATOM 3206 C C . TRP A 1 396 ? -27.135 23.259 49.950 1.00 93.44 396 TRP A C 1
ATOM 3208 O O . TRP A 1 396 ? -27.231 24.485 49.988 1.00 93.44 396 TRP A O 1
ATOM 3218 N N . GLU A 1 397 ? -28.051 22.466 50.513 1.00 93.19 397 GLU A N 1
ATOM 3219 C CA . GLU A 1 397 ? -29.169 22.974 51.316 1.00 93.19 397 GLU A CA 1
ATOM 3220 C C . GLU A 1 397 ? -28.682 23.606 52.628 1.00 93.19 397 GLU A C 1
ATOM 3222 O O . GLU A 1 397 ? -29.111 24.717 52.948 1.00 93.19 397 GLU A O 1
ATOM 3227 N N . ASP A 1 398 ? -27.747 22.955 53.325 1.00 92.12 398 ASP A N 1
ATOM 3228 C CA . ASP A 1 398 ? -27.142 23.431 54.575 1.00 92.12 398 ASP A CA 1
ATOM 3229 C C . ASP A 1 398 ? -26.301 24.703 54.362 1.00 92.12 398 ASP A C 1
ATOM 3231 O O . ASP A 1 398 ? -26.299 25.600 55.204 1.00 92.12 398 ASP A O 1
ATOM 3235 N N . ALA A 1 399 ? -25.649 24.837 53.202 1.00 90.00 399 ALA A N 1
ATOM 3236 C CA . ALA A 1 399 ? -24.910 26.033 52.787 1.00 90.00 399 ALA A CA 1
ATOM 3237 C C . ALA A 1 399 ? -25.811 27.178 52.273 1.00 90.00 399 ALA A C 1
ATOM 3239 O O . ALA A 1 399 ? -25.343 28.084 51.586 1.00 90.00 399 ALA A O 1
ATOM 3240 N N . GLY A 1 400 ? -27.120 27.143 52.547 1.00 91.50 400 GLY A N 1
ATOM 3241 C CA . GLY A 1 400 ? -28.037 28.232 52.195 1.00 91.50 400 GLY A CA 1
ATOM 3242 C C . GLY A 1 400 ? -28.421 28.296 50.715 1.00 91.50 400 GLY A C 1
ATOM 3243 O O . GLY A 1 400 ? -28.941 29.317 50.266 1.00 91.50 400 GLY A O 1
ATOM 3244 N N . LYS A 1 401 ? -28.227 27.207 49.956 1.00 89.75 401 LYS A N 1
ATOM 3245 C CA . LYS A 1 401 ? -28.554 27.097 48.521 1.00 89.75 401 LYS A CA 1
ATOM 3246 C C . LYS A 1 401 ? -27.748 28.033 47.619 1.00 89.75 401 LYS A C 1
ATOM 3248 O O . LYS A 1 401 ? -28.184 28.355 46.511 1.00 89.75 401 LYS A O 1
ATOM 3253 N N . GLU A 1 402 ? -26.564 28.441 48.060 1.00 80.19 402 GLU A N 1
ATOM 3254 C CA . GLU A 1 402 ? -25.658 29.246 47.249 1.00 80.19 402 GLU A CA 1
ATOM 3255 C C . GLU A 1 402 ? -25.099 28.440 46.060 1.00 80.19 402 GLU A C 1
ATOM 3257 O O . GLU A 1 402 ? -24.728 27.270 46.172 1.00 80.19 402 GLU A O 1
ATOM 3262 N N . GLY A 1 403 ? -25.059 29.061 44.878 1.00 81.75 403 GLY A N 1
ATOM 3263 C CA . GLY A 1 403 ? -24.543 28.440 43.654 1.00 81.75 403 GLY A CA 1
ATOM 3264 C C . GLY A 1 403 ? -25.505 27.470 42.947 1.00 81.75 403 GLY A C 1
ATOM 3265 O O . GLY A 1 403 ? -26.718 27.459 43.158 1.00 81.75 403 GLY A O 1
ATOM 3266 N N . LYS A 1 404 ? -24.963 26.668 42.019 1.00 82.56 404 LYS A N 1
ATOM 3267 C CA . LYS A 1 404 ? -25.747 25.769 41.154 1.00 82.56 404 LYS A CA 1
ATOM 3268 C C . LYS A 1 404 ? -26.108 24.478 41.893 1.00 82.56 404 LYS A C 1
ATOM 3270 O O . LYS A 1 404 ? -25.221 23.733 42.298 1.00 82.56 404 LYS A O 1
ATOM 3275 N N . LYS A 1 405 ? -27.407 24.164 41.967 1.00 88.25 405 LYS A N 1
ATOM 3276 C CA . LYS A 1 405 ? -27.910 22.917 42.566 1.00 88.25 405 LYS A CA 1
ATOM 3277 C C . LYS A 1 405 ? -27.226 21.675 41.956 1.00 88.25 405 LYS A C 1
ATOM 3279 O O . LYS A 1 405 ? -27.209 21.546 40.723 1.00 88.25 405 LYS A O 1
ATOM 3284 N N . PRO A 1 406 ? -26.747 20.721 42.780 1.00 87.62 406 PRO A N 1
ATOM 3285 C CA . PRO A 1 406 ? -26.194 19.462 42.293 1.00 87.62 406 PRO A CA 1
ATOM 3286 C C . PRO A 1 406 ? -27.179 18.713 41.390 1.00 87.62 406 PRO A C 1
ATOM 3288 O O . PRO A 1 406 ? -28.345 18.487 41.732 1.00 87.62 406 PRO A O 1
ATOM 3291 N N . THR A 1 407 ? -26.712 18.322 40.206 1.00 88.62 407 THR A N 1
ATOM 3292 C CA . THR A 1 407 ? -27.555 17.676 39.192 1.00 88.62 407 THR A CA 1
ATOM 3293 C C . THR A 1 407 ? -27.716 16.192 39.496 1.00 88.62 407 THR A C 1
ATOM 3295 O O . THR A 1 407 ? -26.728 15.495 39.710 1.00 88.62 407 THR A O 1
ATOM 3298 N N . LYS A 1 408 ? -28.962 15.702 39.482 1.00 89.94 408 LYS A N 1
ATOM 3299 C CA . LYS A 1 408 ? -29.256 14.286 39.731 1.00 89.94 408 LYS A CA 1
ATOM 3300 C C . LYS A 1 408 ? -28.570 13.404 38.680 1.00 89.94 408 LYS A C 1
ATOM 3302 O O . LYS A 1 408 ? -28.727 13.684 37.485 1.00 89.94 408 LYS A O 1
ATOM 3307 N N . PRO A 1 409 ? -27.858 12.335 39.078 1.00 87.56 409 PRO A N 1
ATOM 3308 C CA . PRO A 1 409 ? -27.284 11.403 38.123 1.00 87.56 409 PRO A CA 1
ATOM 3309 C C . PRO A 1 409 ? -28.407 10.730 37.333 1.00 87.56 409 PRO A C 1
ATOM 3311 O O . PRO A 1 409 ? -29.420 10.305 37.892 1.00 87.56 409 PRO A O 1
ATOM 3314 N N . LYS A 1 410 ? -28.240 10.642 36.013 1.00 83.75 410 LYS A N 1
ATOM 3315 C CA . LYS A 1 410 ? -29.148 9.882 35.150 1.00 83.75 410 LYS A CA 1
ATOM 3316 C C . LYS A 1 410 ? -28.723 8.418 35.152 1.00 83.75 410 LYS A C 1
ATOM 3318 O O . LYS A 1 410 ? -27.545 8.145 34.918 1.00 83.75 410 LYS A O 1
ATOM 3323 N N . LYS A 1 411 ? -29.675 7.500 35.363 1.00 79.69 411 LYS A N 1
ATOM 3324 C CA . LYS A 1 411 ? -29.453 6.080 35.057 1.00 79.69 411 LYS A CA 1
ATOM 3325 C C . LYS A 1 411 ? -29.194 5.984 33.552 1.00 79.69 411 LYS A C 1
ATOM 3327 O O . LYS A 1 411 ? -29.906 6.622 32.770 1.00 79.69 411 LYS A O 1
ATOM 3332 N N . SER A 1 412 ? -28.138 5.280 33.158 1.00 73.19 412 SER A N 1
ATOM 3333 C CA . SER A 1 412 ? -27.881 5.013 31.742 1.00 73.19 412 SER A CA 1
ATOM 3334 C C . SER A 1 412 ? -29.088 4.276 31.165 1.00 73.19 412 SER A C 1
ATOM 3336 O O . SER A 1 412 ? -29.633 3.394 31.825 1.00 73.19 412 SER A O 1
ATOM 3338 N N . LYS A 1 413 ? -29.531 4.663 29.965 1.00 73.62 413 LYS A N 1
ATOM 3339 C CA . LYS A 1 413 ? -30.528 3.875 29.243 1.00 73.62 413 LYS A CA 1
ATOM 3340 C C . LYS A 1 413 ? -29.862 2.544 28.904 1.00 73.62 413 LYS A C 1
ATOM 3342 O O . LYS A 1 413 ? -28.812 2.556 28.271 1.00 73.62 413 LYS A O 1
ATOM 3347 N N . GLU A 1 414 ? -30.423 1.444 29.384 1.00 76.94 414 GLU A N 1
ATOM 3348 C CA . GLU A 1 414 ? -29.936 0.118 29.020 1.00 76.94 414 GLU A CA 1
ATOM 3349 C C . GLU A 1 414 ? -30.255 -0.134 27.549 1.00 76.94 414 GLU A C 1
ATOM 3351 O O . GLU A 1 414 ? -31.365 0.131 27.077 1.00 76.94 414 GLU A O 1
ATOM 3356 N N . THR A 1 415 ? -29.244 -0.578 26.812 1.00 84.69 415 THR A N 1
ATOM 3357 C CA . THR A 1 415 ? -29.409 -1.016 25.433 1.00 84.69 415 THR A CA 1
ATOM 3358 C C . THR A 1 415 ? -30.132 -2.354 25.455 1.00 84.69 415 THR A C 1
ATOM 3360 O O . THR A 1 415 ? -29.674 -3.291 26.107 1.00 84.69 415 THR A O 1
ATOM 3363 N N . GLU A 1 416 ? -31.263 -2.435 24.758 1.00 88.88 416 GLU A N 1
ATOM 3364 C CA . GLU A 1 416 ? -32.063 -3.658 24.718 1.00 88.88 416 GLU A CA 1
ATOM 3365 C C . GLU A 1 416 ? -31.263 -4.803 24.075 1.00 88.88 416 GLU A C 1
ATOM 3367 O O . GLU A 1 416 ? -30.630 -4.584 23.027 1.00 88.88 416 GLU A O 1
ATOM 3372 N N . PRO A 1 417 ? -31.286 -6.008 24.677 1.00 90.81 417 PRO A N 1
ATOM 3373 C CA . PRO A 1 417 ? -30.637 -7.181 24.104 1.00 90.81 417 PRO A CA 1
ATOM 3374 C C . PRO A 1 417 ? -31.239 -7.521 22.736 1.00 90.81 417 PRO A C 1
ATOM 3376 O O . PRO A 1 417 ? -32.282 -6.997 22.341 1.00 90.81 417 PRO A O 1
ATOM 3379 N N . LEU A 1 418 ? -30.553 -8.380 21.987 1.00 91.00 418 LEU A N 1
ATOM 3380 C CA . LEU A 1 418 ? -31.088 -8.912 20.736 1.00 91.00 418 LEU A CA 1
ATOM 3381 C C . LEU A 1 418 ? -32.280 -9.831 21.027 1.00 91.00 418 LEU A C 1
ATOM 3383 O O . LEU A 1 418 ? -32.265 -10.607 21.982 1.00 91.00 418 LEU A O 1
ATOM 3387 N N . THR A 1 419 ? -33.306 -9.731 20.195 1.00 91.50 419 THR A N 1
ATOM 3388 C CA . THR A 1 419 ? -34.449 -10.647 20.181 1.00 91.50 419 THR A CA 1
ATOM 3389 C C . THR A 1 419 ? -34.082 -11.961 19.484 1.00 91.50 419 THR A C 1
ATOM 3391 O O . THR A 1 419 ? -33.157 -11.996 18.675 1.00 91.50 419 THR A O 1
ATOM 3394 N N . GLU A 1 420 ? -34.812 -13.048 19.755 1.00 89.50 420 GLU A N 1
ATOM 3395 C CA . GLU A 1 420 ? -34.579 -14.345 19.088 1.00 89.50 420 GLU A CA 1
ATOM 3396 C C . GLU A 1 420 ? -34.579 -14.243 17.546 1.00 89.50 420 GLU A C 1
ATOM 3398 O O . GLU A 1 420 ? -33.643 -14.755 16.934 1.00 89.50 420 GLU A O 1
ATOM 3403 N N . PRO A 1 421 ? -35.513 -13.514 16.892 1.00 90.88 421 PRO A N 1
ATOM 3404 C CA . PRO A 1 421 ? -35.469 -13.340 15.439 1.00 90.88 421 PRO A CA 1
ATOM 3405 C C . PRO A 1 421 ? -34.246 -12.558 14.944 1.00 90.88 421 PRO A C 1
ATOM 3407 O O . PRO A 1 421 ? -33.749 -12.844 13.861 1.00 90.88 421 PRO A O 1
ATOM 3410 N N . GLU A 1 422 ? -33.751 -11.579 15.713 1.00 89.50 422 GLU A N 1
ATOM 3411 C CA . GLU A 1 422 ? -32.517 -10.861 15.360 1.00 89.50 422 GLU A CA 1
ATOM 3412 C C . GLU A 1 422 ? -31.293 -11.776 15.482 1.00 89.50 422 GLU A C 1
ATOM 3414 O O . GLU A 1 422 ? -30.382 -11.677 14.667 1.00 89.50 422 GLU A O 1
ATOM 3419 N N . LEU A 1 423 ? -31.262 -12.674 16.475 1.00 89.56 423 LEU A N 1
ATOM 3420 C CA . LEU A 1 423 ? -30.175 -13.642 16.656 1.00 89.56 423 LEU A CA 1
ATOM 3421 C C . LEU A 1 423 ? -30.082 -14.635 15.488 1.00 89.56 423 LEU A C 1
ATOM 3423 O O . LEU A 1 423 ? -28.970 -14.980 15.086 1.00 89.56 423 LEU A O 1
ATOM 3427 N N . ASP A 1 424 ? -31.218 -15.033 14.908 1.00 89.38 424 ASP A N 1
ATOM 3428 C CA . ASP A 1 424 ? -31.284 -15.938 13.750 1.00 89.38 424 ASP A CA 1
ATOM 3429 C C . ASP A 1 424 ? -30.676 -15.342 12.462 1.00 89.38 424 ASP A C 1
ATOM 3431 O O . ASP A 1 424 ? -30.326 -16.085 11.540 1.00 89.38 424 ASP A O 1
ATOM 3435 N N . GLU A 1 425 ? -30.507 -14.015 12.379 1.00 90.88 425 GLU A N 1
ATOM 3436 C CA . GLU A 1 425 ? -29.838 -13.357 11.245 1.00 90.88 425 GLU A CA 1
ATOM 3437 C C . GLU A 1 425 ? -28.307 -13.501 11.285 1.00 90.88 425 GLU A C 1
ATOM 3439 O O . GLU A 1 425 ? -27.629 -13.290 10.271 1.00 90.88 425 GLU A O 1
ATOM 3444 N N . PHE A 1 426 ? -27.743 -13.863 12.441 1.00 90.31 426 PHE A N 1
ATOM 3445 C CA . PHE A 1 426 ? -26.304 -13.980 12.634 1.00 90.31 426 PHE A CA 1
ATOM 3446 C C . PHE A 1 426 ? -25.809 -15.427 12.479 1.00 90.31 426 PHE A C 1
ATOM 3448 O O . PHE A 1 426 ? -26.527 -16.388 12.760 1.00 90.31 426 PHE A O 1
ATOM 3455 N N . PRO A 1 427 ? -24.550 -15.628 12.042 1.00 91.25 427 PRO A N 1
ATOM 3456 C CA . PRO A 1 427 ? -23.979 -16.964 11.979 1.00 91.25 427 PRO A CA 1
ATOM 3457 C C . PRO A 1 427 ? -23.855 -17.577 13.379 1.00 91.25 427 PRO A C 1
ATOM 3459 O O . PRO A 1 427 ? -23.703 -16.877 14.385 1.00 91.25 427 PRO A O 1
ATOM 3462 N N . LYS A 1 428 ? -23.885 -18.912 13.424 1.00 92.1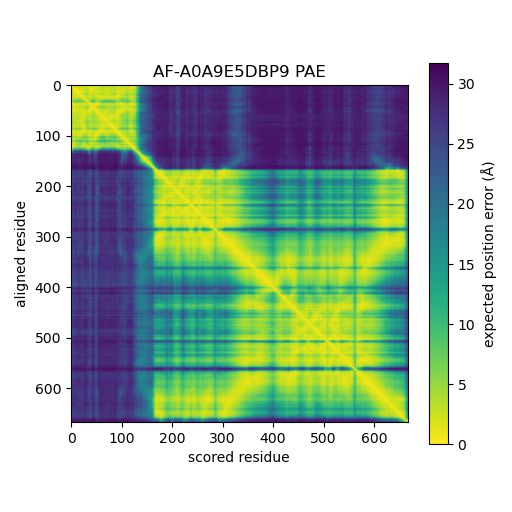2 428 LYS A N 1
ATOM 3463 C CA . LYS A 1 428 ? -23.705 -19.669 14.665 1.00 92.12 428 LYS A CA 1
ATOM 3464 C C . LYS A 1 428 ? -22.326 -19.398 15.257 1.00 92.12 428 LYS A C 1
ATOM 3466 O O . LYS A 1 428 ? -21.324 -19.490 14.549 1.00 92.12 428 LYS A O 1
ATOM 3471 N N . LEU A 1 429 ? -22.304 -19.101 16.550 1.00 94.44 429 LEU A N 1
ATOM 3472 C CA . LEU A 1 429 ? -21.087 -18.931 17.332 1.00 94.44 429 LEU A CA 1
ATOM 3473 C C . LEU A 1 429 ? -20.681 -20.243 18.016 1.00 94.44 429 LEU A C 1
ATOM 3475 O O . LEU A 1 429 ? -21.500 -21.163 18.111 1.00 94.44 429 LEU A O 1
ATOM 3479 N N . PRO A 1 430 ? -19.428 -20.342 18.495 1.00 94.88 430 PRO A N 1
ATOM 3480 C CA . PRO A 1 430 ? -19.018 -21.418 19.388 1.00 94.88 430 PRO A CA 1
ATOM 3481 C C . PRO A 1 430 ? -19.893 -21.515 20.642 1.00 94.88 430 PRO A C 1
ATOM 3483 O O . PRO A 1 430 ? -20.542 -20.551 21.049 1.00 94.88 430 PRO A O 1
ATOM 3486 N N . GLU A 1 431 ? -19.859 -22.673 21.299 1.00 90.44 431 GLU A N 1
ATOM 3487 C CA . GLU A 1 431 ? -20.482 -22.828 22.615 1.00 90.44 431 GLU A CA 1
ATOM 3488 C C . GLU A 1 431 ? -19.941 -21.780 23.603 1.00 90.44 431 GLU A C 1
ATOM 3490 O O . GLU A 1 431 ? -18.760 -21.423 23.559 1.00 90.44 431 GLU A O 1
ATOM 3495 N N . LYS A 1 432 ? -20.814 -21.303 24.502 1.00 93.31 432 LYS A N 1
ATOM 3496 C CA . LYS A 1 432 ? -20.540 -20.276 25.529 1.00 93.31 432 LYS A CA 1
ATOM 3497 C C . LYS A 1 432 ? -20.305 -18.848 25.015 1.00 93.31 432 LYS A C 1
ATOM 3499 O O . LYS A 1 432 ? -20.069 -17.946 25.822 1.00 93.31 432 LYS A O 1
ATOM 3504 N N . TRP A 1 433 ? -20.367 -18.627 23.703 1.00 96.94 433 TRP A N 1
ATOM 3505 C CA . TRP A 1 433 ? -20.338 -17.296 23.097 1.00 96.94 433 TRP A CA 1
ATOM 3506 C C . TRP A 1 433 ? -21.755 -16.765 22.878 1.00 96.94 433 TRP A C 1
ATOM 3508 O O . TRP A 1 433 ? -22.683 -17.533 22.638 1.00 96.94 433 TRP A O 1
ATOM 3518 N N . GLU A 1 434 ? -21.910 -15.442 22.882 1.00 95.44 434 GLU A N 1
ATOM 3519 C CA . GLU A 1 434 ? -23.189 -14.777 22.620 1.00 95.44 434 GLU A CA 1
ATOM 3520 C C . GLU A 1 434 ? -23.019 -13.558 21.712 1.00 95.44 434 GLU A C 1
ATOM 3522 O O . GLU A 1 434 ? -22.023 -12.840 21.778 1.00 95.44 434 GLU A O 1
ATOM 3527 N N . TRP A 1 435 ? -24.015 -13.284 20.872 1.00 96.81 435 TRP A N 1
ATOM 3528 C CA . TRP A 1 435 ? -24.098 -12.006 20.169 1.00 96.81 435 TRP A CA 1
ATOM 3529 C C . TRP A 1 435 ? -24.603 -10.923 21.123 1.00 96.81 435 TRP A C 1
ATOM 3531 O O . TRP A 1 435 ? -25.634 -11.086 21.769 1.00 96.81 435 TRP A O 1
ATOM 3541 N N . THR A 1 436 ? -23.904 -9.791 21.189 1.00 95.88 436 THR A N 1
ATOM 3542 C CA . THR A 1 436 ? -24.289 -8.656 22.040 1.00 95.88 436 THR A CA 1
ATOM 3543 C C . THR A 1 436 ? -24.084 -7.322 21.325 1.00 95.88 436 THR A C 1
ATOM 3545 O O . THR A 1 436 ? -23.415 -7.248 20.294 1.00 95.88 436 THR A O 1
ATOM 3548 N N . LYS A 1 437 ? -24.661 -6.245 21.862 1.00 96.31 437 LYS A N 1
ATOM 3549 C CA . LYS A 1 437 ? -24.497 -4.875 21.348 1.00 96.31 437 LYS A CA 1
ATOM 3550 C C . LYS A 1 437 ? -23.428 -4.123 22.143 1.00 96.31 437 LYS A C 1
ATOM 3552 O O . LYS A 1 437 ? -23.323 -4.293 23.356 1.00 96.31 437 LYS A O 1
ATOM 3557 N N . ILE A 1 438 ? -22.686 -3.217 21.497 1.00 96.38 438 ILE A N 1
ATOM 3558 C CA . ILE A 1 438 ? -21.672 -2.377 22.175 1.00 96.38 438 ILE A CA 1
ATOM 3559 C C . ILE A 1 438 ? -22.251 -1.662 23.405 1.00 96.38 438 ILE A C 1
ATOM 3561 O O . ILE A 1 438 ? -21.596 -1.603 24.442 1.00 96.38 438 ILE A O 1
ATOM 3565 N N . GLY A 1 439 ? -23.484 -1.153 23.334 1.00 95.00 439 GLY A N 1
ATOM 3566 C CA . GLY A 1 439 ? -24.116 -0.461 24.461 1.00 95.00 439 GLY A CA 1
ATOM 3567 C C . GLY A 1 439 ? -24.367 -1.329 25.710 1.00 95.00 439 GLY A C 1
ATOM 3568 O O . GLY A 1 439 ? -24.416 -0.814 26.834 1.00 95.00 439 GLY A O 1
ATOM 3569 N N . GLN A 1 440 ? -24.431 -2.658 25.559 1.00 94.50 440 GLN A N 1
ATOM 3570 C CA . GLN A 1 440 ? -24.547 -3.581 26.696 1.00 94.50 440 GLN A CA 1
ATOM 3571 C C . GLN A 1 440 ? -23.234 -3.700 27.486 1.00 94.50 440 GLN A C 1
ATOM 3573 O O . GLN A 1 440 ? -23.278 -3.908 28.693 1.00 94.50 440 GLN A O 1
ATOM 3578 N N . VAL A 1 441 ? -22.082 -3.482 26.840 1.00 94.62 441 VAL A N 1
ATOM 3579 C CA . VAL A 1 441 ? -20.743 -3.625 27.450 1.00 94.62 441 VAL A CA 1
ATOM 3580 C C . VAL A 1 441 ? -19.949 -2.318 27.522 1.00 94.62 441 VAL A C 1
ATOM 3582 O O . VAL A 1 441 ? -18.776 -2.310 27.889 1.00 94.62 441 VAL A O 1
ATOM 3585 N N . SER A 1 442 ? -20.518 -1.202 27.071 1.00 94.44 442 SER A N 1
ATOM 3586 C CA . SER A 1 442 ? -19.850 0.101 27.075 1.00 94.44 442 SER A CA 1
ATOM 3587 C C . SER A 1 442 ? -20.840 1.257 27.117 1.00 94.44 442 SER A C 1
ATOM 3589 O O . SER A 1 442 ? -21.990 1.136 26.697 1.00 94.44 442 SER A O 1
ATOM 3591 N N . LYS A 1 443 ? -20.374 2.424 27.565 1.00 92.62 443 LYS A N 1
ATOM 3592 C CA . LYS A 1 443 ? -21.128 3.674 27.491 1.00 92.62 443 LYS A CA 1
ATOM 3593 C C . LYS A 1 443 ? -20.685 4.493 26.286 1.00 92.62 443 LYS A C 1
ATOM 3595 O O . LYS A 1 443 ? -19.568 5.003 26.252 1.00 92.62 443 LYS A O 1
ATOM 3600 N N . VAL A 1 444 ? -21.592 4.696 25.336 1.00 94.06 444 VAL A N 1
ATOM 3601 C CA . VAL A 1 444 ? -21.322 5.494 24.134 1.00 94.06 444 VAL A CA 1
ATOM 3602 C C . VAL A 1 444 ? -21.814 6.931 24.328 1.00 94.06 444 VAL A C 1
ATOM 3604 O O . VAL A 1 444 ? -22.928 7.177 24.790 1.00 94.06 444 VAL A O 1
ATOM 3607 N N . GLY A 1 445 ? -20.981 7.909 23.988 1.00 93.06 445 GLY A N 1
ATOM 3608 C CA . GLY A 1 445 ? -21.329 9.327 24.032 1.00 93.06 445 GLY A CA 1
ATOM 3609 C C . GLY A 1 445 ? -20.641 10.122 22.931 1.00 93.06 445 GLY A C 1
ATOM 3610 O O . GLY A 1 445 ? -19.796 9.600 22.219 1.00 93.06 445 GLY A O 1
ATOM 3611 N N . THR A 1 446 ? -20.998 11.396 22.795 1.00 93.12 446 THR A N 1
ATOM 3612 C CA . THR A 1 446 ? -20.336 12.333 21.876 1.00 93.12 446 THR A CA 1
ATOM 3613 C C . THR A 1 446 ? -19.707 13.480 22.649 1.00 93.12 446 THR A C 1
ATOM 3615 O O . THR A 1 446 ? -20.153 13.813 23.754 1.00 93.12 446 THR A O 1
ATOM 3618 N N . GLY A 1 447 ? -18.709 14.104 22.035 1.00 91.69 447 GLY A N 1
ATOM 3619 C CA . GLY A 1 447 ? -18.140 15.360 22.485 1.00 91.69 447 GLY A CA 1
ATOM 3620 C C . GLY A 1 447 ? -18.955 16.591 22.081 1.00 91.69 447 GLY A C 1
ATOM 3621 O O . GLY A 1 447 ? -20.053 16.495 21.525 1.00 91.69 447 GLY A O 1
ATOM 3622 N N . VAL A 1 448 ? -18.382 17.764 22.348 1.00 92.62 448 VAL A N 1
ATOM 3623 C CA . VAL A 1 448 ? -18.976 19.087 22.104 1.00 92.62 448 VAL A CA 1
ATOM 3624 C C . VAL A 1 448 ? -17.948 19.974 21.406 1.00 92.62 448 VAL A C 1
ATOM 3626 O O . VAL A 1 448 ? -16.755 19.878 21.679 1.00 92.62 448 VAL A O 1
ATOM 3629 N N . THR A 1 449 ? -18.404 20.850 20.511 1.00 93.25 449 THR A N 1
ATOM 3630 C CA . THR A 1 449 ? -17.564 21.921 19.951 1.00 93.25 449 THR A CA 1
ATOM 3631 C C . THR A 1 449 ? -17.948 23.250 20.594 1.00 93.25 449 THR A C 1
ATOM 3633 O O . THR A 1 449 ? -19.023 23.771 20.276 1.00 93.25 449 THR A O 1
ATOM 3636 N N . PRO A 1 450 ? -17.117 23.816 21.489 1.00 91.25 450 PRO A N 1
ATOM 3637 C CA . PRO A 1 450 ? -17.354 25.146 22.039 1.00 91.25 450 PRO A CA 1
ATOM 3638 C C . PRO A 1 450 ? -17.445 26.197 20.926 1.00 91.25 450 PRO A C 1
ATOM 3640 O O . PRO A 1 450 ? -16.824 26.072 19.867 1.00 91.25 450 PRO A O 1
ATOM 3643 N N . LEU A 1 451 ? -18.218 27.261 21.141 1.00 92.94 451 LEU A N 1
ATOM 3644 C CA . LEU A 1 451 ? -18.389 28.309 20.133 1.00 92.94 451 LEU A CA 1
ATOM 3645 C C . LEU A 1 451 ? -17.043 28.968 19.810 1.00 92.94 451 LEU A C 1
ATOM 3647 O O . LEU A 1 451 ? -16.501 29.688 20.637 1.00 92.94 451 LEU A O 1
ATOM 3651 N N . LYS A 1 452 ? -16.542 28.802 18.578 1.00 89.56 452 LYS A N 1
ATOM 3652 C CA . LYS A 1 452 ? -15.258 29.384 18.132 1.00 89.56 452 LYS A CA 1
ATOM 3653 C C . LYS A 1 452 ? -15.165 30.912 18.258 1.00 89.56 452 LYS A C 1
ATOM 3655 O O . LYS A 1 452 ? -14.074 31.457 18.229 1.00 89.56 452 LYS A O 1
ATOM 3660 N N . LYS A 1 453 ? -16.302 31.609 18.374 1.00 93.12 453 LYS A N 1
ATOM 3661 C CA . LYS A 1 453 ? -16.353 33.065 18.592 1.00 93.12 453 LYS A CA 1
ATOM 3662 C C . LYS A 1 453 ? -15.984 33.483 20.025 1.00 93.12 453 LYS A C 1
ATOM 3664 O O . LYS A 1 453 ? -15.688 34.651 20.233 1.00 93.12 453 LYS A O 1
ATOM 3669 N N . ARG A 1 454 ? -16.040 32.567 20.998 1.00 93.50 454 ARG A N 1
ATOM 3670 C CA . ARG A 1 454 ? -15.605 32.783 22.386 1.00 93.50 454 ARG A CA 1
ATOM 3671 C C . ARG A 1 454 ? -14.119 32.441 22.473 1.00 93.50 454 ARG A C 1
ATOM 3673 O O . ARG A 1 454 ? -13.770 31.278 22.660 1.00 93.50 454 ARG A O 1
ATOM 3680 N N . SER A 1 455 ? -13.249 33.425 22.240 1.00 93.12 455 SER A N 1
ATOM 3681 C CA . SER A 1 455 ? -11.792 33.213 22.254 1.00 93.12 455 SER A CA 1
ATOM 3682 C C . SER A 1 455 ? -11.294 32.727 23.617 1.00 93.12 455 SER A C 1
ATOM 3684 O O . SER A 1 455 ? -10.403 31.889 23.677 1.00 93.12 455 SER A O 1
ATOM 3686 N N . ASP A 1 456 ? -11.955 33.135 24.698 1.00 94.94 456 ASP A N 1
ATOM 3687 C CA . ASP A 1 456 ? -11.720 32.701 26.077 1.00 94.94 456 ASP A CA 1
ATOM 3688 C C . ASP A 1 456 ? -11.962 31.199 26.325 1.00 94.94 456 ASP A C 1
ATOM 3690 O O . ASP A 1 456 ? -11.545 30.665 27.353 1.00 94.94 456 ASP A O 1
ATOM 3694 N N . PHE A 1 457 ? -12.598 30.482 25.392 1.00 95.31 457 PHE A N 1
ATOM 3695 C CA . PHE A 1 457 ? -12.691 29.019 25.436 1.00 95.31 457 PHE A CA 1
ATOM 3696 C C . PHE A 1 457 ? -11.427 28.303 24.945 1.00 95.31 457 PHE A C 1
ATOM 3698 O O . PHE A 1 457 ? -11.279 27.110 25.214 1.00 95.31 457 PHE A O 1
ATOM 3705 N N . TYR A 1 458 ? -10.533 29.005 24.247 1.00 95.38 458 TYR A N 1
ATOM 3706 C CA . TYR A 1 458 ? -9.383 28.420 23.549 1.00 95.38 458 TYR A CA 1
ATOM 3707 C C . TYR A 1 458 ? -8.052 29.086 23.936 1.00 95.38 458 TYR A C 1
ATOM 3709 O O . TYR A 1 458 ? -7.053 28.398 24.131 1.00 95.38 458 TYR A O 1
ATOM 3717 N N . GLU A 1 459 ? -8.016 30.414 24.078 1.00 93.44 459 GLU A N 1
ATOM 3718 C CA . GLU A 1 459 ? -6.796 31.152 24.423 1.00 93.44 459 GLU A CA 1
ATOM 3719 C C . GLU A 1 459 ? -6.269 30.751 25.807 1.00 93.44 459 GLU A C 1
ATOM 3721 O O . GLU A 1 459 ? -6.979 30.827 26.808 1.00 93.44 459 GLU A O 1
ATOM 3726 N N . GLY A 1 460 ? -5.008 30.309 25.862 1.00 92.38 460 GLY A N 1
ATOM 3727 C CA . GLY A 1 460 ? -4.394 29.803 27.094 1.00 92.38 460 GLY A CA 1
ATOM 3728 C C . GLY A 1 460 ? -4.944 28.449 27.560 1.00 92.38 460 GLY A C 1
ATOM 3729 O O . GLY A 1 460 ? -4.739 28.081 28.715 1.00 92.38 460 GLY A O 1
ATOM 3730 N N . GLY A 1 461 ? -5.650 27.716 26.692 1.00 93.94 461 GLY A N 1
ATOM 3731 C CA . GLY A 1 461 ? -6.180 26.390 26.991 1.00 93.94 461 GLY A CA 1
ATOM 3732 C C . GLY A 1 461 ? -5.087 25.384 27.349 1.00 93.94 461 GLY A C 1
ATOM 3733 O O . GLY A 1 461 ? -4.036 25.323 26.716 1.00 93.94 461 GLY A O 1
ATOM 3734 N N . THR A 1 462 ? -5.361 24.563 28.358 1.00 96.12 462 THR A N 1
ATOM 3735 C CA . THR A 1 462 ? -4.466 23.495 28.835 1.00 96.12 462 THR A CA 1
ATOM 3736 C C . THR A 1 462 ? -5.133 22.124 28.806 1.00 96.12 462 THR A C 1
ATOM 3738 O O . THR A 1 462 ? -4.455 21.108 28.948 1.00 96.12 462 THR A O 1
ATOM 3741 N N . ILE A 1 463 ? -6.451 22.069 28.589 1.00 97.38 463 ILE A N 1
ATOM 3742 C CA . ILE A 1 463 ? -7.226 20.830 28.566 1.00 97.38 463 ILE A CA 1
ATOM 3743 C C . ILE A 1 463 ? -7.208 20.278 27.138 1.00 97.38 463 ILE A C 1
ATOM 3745 O O . ILE A 1 463 ? -7.695 20.957 26.232 1.00 97.38 463 ILE A O 1
ATOM 3749 N N . PRO A 1 464 ? -6.697 19.057 26.904 1.00 97.81 464 PRO A N 1
ATOM 3750 C CA . PRO A 1 464 ? -6.667 18.461 25.573 1.00 97.81 464 PRO A CA 1
ATOM 3751 C C . PRO A 1 464 ? -8.055 18.363 24.928 1.00 97.81 464 PRO A C 1
ATOM 3753 O O . PRO A 1 464 ? -9.015 17.890 25.549 1.00 97.81 464 PRO A O 1
ATOM 3756 N N . TRP A 1 465 ? -8.157 18.754 23.659 1.00 97.38 465 TRP A N 1
ATOM 3757 C CA . TRP A 1 465 ? -9.349 18.601 22.826 1.00 97.38 465 TRP A CA 1
ATOM 3758 C C . TRP A 1 465 ? -9.000 17.867 21.529 1.00 97.38 465 TRP A C 1
ATOM 3760 O O . TRP A 1 465 ? -8.123 18.268 20.761 1.00 97.38 465 TRP A O 1
ATOM 3770 N N . VAL A 1 466 ? -9.671 16.741 21.294 1.00 96.75 466 VAL A N 1
ATOM 3771 C CA . VAL A 1 466 ? -9.418 15.835 20.168 1.00 96.75 466 VAL A CA 1
ATOM 3772 C C . VAL A 1 466 ? -10.516 15.984 19.118 1.00 96.75 466 VAL A C 1
ATOM 3774 O O . VAL A 1 466 ? -11.713 15.996 19.422 1.00 96.75 466 VAL A O 1
ATOM 3777 N N . THR A 1 467 ? -10.101 16.063 17.856 1.00 94.44 467 THR A N 1
ATOM 3778 C CA . THR A 1 467 ? -10.988 16.124 16.687 1.00 94.44 467 THR A CA 1
ATOM 3779 C C . THR A 1 467 ? -10.867 14.860 15.839 1.00 94.44 467 THR A C 1
ATOM 3781 O O . THR A 1 467 ? -9.882 14.130 15.933 1.00 94.44 467 THR A O 1
ATOM 3784 N N . SER A 1 468 ? -11.866 14.582 14.993 1.00 92.69 468 SER A N 1
ATOM 3785 C CA . SER A 1 468 ? -11.931 13.332 14.216 1.00 92.69 468 SER A CA 1
ATOM 3786 C C . SER A 1 468 ? -10.723 13.095 13.300 1.00 92.69 468 SER A C 1
ATOM 3788 O O . SER A 1 468 ? -10.422 11.946 12.996 1.00 92.69 468 SER A O 1
ATOM 3790 N N . GLY A 1 469 ? -9.986 14.140 12.906 1.00 91.00 469 GLY A N 1
ATOM 3791 C CA . GLY A 1 469 ? -8.752 14.006 12.123 1.00 91.00 469 GLY A CA 1
ATOM 3792 C C . GLY A 1 469 ? -7.636 13.235 12.841 1.00 91.00 469 GLY A C 1
ATOM 3793 O O . GLY A 1 469 ? -6.835 12.580 12.176 1.00 91.00 469 GLY A O 1
ATOM 3794 N N . ALA A 1 470 ? -7.623 13.243 14.179 1.00 92.06 470 ALA A N 1
ATOM 3795 C CA . ALA A 1 470 ? -6.666 12.480 14.982 1.00 92.06 470 ALA A CA 1
ATOM 3796 C C . ALA A 1 470 ? -6.914 10.961 14.928 1.00 92.06 470 ALA A C 1
ATOM 3798 O O . ALA A 1 470 ? -6.017 10.183 15.234 1.00 92.06 470 ALA A O 1
ATOM 3799 N N . LEU A 1 471 ? -8.108 10.525 14.505 1.00 93.81 471 LEU A N 1
ATOM 3800 C CA . LEU A 1 471 ? -8.496 9.110 14.484 1.00 93.81 471 LEU A CA 1
ATOM 3801 C C . LEU A 1 471 ? -8.005 8.365 13.227 1.00 93.81 471 LEU A C 1
ATOM 3803 O O . LEU A 1 471 ? -8.416 7.241 12.952 1.00 93.81 471 LEU A O 1
ATOM 3807 N N . ASN A 1 472 ? -7.144 8.984 12.414 1.00 90.44 472 ASN A N 1
ATOM 3808 C CA . ASN A 1 472 ? -6.514 8.286 11.291 1.00 90.44 472 ASN A CA 1
ATOM 3809 C C . ASN A 1 472 ? -5.414 7.310 11.751 1.00 90.44 472 ASN A C 1
ATOM 3811 O O . ASN A 1 472 ? -5.092 6.384 11.006 1.00 90.44 472 ASN A O 1
ATOM 3815 N N . GLU A 1 473 ? -4.920 7.481 12.980 1.00 90.31 473 GLU A N 1
ATOM 3816 C CA . GLU A 1 473 ? -3.945 6.616 13.647 1.00 90.31 473 GLU A CA 1
ATOM 3817 C C . GLU A 1 473 ? -4.625 5.632 14.612 1.00 90.31 473 GLU A C 1
ATOM 3819 O O . GLU A 1 473 ? -5.715 5.895 15.117 1.00 90.31 473 GLU A O 1
ATOM 3824 N N . SER A 1 474 ? -3.979 4.507 14.930 1.00 91.00 474 SER A N 1
ATOM 3825 C CA . SER A 1 474 ? -4.523 3.502 15.869 1.00 91.00 474 SER A CA 1
ATOM 3826 C C . SER A 1 474 ? -4.613 3.995 17.320 1.00 91.00 474 SER A C 1
ATOM 3828 O O . SER A 1 474 ? -5.380 3.447 18.121 1.00 91.00 474 SER A O 1
ATOM 3830 N N . TYR A 1 475 ? -3.828 5.018 17.663 1.00 96.00 475 TYR A N 1
ATOM 3831 C CA . TYR A 1 475 ? -3.728 5.594 19.000 1.00 96.00 475 TYR A CA 1
ATOM 3832 C C . TYR A 1 475 ? -3.700 7.120 18.924 1.00 96.00 475 TYR A C 1
ATOM 3834 O O . TYR A 1 475 ? -3.020 7.691 18.076 1.00 96.00 475 TYR A O 1
ATOM 3842 N N . VAL A 1 476 ? -4.399 7.777 19.848 1.00 96.56 476 VAL A N 1
ATOM 3843 C CA . VAL A 1 476 ? -4.385 9.232 20.021 1.00 96.56 476 VAL A CA 1
ATOM 3844 C C . VAL A 1 476 ? -3.564 9.558 21.262 1.00 96.56 476 VAL A C 1
ATOM 3846 O O . VAL A 1 476 ? -4.041 9.446 22.391 1.00 96.56 476 VAL A O 1
ATOM 3849 N N . ASN A 1 477 ? -2.310 9.942 21.051 1.00 96.38 477 ASN A N 1
ATOM 3850 C CA . ASN A 1 477 ? -1.358 10.324 22.098 1.00 96.38 477 ASN A CA 1
ATOM 3851 C C . ASN A 1 477 ? -1.168 11.844 22.232 1.00 96.38 477 ASN A C 1
ATOM 3853 O O . ASN A 1 477 ? -0.515 12.288 23.173 1.00 96.38 477 ASN A O 1
ATOM 3857 N N . LEU A 1 478 ? -1.730 12.632 21.312 1.00 95.31 478 LEU A N 1
ATOM 3858 C CA . LEU A 1 478 ? -1.621 14.088 21.279 1.00 95.31 478 LEU A CA 1
ATOM 3859 C C . LEU A 1 478 ? -2.997 14.729 21.075 1.00 95.31 478 LEU A C 1
ATOM 3861 O O . LEU A 1 478 ? -3.857 14.192 20.373 1.00 95.31 478 LEU A O 1
ATOM 3865 N N . ALA A 1 479 ? -3.190 15.895 21.689 1.00 95.69 479 ALA A N 1
ATOM 3866 C CA . ALA A 1 479 ? -4.376 16.714 21.485 1.00 95.69 479 ALA A CA 1
ATOM 3867 C C . ALA A 1 479 ? -4.389 17.302 20.063 1.00 95.69 479 ALA A C 1
ATOM 3869 O O . ALA A 1 479 ? -3.332 17.591 19.503 1.00 95.69 479 ALA A O 1
ATOM 3870 N N . SER A 1 480 ? -5.576 17.511 19.482 1.00 94.69 480 SER A N 1
ATOM 3871 C CA . SER A 1 480 ? -5.693 18.289 18.237 1.00 94.69 480 SER A CA 1
ATOM 3872 C C . SER A 1 480 ? -5.571 19.788 18.503 1.00 94.69 480 SER A C 1
ATOM 3874 O O . SER A 1 480 ? -5.063 20.521 17.662 1.00 94.69 480 SER A O 1
ATOM 3876 N N . ASP A 1 481 ? -6.077 20.220 19.654 1.00 95.69 481 ASP A N 1
ATOM 3877 C CA . ASP A 1 481 ? -6.029 21.584 20.166 1.00 95.69 481 ASP A CA 1
ATOM 3878 C C . ASP A 1 481 ? -6.254 21.547 21.688 1.00 95.69 481 ASP A C 1
ATOM 3880 O O . ASP A 1 481 ? -6.418 20.467 22.268 1.00 95.69 481 ASP A O 1
ATOM 3884 N N . TYR A 1 482 ? -6.312 22.707 22.332 1.00 96.94 482 TYR A N 1
ATOM 3885 C CA . TYR A 1 482 ? -6.587 22.830 23.758 1.00 96.94 482 TYR A CA 1
ATOM 3886 C C . TYR A 1 482 ? -7.770 23.759 24.028 1.00 96.94 482 TYR A C 1
ATOM 3888 O O . TYR A 1 482 ? -8.027 24.717 23.303 1.00 96.94 482 TYR A O 1
ATOM 3896 N N . VAL A 1 483 ? -8.498 23.465 25.102 1.00 96.94 483 VAL A N 1
ATOM 3897 C CA . VAL A 1 483 ? -9.598 24.289 25.612 1.00 96.94 483 VAL A CA 1
ATOM 3898 C C . VAL A 1 483 ? -9.322 24.714 27.052 1.00 96.94 483 VAL A C 1
ATOM 3900 O O . VAL A 1 483 ? -8.495 24.122 27.752 1.00 96.94 483 VAL A O 1
ATOM 3903 N N . THR A 1 484 ? -9.983 25.777 27.497 1.00 97.19 484 THR A N 1
ATOM 3904 C CA . THR A 1 484 ? -9.823 26.331 28.849 1.00 97.19 484 THR A CA 1
ATOM 3905 C C . THR A 1 484 ? -10.778 25.682 29.855 1.00 97.19 484 THR A C 1
ATOM 3907 O O . THR A 1 484 ? -11.807 25.102 29.494 1.00 97.19 484 THR A O 1
ATOM 3910 N N . ASP A 1 485 ? -10.497 25.848 31.152 1.00 95.38 485 ASP A N 1
ATOM 3911 C CA . ASP A 1 485 ? -11.424 25.470 32.231 1.00 95.38 485 ASP A CA 1
ATOM 3912 C C . ASP A 1 485 ? -12.788 26.166 32.118 1.00 95.38 485 ASP A C 1
ATOM 3914 O O . ASP A 1 485 ? -13.809 25.620 32.543 1.00 95.38 485 ASP A O 1
ATOM 3918 N N . ILE A 1 486 ? -12.817 27.372 31.539 1.00 93.50 486 ILE A N 1
ATOM 3919 C CA . ILE A 1 486 ? -14.052 28.121 31.287 1.00 93.50 486 ILE A CA 1
ATOM 3920 C C . ILE A 1 486 ? -14.920 27.343 30.295 1.00 93.50 486 ILE A C 1
ATOM 3922 O O . ILE A 1 486 ? -16.097 27.106 30.567 1.00 93.50 486 ILE A O 1
ATOM 3926 N N . ALA A 1 487 ? -14.333 26.862 29.192 1.00 94.38 487 ALA A N 1
ATOM 3927 C CA . ALA A 1 487 ? -15.043 26.038 28.219 1.00 94.38 487 ALA A CA 1
ATOM 3928 C C . ALA A 1 487 ? -15.596 24.759 28.861 1.00 94.38 487 ALA A C 1
ATOM 3930 O O . ALA A 1 487 ? -16.743 24.390 28.606 1.00 94.38 487 ALA A O 1
ATOM 3931 N N . LEU A 1 488 ? -14.817 24.094 29.721 1.00 92.62 488 LEU A N 1
ATOM 3932 C CA . LEU A 1 488 ? -15.261 22.882 30.410 1.00 92.62 488 LEU A CA 1
ATOM 3933 C C . LEU A 1 488 ? -16.444 23.145 31.360 1.00 92.62 488 LEU A C 1
ATOM 3935 O O . LEU A 1 488 ? -17.367 22.337 31.417 1.00 92.62 488 LEU A O 1
ATOM 3939 N N . LYS A 1 489 ? -16.439 24.271 32.087 1.00 90.00 489 LYS A N 1
ATOM 3940 C CA . LYS A 1 489 ? -17.487 24.632 33.061 1.00 90.00 489 LYS A CA 1
ATOM 3941 C C . LYS A 1 489 ? -18.766 25.169 32.414 1.00 90.00 489 LYS A C 1
ATOM 3943 O O . LYS A 1 489 ? -19.859 24.892 32.909 1.00 90.00 489 LYS A O 1
ATOM 3948 N N . GLU A 1 490 ? -18.638 25.959 31.348 1.00 91.31 490 GLU A N 1
ATOM 3949 C CA . GLU A 1 490 ? -19.769 26.630 30.687 1.00 91.31 490 GLU A CA 1
ATOM 3950 C C . GLU A 1 490 ? -20.423 25.787 29.583 1.00 91.31 490 GLU A C 1
ATOM 3952 O O . GLU A 1 490 ? -21.534 26.095 29.148 1.00 91.31 490 GLU A O 1
ATOM 3957 N N . THR A 1 491 ? -19.772 24.714 29.128 1.00 91.25 491 THR A N 1
ATOM 3958 C CA . THR A 1 491 ? -20.310 23.817 28.096 1.00 91.25 491 THR A CA 1
ATOM 3959 C C . THR A 1 491 ? -20.561 22.407 28.635 1.00 91.25 491 THR A C 1
ATOM 3961 O O . THR A 1 491 ? -20.350 22.110 29.805 1.00 91.25 491 THR A O 1
ATOM 3964 N N . ASN A 1 492 ? -21.034 21.509 27.766 1.00 87.94 492 ASN A N 1
ATOM 3965 C CA . ASN A 1 492 ? -21.211 20.090 28.089 1.00 87.94 492 ASN A CA 1
ATOM 3966 C C . ASN A 1 492 ? -19.983 19.238 27.711 1.00 87.94 492 ASN A C 1
ATOM 3968 O O . ASN A 1 492 ? -20.132 18.035 27.477 1.00 87.94 492 ASN A O 1
ATOM 3972 N N . LEU A 1 493 ? -18.795 19.846 27.595 1.00 91.94 493 LEU A N 1
ATOM 3973 C CA . LEU A 1 493 ? -17.549 19.106 27.404 1.00 91.94 493 LEU A CA 1
ATOM 3974 C C . LEU A 1 493 ? -17.368 18.079 28.528 1.00 91.94 493 LEU A C 1
ATOM 3976 O O . LEU A 1 493 ? -17.715 18.310 29.685 1.00 91.94 493 LEU A O 1
ATOM 3980 N N . LYS A 1 494 ? -16.819 16.922 28.169 1.00 92.88 494 LYS A N 1
ATOM 3981 C CA . LYS A 1 494 ? -16.498 15.853 29.110 1.00 92.88 494 LYS A CA 1
ATOM 3982 C C . LYS A 1 494 ? -15.076 15.414 28.866 1.00 92.88 494 LYS A C 1
ATOM 3984 O O . LYS A 1 494 ? -14.705 15.168 27.721 1.00 92.88 494 LYS A O 1
ATOM 3989 N N . ILE A 1 495 ? -14.309 15.319 29.943 1.00 95.88 495 ILE A N 1
ATOM 3990 C CA . ILE A 1 495 ? -12.996 14.694 29.901 1.00 95.88 495 ILE A CA 1
ATOM 3991 C C . ILE A 1 495 ? -13.234 13.189 29.840 1.00 95.88 495 ILE A C 1
ATOM 3993 O O . ILE A 1 495 ? -13.900 12.618 30.707 1.00 95.88 495 ILE A O 1
ATOM 3997 N N . HIS A 1 496 ? -12.740 12.568 28.780 1.00 96.50 496 HIS A N 1
ATOM 3998 C CA . HIS A 1 496 ? -12.710 11.126 28.638 1.00 96.50 496 HIS A CA 1
ATOM 3999 C C . HIS A 1 496 ? -11.398 10.602 29.226 1.00 96.50 496 HIS A C 1
ATOM 4001 O O . HIS A 1 496 ? -10.344 11.194 28.964 1.00 96.50 496 HIS A O 1
ATOM 4007 N N . PRO A 1 497 ? -11.447 9.517 30.017 1.00 95.25 497 PRO A N 1
ATOM 4008 C CA . PRO A 1 497 ? -10.243 8.926 30.572 1.00 95.25 497 PRO A CA 1
ATOM 4009 C C . PRO A 1 497 ? -9.377 8.336 29.456 1.00 95.25 497 PRO A C 1
ATOM 4011 O O . PRO A 1 497 ? -9.863 8.025 28.357 1.00 95.25 497 PRO A O 1
ATOM 4014 N N . LYS A 1 498 ? -8.100 8.108 29.775 1.00 95.44 498 LYS A N 1
ATOM 4015 C CA . LYS A 1 498 ? -7.239 7.225 28.977 1.00 95.44 498 LYS A CA 1
ATOM 4016 C C . LYS A 1 498 ? -7.948 5.891 28.740 1.00 95.44 498 LYS A C 1
ATOM 4018 O O . LYS A 1 498 ? -8.809 5.503 29.524 1.00 95.44 498 LYS A O 1
ATOM 4023 N N . ASN A 1 499 ? -7.571 5.201 27.673 1.00 95.12 499 ASN A N 1
ATOM 4024 C CA . ASN A 1 499 ? -8.105 3.909 27.246 1.00 95.12 499 ASN A CA 1
ATOM 4025 C C . ASN A 1 499 ? -9.495 3.978 26.581 1.00 95.12 499 ASN A C 1
ATOM 4027 O O . ASN A 1 499 ? -9.967 2.973 26.058 1.00 95.12 499 ASN A O 1
ATOM 4031 N N . THR A 1 500 ? -10.136 5.151 26.530 1.00 97.38 500 THR A N 1
ATOM 4032 C CA . THR A 1 500 ? -11.404 5.337 25.803 1.00 97.38 500 THR A CA 1
ATOM 4033 C C . THR A 1 500 ? -11.219 5.032 24.312 1.00 97.38 500 THR A C 1
ATOM 4035 O O . THR A 1 500 ? -10.309 5.572 23.675 1.00 97.38 500 THR A O 1
ATOM 4038 N N . LEU A 1 501 ? -12.102 4.216 23.728 1.00 98.12 501 LEU A N 1
ATOM 4039 C CA . LEU A 1 501 ? -12.125 4.001 22.279 1.00 98.12 501 LEU A CA 1
ATOM 4040 C C . LEU A 1 501 ? -12.918 5.123 21.605 1.00 98.12 501 LEU A C 1
ATOM 4042 O O . LEU A 1 501 ? -14.019 5.473 22.029 1.00 98.12 501 LEU A O 1
ATOM 4046 N N . LEU A 1 502 ? -12.364 5.699 20.546 1.00 97.62 502 LEU A N 1
ATOM 4047 C CA . LEU A 1 502 ? -12.938 6.813 19.803 1.00 97.62 502 LEU A CA 1
ATOM 4048 C C . LEU A 1 502 ? -13.267 6.365 18.381 1.00 97.62 502 LEU A C 1
ATOM 4050 O O . LEU A 1 502 ? -12.388 5.874 17.679 1.00 97.62 502 LEU A O 1
ATOM 4054 N N . ILE A 1 503 ? -14.507 6.579 17.936 1.00 96.50 503 ILE A N 1
ATOM 4055 C CA . ILE A 1 503 ? -14.943 6.320 16.559 1.00 96.50 503 ILE A CA 1
ATOM 4056 C C . ILE A 1 503 ? -15.282 7.629 15.855 1.00 96.50 503 ILE A C 1
ATOM 4058 O O . ILE A 1 503 ? -16.100 8.414 16.335 1.00 96.50 503 ILE A O 1
ATOM 4062 N N . ALA A 1 504 ? -14.713 7.847 14.673 1.00 94.75 504 ALA A N 1
ATOM 4063 C CA . ALA A 1 504 ? -15.036 9.004 13.848 1.00 94.75 504 ALA A CA 1
ATOM 4064 C C . ALA A 1 504 ? -16.424 8.844 13.208 1.00 94.75 504 ALA A C 1
ATOM 4066 O O . ALA A 1 504 ? -16.640 7.974 12.360 1.00 94.75 504 ALA A O 1
ATOM 4067 N N . LEU A 1 505 ? -17.361 9.721 13.570 1.00 91.94 505 LEU A N 1
ATOM 4068 C CA . LEU A 1 505 ? -18.743 9.679 13.092 1.00 91.94 505 LEU A CA 1
ATOM 4069 C C . LEU A 1 505 ? -18.898 10.215 11.663 1.00 91.94 505 LEU A C 1
ATOM 4071 O O . LEU A 1 505 ? -19.715 9.716 10.886 1.00 91.94 505 LEU A O 1
ATOM 4075 N N . TYR A 1 506 ? -18.099 11.220 11.306 1.00 84.12 506 TYR A N 1
ATOM 4076 C CA . TYR A 1 506 ? -18.073 11.822 9.975 1.00 84.12 506 TYR A CA 1
ATOM 4077 C C . TYR A 1 506 ? -16.720 12.499 9.690 1.00 84.12 506 TYR A C 1
ATOM 4079 O O . TYR A 1 506 ? -15.955 12.817 10.601 1.00 84.12 506 TYR A O 1
ATOM 4087 N N . GLY A 1 507 ? -16.408 12.681 8.405 1.00 73.06 507 GLY A N 1
ATOM 4088 C CA . GLY A 1 507 ? -15.138 13.222 7.908 1.00 73.06 507 GLY A CA 1
ATOM 4089 C C . GLY A 1 507 ? -14.913 12.865 6.434 1.00 73.06 507 GLY A C 1
ATOM 4090 O O . GLY A 1 507 ? -15.457 11.867 5.955 1.00 73.06 507 GLY A O 1
ATOM 4091 N N . GLU A 1 508 ? -14.144 13.682 5.711 1.00 61.31 508 GLU A N 1
ATOM 4092 C CA . GLU A 1 508 ? -13.775 13.422 4.311 1.00 61.31 508 GLU A CA 1
ATOM 4093 C C . GLU A 1 508 ? -12.755 12.271 4.198 1.00 61.31 508 GLU A C 1
ATOM 4095 O O . GLU A 1 508 ? -12.033 11.949 5.142 1.00 61.31 508 GLU A O 1
ATOM 4100 N N . GLY A 1 509 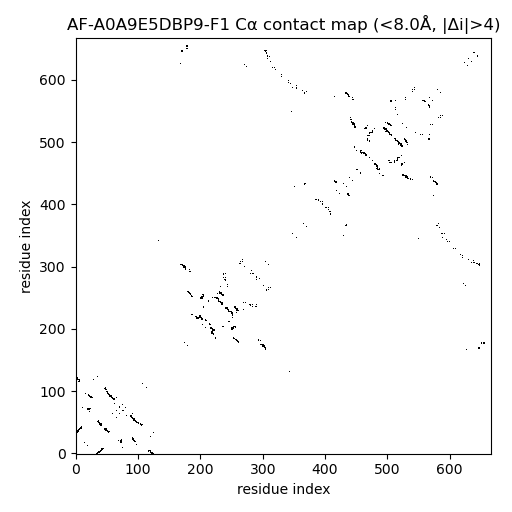? -12.697 11.601 3.042 1.00 74.50 509 GLY A N 1
ATOM 4101 C CA . GLY A 1 509 ? -11.743 10.509 2.820 1.00 74.50 509 GLY A CA 1
ATOM 4102 C C . GLY A 1 509 ? -11.966 9.308 3.751 1.00 74.50 509 GLY A C 1
ATOM 4103 O O . GLY A 1 509 ? -13.101 8.903 3.985 1.00 74.50 509 GLY A O 1
ATOM 4104 N N . LYS A 1 510 ? -10.892 8.693 4.268 1.00 81.81 510 LYS A N 1
ATOM 4105 C CA . LYS A 1 510 ? -10.924 7.431 5.045 1.00 81.81 510 LYS A CA 1
ATOM 4106 C C . LYS A 1 510 ? -11.224 7.593 6.548 1.00 81.81 510 LYS A C 1
ATOM 4108 O O . LYS A 1 510 ? -11.203 6.603 7.264 1.00 81.81 510 LYS A O 1
ATOM 4113 N N . THR A 1 511 ? -11.530 8.794 7.035 1.00 87.62 511 THR A N 1
ATOM 4114 C CA . THR A 1 511 ? -11.663 9.033 8.484 1.00 87.62 511 THR A CA 1
ATOM 4115 C C . THR A 1 511 ? -12.938 8.431 9.079 1.00 87.62 511 THR A C 1
ATOM 4117 O O . THR A 1 511 ? -12.874 7.776 10.111 1.00 87.62 511 THR A O 1
ATOM 4120 N N . ARG A 1 512 ? -14.102 8.577 8.428 1.00 90.31 512 ARG A N 1
ATOM 4121 C CA . ARG A 1 512 ? -15.375 8.021 8.934 1.00 90.31 512 ARG A CA 1
ATOM 4122 C C . ARG A 1 512 ? -15.282 6.513 9.207 1.00 90.31 512 ARG A C 1
ATOM 4124 O O . ARG A 1 512 ? -14.898 5.758 8.313 1.00 90.31 512 ARG A O 1
ATOM 4131 N N . GLY A 1 513 ? -15.710 6.100 10.401 1.00 91.06 513 GLY A N 1
ATOM 4132 C CA . GLY A 1 513 ? -15.721 4.712 10.871 1.00 91.06 513 GLY A CA 1
ATOM 4133 C C . GLY A 1 513 ? -14.408 4.245 11.502 1.00 91.06 513 GLY A C 1
ATOM 4134 O O . GLY A 1 513 ? -14.379 3.155 12.067 1.00 91.06 513 GLY A O 1
ATOM 4135 N N . LYS A 1 514 ? -13.326 5.036 11.435 1.00 93.69 514 LYS A N 1
ATOM 4136 C CA . LYS A 1 514 ? -12.058 4.687 12.085 1.00 93.69 514 LYS A CA 1
ATOM 4137 C C . LYS A 1 514 ? -12.214 4.653 13.599 1.00 93.69 514 LYS A C 1
ATOM 4139 O O . LYS A 1 514 ? -12.829 5.557 14.162 1.00 93.69 514 LYS A O 1
ATOM 4144 N N . CYS A 1 515 ? -11.629 3.627 14.210 1.00 96.12 515 CYS A N 1
ATOM 4145 C CA . CYS A 1 515 ? -11.530 3.454 15.649 1.00 96.12 515 CYS A CA 1
ATOM 4146 C C . CYS A 1 515 ? -10.085 3.692 16.095 1.00 96.12 515 CYS A C 1
ATOM 4148 O O . CYS A 1 515 ? -9.169 3.076 15.548 1.00 96.12 515 CYS A O 1
ATOM 4150 N N . SER A 1 516 ? -9.902 4.521 17.117 1.00 96.44 516 SER A N 1
ATOM 4151 C CA . SER A 1 516 ? -8.604 4.802 17.731 1.00 96.44 516 SER A CA 1
ATOM 4152 C C . SER A 1 516 ? -8.719 4.749 19.240 1.00 96.44 516 SER A C 1
ATOM 4154 O O . SER A 1 516 ? -9.781 4.999 19.803 1.00 96.44 516 SER A O 1
ATOM 4156 N N . GLU A 1 517 ? -7.619 4.447 19.910 1.00 97.50 517 GLU A N 1
ATOM 4157 C CA . GLU A 1 517 ? -7.580 4.398 21.366 1.00 97.50 517 GLU A CA 1
ATOM 4158 C C . GLU A 1 517 ? -6.924 5.647 21.945 1.00 97.50 517 GLU A C 1
ATOM 4160 O O . GLU A 1 517 ? -5.842 6.053 21.520 1.00 97.50 517 GLU A O 1
ATOM 4165 N N . LEU A 1 518 ? -7.579 6.264 22.920 1.00 97.31 518 LEU A N 1
ATOM 4166 C CA . LEU A 1 518 ? -7.112 7.488 23.545 1.00 97.31 518 LEU A CA 1
ATOM 4167 C C . LEU A 1 518 ? -6.060 7.188 24.631 1.00 97.31 518 LEU A C 1
ATOM 4169 O O . LEU A 1 518 ? -6.357 6.506 25.603 1.00 97.31 518 LEU A O 1
ATOM 4173 N N . LEU A 1 519 ? -4.841 7.721 24.505 1.00 97.25 519 LEU A N 1
ATOM 4174 C CA . LEU A 1 519 ? -3.734 7.504 25.460 1.00 97.25 519 LEU A CA 1
ATOM 4175 C C . LEU A 1 519 ? -3.510 8.678 26.432 1.00 97.25 519 LEU A C 1
ATOM 4177 O O . LEU A 1 519 ? -2.681 8.599 27.343 1.00 97.25 519 LEU A O 1
ATOM 4181 N N . ILE A 1 520 ? -4.267 9.762 26.263 1.00 96.56 520 ILE A N 1
ATOM 4182 C CA . ILE A 1 520 ? -4.260 10.959 27.115 1.00 96.56 520 ILE A CA 1
ATOM 4183 C C . ILE A 1 520 ? -5.663 11.226 27.657 1.00 96.56 520 ILE A C 1
ATOM 4185 O O . ILE A 1 520 ? -6.643 10.844 27.038 1.00 96.56 520 ILE A O 1
ATOM 4189 N N . GLU A 1 521 ? -5.800 11.900 28.793 1.00 97.56 521 GLU A N 1
ATOM 4190 C CA . GLU A 1 521 ? -7.125 12.397 29.177 1.00 97.56 521 GLU A CA 1
ATOM 4191 C C . GLU A 1 521 ? -7.486 13.572 28.271 1.00 97.56 521 GLU A C 1
ATOM 4193 O O . GLU A 1 521 ? -6.706 14.516 28.137 1.00 97.56 521 GLU A O 1
ATOM 4198 N N . ALA A 1 522 ? -8.636 13.502 27.605 1.00 97.50 522 ALA A N 1
ATOM 4199 C CA . ALA A 1 522 ? -9.012 14.524 26.639 1.00 97.50 522 ALA A CA 1
ATOM 4200 C C . ALA A 1 522 ? -10.518 14.684 26.501 1.00 97.50 522 ALA A C 1
ATOM 4202 O O . ALA A 1 522 ? -11.303 13.750 26.658 1.00 97.50 522 ALA A O 1
ATOM 4203 N N . THR A 1 523 ? -10.917 15.893 26.138 1.00 97.50 523 THR A N 1
ATOM 4204 C CA . THR A 1 523 ? -12.256 16.188 25.642 1.00 97.50 523 THR A CA 1
ATOM 4205 C C . THR A 1 523 ? -12.327 15.927 24.133 1.00 97.50 523 THR A C 1
ATOM 4207 O O . THR A 1 523 ? -11.304 15.885 23.450 1.00 97.50 523 THR A O 1
ATOM 4210 N N . THR A 1 524 ? -13.524 15.722 23.583 1.00 96.62 524 THR A N 1
ATOM 4211 C CA . THR A 1 524 ? -13.716 15.446 22.146 1.00 96.62 524 THR A CA 1
ATOM 4212 C C . THR A 1 524 ? -14.724 16.406 21.520 1.00 96.62 524 THR A C 1
ATOM 4214 O O . THR A 1 524 ? -15.485 17.080 22.223 1.00 96.62 524 THR A O 1
ATOM 4217 N N . ASN A 1 525 ? -14.743 16.481 20.188 1.00 94.38 525 ASN A N 1
ATOM 4218 C CA . ASN A 1 525 ? -15.755 17.220 19.436 1.00 94.38 525 ASN A CA 1
ATOM 4219 C C . ASN A 1 525 ? -16.986 16.352 19.091 1.00 94.38 525 ASN A C 1
ATOM 4221 O O . ASN A 1 525 ? -17.023 15.152 19.351 1.00 94.38 525 ASN A O 1
ATOM 4225 N N . GLN A 1 526 ? -18.004 16.948 18.459 1.00 93.44 526 GLN A N 1
ATOM 4226 C CA . GLN A 1 526 ? -19.227 16.219 18.068 1.00 93.44 526 GLN A CA 1
ATOM 4227 C C . GLN A 1 526 ? -19.049 15.227 16.898 1.00 93.44 526 GLN A C 1
ATOM 4229 O O . GLN A 1 526 ? -19.990 14.528 16.530 1.00 93.44 526 GLN A O 1
ATOM 4234 N N . ALA A 1 527 ? -17.865 15.193 16.277 1.00 93.25 527 ALA A N 1
ATOM 4235 C CA . ALA A 1 527 ? -17.555 14.294 15.167 1.00 93.25 527 ALA A CA 1
ATOM 4236 C C . ALA A 1 527 ? -16.999 12.946 15.641 1.00 93.25 527 ALA A C 1
ATOM 4238 O O . ALA A 1 527 ? -16.614 12.121 14.813 1.00 93.25 527 ALA A O 1
ATOM 4239 N N . ILE A 1 528 ? -16.934 12.732 16.955 1.00 95.50 528 ILE A N 1
ATOM 4240 C CA . ILE A 1 528 ? -16.384 11.539 17.584 1.00 95.50 528 ILE A CA 1
ATOM 4241 C C . ILE A 1 528 ? -17.434 10.932 18.512 1.00 95.50 528 ILE A C 1
ATOM 4243 O O . ILE A 1 528 ? -17.999 11.618 19.363 1.00 95.50 528 ILE A O 1
ATOM 4247 N N . ALA A 1 529 ? -17.645 9.626 18.377 1.00 96.31 529 ALA A N 1
ATOM 4248 C CA . ALA A 1 529 ? -18.255 8.814 19.414 1.00 96.31 529 ALA A CA 1
ATOM 4249 C C . ALA A 1 529 ? -17.162 8.293 20.349 1.00 96.31 529 ALA A C 1
ATOM 4251 O O . ALA A 1 529 ? -16.229 7.632 19.904 1.00 96.31 529 ALA A O 1
ATOM 4252 N N . ALA A 1 530 ? -17.288 8.583 21.637 1.00 97.31 530 ALA A N 1
ATOM 4253 C CA . ALA A 1 530 ? -16.455 8.033 22.691 1.00 97.31 530 ALA A CA 1
ATOM 4254 C C . ALA A 1 530 ? -17.159 6.824 23.317 1.00 97.31 530 ALA A C 1
ATOM 4256 O O . ALA A 1 530 ? -18.259 6.956 23.857 1.00 97.31 530 ALA A O 1
ATOM 4257 N N . ILE A 1 531 ? -16.517 5.663 23.240 1.00 97.19 531 ILE A N 1
ATOM 4258 C CA . ILE A 1 531 ? -16.909 4.413 23.886 1.00 97.19 531 ILE A CA 1
ATOM 4259 C C . ILE A 1 531 ? -16.096 4.324 25.177 1.00 97.19 531 ILE A C 1
ATOM 4261 O O . ILE A 1 531 ? -14.909 3.995 25.171 1.00 97.19 531 ILE A O 1
ATOM 4265 N N . VAL A 1 532 ? -16.735 4.705 26.278 1.00 95.00 532 VAL A N 1
ATOM 4266 C CA . VAL A 1 532 ? -16.140 4.712 27.614 1.00 95.00 532 VAL A CA 1
ATOM 4267 C C . VAL A 1 532 ? -16.479 3.392 28.296 1.00 95.00 532 VAL A C 1
ATOM 4269 O O . VAL A 1 532 ? -17.643 2.988 28.314 1.00 95.00 532 VAL A O 1
ATOM 4272 N N . GLN A 1 533 ? -15.460 2.745 28.850 1.00 92.69 533 GLN A N 1
ATOM 4273 C CA . GLN A 1 533 ? -15.551 1.465 29.543 1.00 92.69 533 GLN A CA 1
ATOM 4274 C C . GLN A 1 533 ? -15.002 1.641 30.960 1.00 92.69 533 GLN A C 1
ATOM 4276 O O . GLN A 1 533 ? -13.934 2.226 31.134 1.00 92.69 533 GLN A O 1
ATOM 4281 N N . GLU A 1 534 ? -15.739 1.175 31.966 1.00 87.75 534 GLU A N 1
ATOM 4282 C CA . GLU A 1 534 ? -15.338 1.242 33.377 1.00 87.75 534 GLU A CA 1
ATOM 4283 C C . GLU A 1 534 ? -15.290 -0.174 33.982 1.00 87.75 534 GLU A C 1
ATOM 4285 O O . GLU A 1 534 ? -16.098 -1.035 33.636 1.00 87.75 534 GLU A O 1
ATOM 4290 N N . ARG A 1 535 ? -14.371 -0.416 34.930 1.00 89.75 535 ARG A N 1
ATOM 4291 C CA . ARG A 1 535 ? -14.271 -1.682 35.687 1.00 89.75 535 ARG A CA 1
ATOM 4292 C C . ARG A 1 535 ? -14.133 -2.912 34.772 1.00 89.75 535 ARG A C 1
ATOM 4294 O O . ARG A 1 535 ? -13.179 -2.986 34.003 1.00 89.75 535 ARG A O 1
ATOM 4301 N N . THR A 1 536 ? -15.039 -3.890 34.858 1.00 90.88 536 THR A N 1
ATOM 4302 C CA . THR A 1 536 ? -14.976 -5.123 34.063 1.00 90.88 536 THR A CA 1
ATOM 4303 C C . THR A 1 536 ? -15.058 -4.857 32.562 1.00 90.88 536 THR A C 1
ATOM 4305 O O . THR A 1 536 ? -14.383 -5.536 31.788 1.00 90.88 536 THR A O 1
ATOM 4308 N N . GLU A 1 537 ? -15.771 -3.811 32.141 1.00 91.12 537 GLU A N 1
ATOM 4309 C CA . GLU A 1 537 ? -15.841 -3.411 30.734 1.00 91.12 537 GLU A CA 1
ATOM 4310 C C . GLU A 1 537 ? -14.465 -3.033 30.168 1.00 91.12 537 GLU A C 1
ATOM 4312 O O . GLU A 1 537 ? -14.199 -3.277 28.993 1.00 91.12 537 GLU A O 1
ATOM 4317 N N . GLU A 1 538 ? -13.562 -2.471 30.984 1.00 93.12 538 GLU A N 1
ATOM 4318 C CA . GLU A 1 538 ? -12.219 -2.069 30.539 1.00 93.12 538 GLU A CA 1
ATOM 4319 C C . GLU A 1 538 ? -11.410 -3.270 30.026 1.00 93.12 538 GLU A C 1
ATOM 4321 O O . GLU A 1 538 ? -10.600 -3.139 29.105 1.00 93.12 538 GLU A O 1
ATOM 4326 N N . LYS A 1 539 ? -11.680 -4.468 30.560 1.00 95.19 539 LYS A N 1
ATOM 4327 C CA . LYS A 1 539 ? -11.030 -5.713 30.132 1.00 95.19 539 LYS A CA 1
ATOM 4328 C C . LYS A 1 539 ? -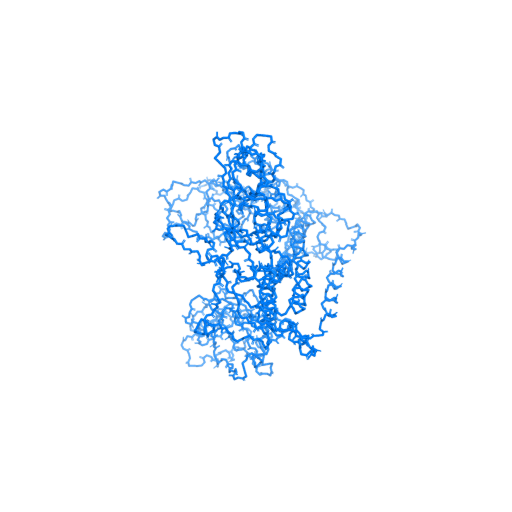11.464 -6.150 28.724 1.00 95.19 539 LYS A C 1
ATOM 4330 O O . LYS A 1 539 ? -10.706 -6.845 28.057 1.00 95.19 539 LYS A O 1
ATOM 4335 N N . ILE A 1 540 ? -12.628 -5.695 28.247 1.00 96.31 540 ILE A N 1
ATOM 4336 C CA . ILE A 1 540 ? -13.176 -5.996 26.909 1.00 96.31 540 ILE A CA 1
ATOM 4337 C C . ILE A 1 540 ? -12.587 -5.066 25.837 1.00 96.31 540 ILE A C 1
ATOM 4339 O O . ILE A 1 540 ? -12.593 -5.382 24.648 1.00 96.31 540 ILE A O 1
ATOM 4343 N N . ARG A 1 541 ? -12.051 -3.906 26.235 1.00 96.19 541 ARG A N 1
ATOM 4344 C CA . ARG A 1 541 ? -11.566 -2.837 25.344 1.00 96.19 541 ARG A CA 1
ATOM 4345 C C . ARG A 1 541 ? -10.709 -3.333 24.181 1.00 96.19 541 ARG A C 1
ATOM 4347 O O . ARG A 1 541 ? -11.013 -3.007 23.038 1.00 96.19 541 ARG A O 1
ATOM 4354 N N . SER A 1 542 ? -9.640 -4.087 24.444 1.00 96.56 542 SER A N 1
ATOM 4355 C CA . SER A 1 542 ? -8.711 -4.508 23.382 1.00 96.56 542 SER A CA 1
ATOM 4356 C C . SER A 1 542 ? -9.393 -5.431 22.372 1.00 96.56 542 SER A C 1
ATOM 4358 O O . SER A 1 542 ? -9.221 -5.268 21.165 1.00 96.56 542 SER A O 1
ATOM 4360 N N . TYR A 1 543 ? -10.238 -6.344 22.855 1.00 98.19 543 TYR A N 1
ATOM 4361 C CA . TYR A 1 543 ? -11.044 -7.227 22.016 1.00 98.19 543 TYR A CA 1
ATOM 4362 C C . TYR A 1 543 ? -12.036 -6.430 21.154 1.00 98.19 543 TYR A C 1
ATOM 4364 O O . TYR A 1 543 ? -12.078 -6.592 19.931 1.00 98.19 543 TYR A O 1
ATOM 4372 N N . LEU A 1 544 ? -12.753 -5.478 21.760 1.00 97.75 544 LEU A N 1
ATOM 4373 C CA . LEU A 1 544 ? -13.684 -4.596 21.055 1.00 97.75 544 LEU A CA 1
ATOM 4374 C C . LEU A 1 544 ? -12.976 -3.702 20.023 1.00 97.75 544 LEU A C 1
ATOM 4376 O O . LEU A 1 544 ? -13.474 -3.519 18.914 1.00 97.75 544 LEU A O 1
ATOM 4380 N N . LYS A 1 545 ? -11.788 -3.180 20.338 1.00 97.25 545 LYS A N 1
ATOM 4381 C CA . LYS A 1 545 ? -10.967 -2.396 19.405 1.00 97.25 545 LYS A CA 1
ATOM 4382 C C . LYS A 1 545 ? -10.600 -3.205 18.162 1.00 97.25 545 LYS A C 1
ATOM 4384 O O . LYS A 1 545 ? -10.729 -2.702 17.041 1.00 97.25 545 LYS A O 1
ATOM 4389 N N . TRP A 1 546 ? -10.173 -4.456 18.336 1.00 97.56 546 TRP A N 1
ATOM 4390 C CA . TRP A 1 546 ? -9.874 -5.347 17.214 1.00 97.56 546 TRP A CA 1
ATOM 4391 C C . TRP A 1 546 ? -11.126 -5.674 16.394 1.00 97.56 546 TRP A C 1
ATOM 4393 O O . TRP A 1 546 ? -11.059 -5.673 15.162 1.00 97.56 546 TRP A O 1
ATOM 4403 N N . PHE A 1 547 ? -12.284 -5.841 17.041 1.00 97.38 547 PHE A N 1
ATOM 4404 C CA . PHE A 1 547 ? -13.559 -6.034 16.348 1.00 97.38 547 PHE A CA 1
ATOM 4405 C C . PHE A 1 547 ? -13.926 -4.812 15.498 1.00 97.38 547 PHE A C 1
ATOM 4407 O O . PHE A 1 547 ? -14.240 -4.942 14.314 1.00 97.38 547 PHE A O 1
ATOM 4414 N N . LEU A 1 548 ? -13.846 -3.609 16.067 1.00 96.00 548 LEU A N 1
ATOM 4415 C CA . LEU A 1 548 ? -14.120 -2.358 15.355 1.00 96.00 548 LEU A CA 1
ATOM 4416 C C . LEU A 1 548 ? -13.145 -2.145 14.188 1.00 96.00 548 LEU A C 1
ATOM 4418 O O . LEU A 1 548 ? -13.544 -1.671 13.126 1.00 96.00 548 LEU A O 1
ATOM 4422 N N . THR A 1 549 ? -11.888 -2.562 14.352 1.00 93.81 549 THR A N 1
ATOM 4423 C CA . THR A 1 549 ? -10.871 -2.534 13.291 1.00 93.81 549 THR A CA 1
ATOM 4424 C C . THR A 1 549 ? -11.216 -3.499 12.155 1.00 93.81 549 THR A C 1
ATOM 4426 O O . THR A 1 549 ? -11.183 -3.100 10.990 1.00 93.81 549 THR A O 1
ATOM 4429 N N . LYS A 1 550 ? -11.615 -4.742 12.473 1.00 93.62 550 LYS A N 1
ATOM 4430 C CA . LYS A 1 550 ? -12.090 -5.736 11.491 1.00 93.62 550 LYS A CA 1
ATOM 4431 C C . LYS A 1 550 ? -13.295 -5.219 10.709 1.00 93.62 550 LYS A C 1
ATOM 4433 O O . LYS A 1 550 ? -13.368 -5.405 9.498 1.00 93.62 550 LYS A O 1
ATOM 4438 N N . ASN A 1 551 ? -14.240 -4.580 11.396 1.00 91.50 551 ASN A N 1
ATOM 4439 C CA . ASN A 1 551 ? -15.521 -4.152 10.831 1.00 91.50 551 ASN A CA 1
ATOM 4440 C C . ASN A 1 551 ? -15.510 -2.714 10.301 1.00 91.50 551 ASN A C 1
ATOM 4442 O O . ASN A 1 551 ? -16.576 -2.168 10.029 1.00 91.50 551 ASN A O 1
ATOM 4446 N N . TYR A 1 552 ? -14.339 -2.093 10.131 1.00 91.75 552 TYR A N 1
ATOM 4447 C CA . TYR A 1 552 ? -14.225 -0.704 9.677 1.00 91.75 552 TYR A CA 1
ATOM 4448 C C . TYR A 1 552 ? -15.062 -0.422 8.415 1.00 91.75 552 TYR A C 1
ATOM 4450 O O . TYR A 1 552 ? -15.843 0.531 8.399 1.00 91.75 552 TYR A O 1
ATOM 4458 N N . ASP A 1 553 ? -14.947 -1.263 7.380 1.00 87.75 553 ASP A N 1
ATOM 4459 C CA . ASP A 1 553 ? -15.681 -1.068 6.124 1.00 87.75 553 ASP A CA 1
ATOM 4460 C C . ASP A 1 553 ? -17.198 -1.257 6.313 1.00 87.75 553 ASP A C 1
ATOM 4462 O O . ASP A 1 553 ? -17.982 -0.448 5.817 1.00 87.75 553 ASP A O 1
ATOM 4466 N N . GLU A 1 554 ? -17.617 -2.262 7.091 1.00 86.88 554 GLU A N 1
ATOM 4467 C CA . GLU A 1 554 ? -19.028 -2.537 7.400 1.00 86.88 554 GLU A CA 1
ATOM 4468 C C . GLU A 1 554 ? -19.670 -1.403 8.217 1.00 86.88 554 GLU A C 1
ATOM 4470 O O . GLU A 1 554 ? -20.768 -0.939 7.910 1.00 86.88 554 GLU A O 1
ATOM 4475 N N . ILE A 1 555 ? -18.975 -0.897 9.238 1.00 86.25 555 ILE A N 1
ATOM 4476 C CA . ILE A 1 555 ? -19.431 0.238 10.049 1.00 86.25 555 ILE A CA 1
ATOM 4477 C C . ILE A 1 555 ? -19.535 1.481 9.169 1.00 86.25 555 ILE A C 1
ATOM 4479 O O . ILE A 1 555 ? -20.524 2.206 9.221 1.00 86.25 555 ILE A O 1
ATOM 4483 N N . ARG A 1 556 ? -18.550 1.716 8.302 1.00 86.06 556 ARG A N 1
ATOM 4484 C CA . ARG A 1 556 ? -18.486 2.901 7.445 1.00 86.06 556 ARG A CA 1
ATOM 4485 C C . ARG A 1 556 ? -19.626 2.997 6.428 1.00 86.06 556 ARG A C 1
ATOM 4487 O O . ARG A 1 556 ? -19.984 4.128 6.071 1.00 86.06 556 ARG A O 1
ATOM 4494 N N . ILE A 1 557 ? -20.166 1.871 5.952 1.00 83.25 557 ILE A N 1
ATOM 4495 C CA . ILE A 1 557 ? -21.301 1.836 5.010 1.00 83.25 557 ILE A CA 1
ATOM 4496 C C . ILE A 1 557 ? -22.667 1.941 5.698 1.00 83.25 557 ILE A C 1
ATOM 4498 O O . ILE A 1 557 ? -23.615 2.381 5.056 1.00 83.25 557 ILE A O 1
ATOM 4502 N N . LYS A 1 558 ? -22.768 1.644 7.004 1.00 78.00 558 LYS A N 1
ATOM 4503 C CA . LYS A 1 558 ? -23.995 1.823 7.813 1.00 78.00 558 LYS A CA 1
ATOM 4504 C C . LYS A 1 558 ? -24.374 3.296 8.034 1.00 78.00 558 LYS A C 1
ATOM 4506 O O . LYS A 1 558 ? -25.356 3.601 8.704 1.00 78.00 558 LYS A O 1
ATOM 4511 N N . SER A 1 559 ? -23.595 4.226 7.485 1.00 69.19 559 SER A N 1
ATOM 4512 C CA . SER A 1 559 ? -23.873 5.656 7.505 1.00 69.19 559 SER A CA 1
ATOM 4513 C C . SER A 1 559 ? -25.246 5.983 6.897 1.00 69.19 559 SER A C 1
ATOM 4515 O O . SER A 1 559 ? -25.566 5.509 5.811 1.00 69.19 559 SER A O 1
ATOM 4517 N N . SER A 1 560 ? -26.032 6.820 7.576 1.00 57.41 560 SER A N 1
ATOM 4518 C CA . SER A 1 560 ? -27.384 7.226 7.160 1.00 57.41 560 SER A CA 1
ATOM 4519 C C . SER A 1 560 ? -27.432 8.722 6.808 1.00 57.41 560 SER A C 1
ATOM 4521 O O . SER A 1 560 ? -26.635 9.511 7.318 1.00 57.41 560 SER A O 1
ATOM 4523 N N . GLY A 1 561 ? -28.343 9.113 5.908 1.00 50.44 561 GLY A N 1
ATOM 4524 C CA . GLY A 1 561 ? -28.498 10.490 5.405 1.00 50.44 561 GLY A CA 1
ATOM 4525 C C . GLY A 1 561 ? -28.227 10.630 3.900 1.00 50.44 561 GLY A C 1
ATOM 4526 O O . GLY A 1 561 ? -27.560 9.783 3.321 1.00 50.44 561 GLY A O 1
ATOM 4527 N N . GLY A 1 562 ? -28.783 11.679 3.272 1.00 55.28 562 GLY A N 1
ATOM 4528 C CA . GLY A 1 562 ? -28.752 11.929 1.819 1.00 55.28 562 GLY A CA 1
ATOM 4529 C C . GLY A 1 562 ? -27.354 12.198 1.232 1.00 55.28 562 GLY A C 1
ATOM 4530 O O . GLY A 1 562 ? -26.541 11.294 1.106 1.00 55.28 562 GLY A O 1
ATOM 4531 N N . VAL A 1 563 ? -27.061 13.441 0.824 1.00 46.97 563 VAL A N 1
ATOM 4532 C CA . VAL A 1 563 ? -25.843 13.789 0.045 1.00 46.97 563 VAL A CA 1
ATOM 4533 C C . VAL A 1 563 ? -24.521 13.515 0.798 1.00 46.97 563 VAL A C 1
ATOM 4535 O O . VAL A 1 563 ? -23.488 13.321 0.162 1.00 46.97 563 VAL A O 1
ATOM 4538 N N . GLN A 1 564 ? -24.537 13.421 2.135 1.00 51.91 564 GLN A N 1
ATOM 4539 C CA . GLN A 1 564 ? -23.376 13.033 2.947 1.00 51.91 564 GLN A CA 1
ATOM 4540 C C . GLN A 1 564 ? -23.813 12.094 4.083 1.00 51.91 564 GLN A C 1
ATOM 4542 O O . GLN A 1 564 ? -24.410 12.553 5.059 1.00 51.91 564 GLN A O 1
ATOM 4547 N N . PRO A 1 565 ? -23.559 10.780 3.978 1.00 63.66 565 PRO A N 1
ATOM 4548 C CA . PRO A 1 565 ? -24.052 9.847 4.974 1.00 63.66 565 PRO A CA 1
ATOM 4549 C C . PRO A 1 565 ? -23.130 9.861 6.207 1.00 63.66 565 PRO A C 1
ATOM 4551 O O . PRO A 1 565 ? -21.904 9.767 6.087 1.00 63.66 565 PRO A O 1
ATOM 4554 N N . ASN A 1 566 ? -23.710 9.966 7.404 1.00 78.25 566 ASN A N 1
ATOM 4555 C CA . ASN A 1 566 ? -22.984 10.073 8.675 1.00 78.25 566 ASN A CA 1
ATOM 4556 C C . ASN A 1 566 ? -23.309 8.892 9.596 1.00 78.25 566 ASN A C 1
ATOM 4558 O O . ASN A 1 566 ? -24.395 8.313 9.530 1.00 78.25 566 ASN A O 1
ATOM 4562 N N . LEU A 1 567 ? -22.367 8.528 10.467 1.00 86.31 567 LEU A N 1
ATOM 4563 C CA . LEU A 1 567 ? -22.659 7.647 11.595 1.00 86.31 567 LEU A CA 1
ATOM 4564 C C . LEU A 1 567 ? -23.272 8.475 12.725 1.00 86.31 567 LEU A C 1
ATOM 4566 O O . LEU A 1 567 ? -22.995 9.666 12.867 1.00 86.31 567 LEU A O 1
ATOM 4570 N N . ASN A 1 568 ? -24.100 7.836 13.540 1.00 90.00 568 ASN A N 1
ATOM 4571 C CA . ASN A 1 568 ? -24.681 8.435 14.734 1.00 90.00 568 ASN A CA 1
ATOM 4572 C C . ASN A 1 568 ? -24.460 7.509 15.937 1.00 90.00 568 ASN A C 1
ATOM 4574 O O . ASN A 1 568 ? -24.093 6.346 15.771 1.00 90.00 568 ASN A O 1
ATOM 4578 N N . LEU A 1 569 ? -24.684 8.029 17.146 1.00 91.75 569 LEU A N 1
ATOM 4579 C CA . LEU A 1 569 ? -24.462 7.273 18.382 1.00 91.75 569 LEU A CA 1
ATOM 4580 C C . LEU A 1 569 ? -25.293 5.989 18.444 1.00 91.75 569 LEU A C 1
ATOM 4582 O O . LEU A 1 569 ? -24.773 4.975 18.887 1.00 91.75 569 LEU A O 1
ATOM 4586 N N . GLY A 1 570 ? -26.528 6.012 17.936 1.00 91.62 570 GLY A N 1
ATOM 4587 C CA . GLY A 1 570 ? -27.395 4.835 17.904 1.00 91.62 570 GLY A CA 1
ATOM 4588 C C . GLY A 1 570 ? -26.834 3.709 17.034 1.00 91.62 570 GLY A C 1
ATOM 4589 O O . GLY A 1 570 ? -26.924 2.551 17.423 1.00 91.62 570 GLY A O 1
ATOM 4590 N N . ILE A 1 571 ? -26.200 4.026 15.900 1.00 91.94 571 ILE A N 1
ATOM 4591 C CA . ILE A 1 571 ? -25.518 3.023 15.061 1.00 91.94 571 ILE A CA 1
ATOM 4592 C C . ILE A 1 571 ? -24.358 2.381 15.830 1.00 91.94 571 ILE A C 1
ATOM 4594 O O . ILE A 1 571 ? -24.206 1.162 15.798 1.00 91.94 571 ILE A O 1
ATOM 4598 N N . ILE A 1 572 ? -23.548 3.186 16.524 1.00 94.31 572 ILE A N 1
ATOM 4599 C CA . ILE A 1 572 ? -22.406 2.676 17.295 1.00 94.31 572 ILE A CA 1
ATOM 4600 C C . ILE A 1 572 ? -22.890 1.826 18.475 1.00 94.31 572 ILE A C 1
ATOM 4602 O O . ILE A 1 572 ? -22.422 0.709 18.653 1.00 94.31 572 ILE A O 1
ATOM 4606 N N . GLU A 1 573 ? -23.867 2.316 19.236 1.00 94.38 573 GLU A N 1
ATOM 4607 C CA . GLU A 1 573 ? -24.436 1.631 20.400 1.00 94.38 573 GLU A CA 1
ATOM 4608 C C . GLU A 1 573 ? -25.074 0.280 20.035 1.00 94.38 573 GLU A C 1
ATOM 4610 O O . GLU A 1 573 ? -24.872 -0.701 20.748 1.00 94.38 573 GLU A O 1
ATOM 4615 N N . ASN A 1 574 ? -25.776 0.210 18.897 1.00 93.25 574 ASN A N 1
ATOM 4616 C CA . ASN A 1 574 ? -26.431 -1.007 18.403 1.00 93.25 574 ASN A CA 1
ATOM 4617 C C . ASN A 1 574 ? -25.543 -1.858 17.483 1.00 93.25 574 ASN A C 1
ATOM 4619 O O . ASN A 1 574 ? -26.032 -2.792 16.849 1.00 93.25 574 ASN A O 1
ATOM 4623 N N . THR A 1 575 ? -24.250 -1.551 17.362 1.00 94.44 575 THR A N 1
ATOM 4624 C CA . THR A 1 575 ? -23.341 -2.423 16.613 1.00 94.44 575 THR A CA 1
ATOM 4625 C C . THR A 1 575 ? -23.213 -3.754 17.353 1.00 94.44 575 THR A C 1
ATOM 4627 O O . THR A 1 575 ? -22.820 -3.784 18.518 1.00 94.44 575 THR A O 1
ATOM 4630 N N . VAL A 1 576 ? -23.576 -4.839 16.669 1.00 95.69 576 VAL A N 1
ATOM 4631 C CA . VAL A 1 576 ? -23.567 -6.205 17.202 1.00 95.69 576 VAL A CA 1
ATOM 4632 C C . VAL A 1 576 ? -22.193 -6.838 17.009 1.00 95.69 576 VAL A C 1
ATOM 4634 O O . VAL A 1 576 ? -21.606 -6.699 15.935 1.00 95.69 576 VAL A O 1
ATOM 4637 N N . PHE A 1 577 ? -21.688 -7.526 18.031 1.00 96.50 577 PHE A N 1
ATOM 4638 C CA . PHE A 1 577 ? -20.416 -8.243 18.006 1.00 96.50 577 PHE A CA 1
ATOM 4639 C C . PHE A 1 577 ? -20.483 -9.533 18.845 1.00 96.50 577 PHE A C 1
ATOM 4641 O O . PHE A 1 577 ? -21.343 -9.637 19.723 1.00 96.50 577 PHE A O 1
ATOM 4648 N N . PRO A 1 578 ? -19.612 -10.522 18.579 1.00 97.44 578 PRO A N 1
ATOM 4649 C CA . PRO A 1 578 ? -19.599 -11.766 19.331 1.00 97.44 578 PRO A CA 1
ATOM 4650 C C . PRO A 1 578 ? -18.816 -11.575 20.630 1.00 97.44 578 PRO A C 1
ATOM 4652 O O . PRO A 1 578 ? -17.668 -11.127 20.607 1.00 97.44 578 PRO A O 1
ATOM 4655 N N . LEU A 1 579 ? -19.424 -11.918 21.756 1.00 97.81 579 LEU A N 1
ATOM 4656 C CA . LEU A 1 579 ? -18.843 -11.858 23.089 1.00 97.81 579 LEU A CA 1
ATOM 4657 C C . LEU A 1 579 ? -18.547 -13.272 23.592 1.00 97.81 579 LEU A C 1
ATOM 4659 O O . LEU A 1 579 ? -19.349 -14.185 23.423 1.00 97.81 579 LEU A O 1
ATOM 4663 N N . CYS A 1 580 ? -17.401 -13.430 24.242 1.00 97.12 580 CYS A N 1
ATOM 4664 C CA . CYS A 1 580 ? -16.989 -14.645 24.940 1.00 97.12 580 CYS A CA 1
ATOM 4665 C C . CYS A 1 580 ? -16.426 -14.292 26.323 1.00 97.12 580 CYS A C 1
ATOM 4667 O O . CYS A 1 580 ? -16.421 -13.121 26.712 1.00 97.12 580 CYS A O 1
ATOM 4669 N N . SER A 1 581 ? -15.950 -15.280 27.083 1.00 96.75 581 SER A N 1
ATOM 4670 C CA . SER A 1 581 ? -15.342 -15.026 28.397 1.00 96.75 581 SER A CA 1
ATOM 4671 C C . SER A 1 581 ? -14.114 -14.112 28.301 1.00 96.75 581 SER A C 1
ATOM 4673 O O . SER A 1 581 ? -13.397 -14.108 27.301 1.00 96.75 581 SER A O 1
ATOM 4675 N N . LEU A 1 582 ? -13.810 -13.369 29.369 1.00 96.44 582 LEU A N 1
ATOM 4676 C CA . LEU A 1 582 ? -12.622 -12.503 29.411 1.00 96.44 582 LEU A CA 1
ATOM 4677 C C . LEU A 1 582 ? -11.311 -13.269 29.183 1.00 96.44 582 LEU A C 1
ATOM 4679 O O . LEU A 1 582 ? -10.383 -12.728 28.584 1.00 96.44 582 LEU A O 1
ATOM 4683 N N . LEU A 1 583 ? -11.240 -14.521 29.649 1.00 94.75 583 LEU A N 1
ATOM 4684 C CA . LEU A 1 583 ? -10.081 -15.389 29.437 1.00 94.75 583 LEU A CA 1
ATOM 4685 C C . LEU A 1 583 ? -9.881 -15.673 27.949 1.00 94.75 583 LEU A C 1
ATOM 4687 O O . LEU A 1 583 ? -8.772 -15.539 27.436 1.00 94.75 583 LEU A O 1
ATOM 4691 N N . GLU A 1 584 ? -10.958 -16.007 27.241 1.00 97.00 584 GLU A N 1
ATOM 4692 C CA . GLU A 1 584 ? -10.877 -16.268 25.810 1.00 97.00 584 GLU A CA 1
ATOM 4693 C C . GLU A 1 584 ? -10.633 -14.990 25.001 1.00 97.00 584 GLU A C 1
ATOM 4695 O O . GLU A 1 584 ? -9.804 -15.003 24.094 1.00 97.00 584 GLU A O 1
ATOM 4700 N N . GLN A 1 585 ? -11.264 -13.867 25.360 1.00 97.94 585 GLN A N 1
ATOM 4701 C CA . GLN A 1 585 ? -10.986 -12.567 24.739 1.00 97.94 585 GLN A CA 1
ATOM 4702 C C . GLN A 1 585 ? -9.497 -12.214 24.822 1.00 97.94 585 GLN A C 1
ATOM 4704 O O . GLN A 1 585 ? -8.915 -11.767 23.834 1.00 97.94 585 GLN A O 1
ATOM 4709 N N . HIS A 1 586 ? -8.861 -12.443 25.976 1.00 95.81 586 HIS A N 1
ATOM 4710 C CA . HIS A 1 586 ? -7.428 -12.213 26.149 1.00 95.81 586 HIS A CA 1
ATOM 4711 C C . HIS A 1 586 ? -6.580 -13.111 25.236 1.00 95.81 586 HIS A C 1
ATOM 4713 O O . HIS A 1 586 ? -5.662 -12.618 24.575 1.00 95.81 586 HIS A O 1
ATOM 4719 N N . SER A 1 587 ? -6.915 -14.402 25.141 1.00 95.06 587 SER A N 1
ATOM 4720 C CA . SER A 1 587 ? -6.248 -15.344 24.232 1.00 95.06 587 SER A CA 1
ATOM 4721 C C . SER A 1 587 ? -6.410 -14.935 22.764 1.00 95.06 587 SER A C 1
ATOM 4723 O O . SER A 1 587 ? -5.434 -14.932 22.016 1.00 95.06 587 SER A O 1
ATOM 4725 N N . ILE A 1 588 ? -7.611 -14.510 22.355 1.00 97.38 588 ILE A N 1
ATOM 4726 C CA . ILE A 1 588 ? -7.880 -14.009 20.999 1.00 97.38 588 ILE A CA 1
ATOM 4727 C C . ILE A 1 588 ? -7.024 -12.779 20.698 1.00 97.38 588 ILE A C 1
ATOM 4729 O O . ILE A 1 588 ? -6.366 -12.733 19.661 1.00 97.38 588 ILE A O 1
ATOM 4733 N N . VAL A 1 589 ? -7.023 -11.782 21.589 1.00 97.56 589 VAL A N 1
ATOM 4734 C CA . VAL A 1 589 ? -6.247 -10.545 21.409 1.00 97.56 589 VAL A CA 1
ATOM 4735 C C . VAL A 1 589 ? -4.755 -10.851 21.299 1.00 97.56 589 VAL A C 1
ATOM 4737 O O . VAL A 1 589 ? -4.111 -10.367 20.373 1.00 97.56 589 VAL A O 1
ATOM 4740 N N . THR A 1 590 ? -4.229 -11.703 22.181 1.00 92.50 590 THR A N 1
ATOM 4741 C CA . THR A 1 590 ? -2.817 -12.120 22.167 1.00 92.50 590 THR A CA 1
ATOM 4742 C C . THR A 1 590 ? -2.438 -12.752 20.829 1.00 92.50 590 THR A C 1
ATOM 4744 O O . THR A 1 590 ? -1.398 -12.435 20.247 1.00 92.50 590 THR A O 1
ATOM 4747 N N . GLU A 1 591 ? -3.303 -13.620 20.311 1.00 91.81 591 GLU A N 1
ATOM 4748 C CA . GLU A 1 591 ? -3.069 -14.319 19.057 1.00 91.81 591 GLU A CA 1
ATOM 4749 C C . GLU A 1 591 ? -3.178 -13.393 17.833 1.00 91.81 591 GLU A C 1
ATOM 4751 O O . GLU A 1 591 ? -2.377 -13.488 16.899 1.00 91.81 591 GLU A O 1
ATOM 4756 N N . ILE A 1 592 ? -4.128 -12.449 17.841 1.00 95.19 592 ILE A N 1
ATOM 4757 C CA . ILE A 1 592 ? -4.203 -11.387 16.830 1.00 95.19 592 ILE A CA 1
ATOM 4758 C C . ILE A 1 592 ? -2.906 -10.573 16.846 1.00 95.19 592 ILE A C 1
ATOM 4760 O O . ILE A 1 592 ? -2.279 -10.408 15.802 1.00 95.19 592 ILE A O 1
ATOM 4764 N N . GLU A 1 593 ? -2.487 -10.073 18.008 1.00 91.25 593 GLU A N 1
ATOM 4765 C CA . GLU A 1 593 ? -1.316 -9.200 18.141 1.00 91.25 593 GLU A CA 1
ATOM 4766 C C . GLU A 1 593 ? -0.022 -9.916 17.743 1.00 91.25 593 GLU A C 1
ATOM 4768 O O . GLU A 1 593 ? 0.802 -9.360 17.011 1.00 91.25 593 GLU A O 1
ATOM 4773 N N . THR A 1 594 ? 0.128 -11.184 18.122 1.00 83.38 594 THR A N 1
ATOM 4774 C CA . THR A 1 594 ? 1.291 -11.997 17.747 1.00 83.38 594 THR A CA 1
ATOM 4775 C C . THR A 1 594 ? 1.347 -12.215 16.236 1.00 83.38 594 THR A C 1
ATOM 4777 O O . THR A 1 594 ? 2.383 -11.988 15.617 1.00 83.38 594 THR A O 1
ATOM 4780 N N . ARG A 1 595 ? 0.233 -12.575 15.590 1.00 87.88 595 ARG A N 1
ATOM 4781 C CA . ARG A 1 595 ? 0.214 -12.795 14.134 1.00 87.88 595 ARG A CA 1
ATOM 4782 C C . ARG A 1 595 ? 0.351 -11.499 13.336 1.00 87.88 595 ARG A C 1
ATOM 4784 O O . ARG A 1 595 ? 1.028 -11.479 12.307 1.00 87.88 595 ARG A O 1
ATOM 4791 N N . LEU A 1 596 ? -0.296 -10.421 13.776 1.00 88.69 596 LEU A N 1
ATOM 4792 C CA . LEU A 1 596 ? -0.278 -9.145 13.062 1.00 88.69 596 LEU A CA 1
ATOM 4793 C C . LEU A 1 596 ? 1.036 -8.382 13.245 1.00 88.69 596 LEU A C 1
ATOM 4795 O O . LEU A 1 596 ? 1.459 -7.734 12.293 1.00 88.69 596 LEU A O 1
ATOM 4799 N N . SER A 1 597 ? 1.732 -8.525 14.376 1.00 83.06 597 SER A N 1
ATOM 4800 C CA . SER A 1 597 ? 3.071 -7.939 14.550 1.00 83.06 597 SER A CA 1
ATOM 4801 C C . SER A 1 597 ? 4.100 -8.532 13.580 1.00 83.06 597 SER A C 1
ATOM 4803 O O . SER A 1 597 ? 4.908 -7.798 13.011 1.00 83.06 597 SER A O 1
ATOM 4805 N N . VAL A 1 598 ? 4.023 -9.839 13.298 1.00 81.62 598 VAL A N 1
ATOM 4806 C CA . VAL A 1 598 ? 4.826 -10.470 12.235 1.00 81.62 598 VAL A CA 1
ATOM 4807 C C . VAL A 1 598 ? 4.487 -9.858 10.875 1.00 81.62 598 VAL A C 1
ATOM 4809 O O . VAL A 1 598 ? 5.387 -9.538 10.103 1.00 81.62 598 VAL A O 1
ATOM 4812 N N . CYS A 1 599 ? 3.200 -9.633 10.588 1.00 81.25 599 CYS A N 1
ATOM 4813 C CA . CYS A 1 599 ? 2.784 -8.987 9.340 1.00 81.25 599 CYS A CA 1
ATOM 4814 C C . CYS A 1 599 ? 3.338 -7.565 9.216 1.00 81.25 599 CYS A C 1
ATOM 4816 O O . CYS A 1 599 ? 3.808 -7.203 8.142 1.00 81.25 599 CYS A O 1
ATOM 4818 N N . ASP A 1 600 ? 3.295 -6.784 10.298 1.00 83.31 600 ASP A N 1
ATOM 4819 C CA . ASP A 1 600 ? 3.824 -5.418 10.335 1.00 83.31 600 ASP A CA 1
ATOM 4820 C C . ASP A 1 600 ? 5.333 -5.413 10.040 1.00 83.31 600 ASP A C 1
ATOM 4822 O O . ASP A 1 600 ? 5.815 -4.593 9.256 1.00 83.31 600 ASP A O 1
ATOM 4826 N N . LYS A 1 601 ? 6.080 -6.377 10.599 1.00 79.44 601 LYS A N 1
ATOM 4827 C CA . LYS A 1 601 ? 7.518 -6.516 10.341 1.00 79.44 601 LYS A CA 1
ATOM 4828 C C . LYS A 1 601 ? 7.816 -6.860 8.880 1.00 79.44 601 LYS A C 1
ATOM 4830 O O . LYS A 1 601 ? 8.681 -6.235 8.272 1.00 79.44 601 LYS A O 1
ATOM 4835 N N . VAL A 1 602 ? 7.079 -7.810 8.300 1.00 78.56 602 VAL A N 1
ATOM 4836 C CA . VAL A 1 602 ? 7.242 -8.183 6.883 1.00 78.56 602 VAL A CA 1
ATOM 4837 C C . VAL A 1 602 ? 6.856 -7.022 5.962 1.00 78.56 602 VAL A C 1
ATOM 4839 O O . VAL A 1 602 ? 7.528 -6.790 4.961 1.00 78.56 602 VAL A O 1
ATOM 4842 N N . GLU A 1 603 ? 5.805 -6.268 6.288 1.00 83.19 603 GLU A N 1
ATOM 4843 C CA . GLU A 1 603 ? 5.402 -5.088 5.517 1.00 83.19 603 GLU A CA 1
ATOM 4844 C C . GLU A 1 603 ? 6.496 -4.010 5.532 1.00 83.19 603 GLU A C 1
ATOM 4846 O O . GLU A 1 603 ? 6.856 -3.494 4.472 1.00 83.19 603 GLU A O 1
ATOM 4851 N N . GLN A 1 604 ? 7.109 -3.754 6.693 1.00 82.00 604 GLN A N 1
ATOM 4852 C CA . GLN A 1 604 ? 8.258 -2.853 6.810 1.00 82.00 604 GLN A CA 1
ATOM 4853 C C . GLN A 1 604 ? 9.446 -3.317 5.951 1.00 82.00 604 GLN A C 1
ATOM 4855 O O . GLN A 1 604 ? 10.036 -2.512 5.225 1.00 82.00 604 GLN A O 1
ATOM 4860 N N . ASP A 1 605 ? 9.784 -4.608 5.999 1.00 77.25 605 ASP A N 1
ATOM 4861 C CA . ASP A 1 605 ? 10.889 -5.167 5.217 1.00 77.25 605 ASP A CA 1
ATOM 4862 C C . ASP A 1 605 ? 10.600 -5.082 3.705 1.00 77.25 605 ASP A C 1
ATOM 4864 O O . ASP A 1 605 ? 11.496 -4.787 2.910 1.00 77.25 605 ASP A O 1
ATOM 4868 N N . ILE A 1 606 ? 9.348 -5.287 3.276 1.00 79.94 606 ILE A N 1
ATOM 4869 C CA . ILE A 1 606 ? 8.929 -5.102 1.878 1.00 79.94 606 ILE A CA 1
ATOM 4870 C C . ILE A 1 606 ? 9.127 -3.647 1.443 1.00 79.94 606 ILE A C 1
ATOM 4872 O O . ILE A 1 606 ? 9.702 -3.400 0.379 1.00 79.94 606 ILE A O 1
ATOM 4876 N N . GLU A 1 607 ? 8.680 -2.679 2.245 1.00 84.81 607 GLU A N 1
ATOM 4877 C CA . GLU A 1 607 ? 8.837 -1.255 1.936 1.00 84.81 607 GLU A CA 1
ATOM 4878 C C . GLU A 1 607 ? 10.308 -0.840 1.820 1.00 84.81 607 GLU A C 1
ATOM 4880 O O . GLU A 1 607 ? 10.669 -0.065 0.928 1.00 84.81 607 GLU A O 1
ATOM 4885 N N . GLU A 1 608 ? 11.172 -1.363 2.691 1.00 80.94 608 GLU A N 1
ATOM 4886 C CA . GLU A 1 608 ? 12.614 -1.137 2.620 1.00 80.94 608 GLU A CA 1
ATOM 4887 C C . GLU A 1 608 ? 13.216 -1.743 1.346 1.00 80.94 608 GLU A C 1
ATOM 4889 O O . GLU A 1 608 ? 13.927 -1.054 0.610 1.00 80.94 608 GLU A O 1
ATOM 4894 N N . ASN A 1 609 ? 12.874 -2.991 1.018 1.00 78.00 609 ASN A N 1
ATOM 4895 C CA . ASN A 1 609 ? 13.371 -3.654 -0.187 1.00 78.00 609 ASN A CA 1
ATOM 4896 C C . ASN A 1 609 ? 12.908 -2.967 -1.481 1.00 78.00 609 ASN A C 1
ATOM 4898 O O . ASN A 1 609 ? 13.671 -2.898 -2.445 1.00 78.00 609 ASN A O 1
ATOM 4902 N N . LEU A 1 610 ? 11.699 -2.397 -1.509 1.00 80.56 610 LEU A N 1
ATOM 4903 C CA . LEU A 1 610 ? 11.234 -1.592 -2.642 1.00 80.56 610 LEU A CA 1
ATOM 4904 C C . LEU A 1 610 ? 12.083 -0.322 -2.823 1.00 80.56 610 LEU A C 1
ATOM 4906 O O . LEU A 1 610 ? 12.463 0.000 -3.951 1.00 80.56 610 LEU A O 1
ATOM 4910 N N . LYS A 1 611 ? 12.458 0.359 -1.730 1.00 80.38 611 LYS A N 1
ATOM 4911 C CA . LYS A 1 611 ? 13.376 1.515 -1.777 1.00 80.38 611 LYS A CA 1
ATOM 4912 C C . LYS A 1 611 ? 14.779 1.105 -2.234 1.00 80.38 611 LYS A C 1
ATOM 4914 O O . LYS A 1 611 ? 15.387 1.800 -3.050 1.00 80.38 611 LYS A O 1
ATOM 4919 N N . ILE A 1 612 ? 15.284 -0.034 -1.752 1.00 76.44 612 ILE A N 1
ATOM 4920 C CA . ILE A 1 612 ? 16.573 -0.597 -2.185 1.00 76.44 612 ILE A CA 1
ATOM 4921 C C . ILE A 1 612 ? 16.541 -0.901 -3.684 1.00 76.44 612 ILE A C 1
ATOM 4923 O O . ILE A 1 612 ? 17.486 -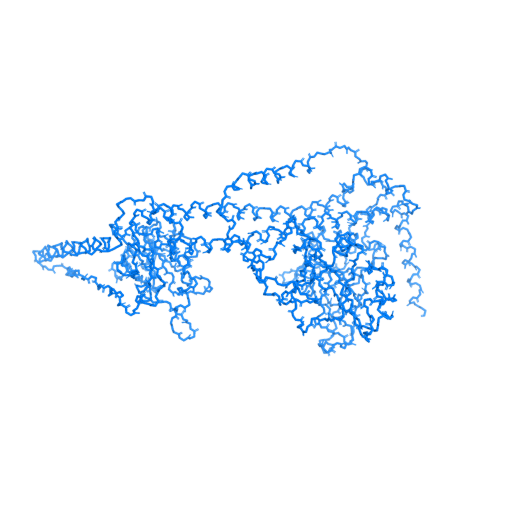0.556 -4.391 1.00 76.44 612 ILE A O 1
ATOM 4927 N N . ALA A 1 613 ? 15.454 -1.482 -4.194 1.00 76.50 613 ALA A N 1
ATOM 4928 C CA . ALA A 1 613 ? 15.312 -1.785 -5.611 1.00 76.50 613 ALA A CA 1
ATOM 4929 C C . ALA A 1 613 ? 15.384 -0.516 -6.483 1.00 76.50 613 ALA A C 1
ATOM 4931 O O . ALA A 1 613 ? 16.092 -0.493 -7.492 1.00 76.50 613 ALA A O 1
ATOM 4932 N N . GLU A 1 614 ? 14.733 0.578 -6.079 1.00 79.31 614 GLU A N 1
ATOM 4933 C CA . GLU A 1 614 ? 14.846 1.867 -6.777 1.00 79.31 614 GLU A CA 1
ATOM 4934 C C . GLU A 1 614 ? 16.285 2.408 -6.790 1.00 79.31 614 GLU A C 1
ATOM 4936 O O . GLU A 1 614 ? 16.765 2.879 -7.827 1.00 79.31 614 GLU A O 1
ATOM 4941 N N . ALA A 1 615 ? 17.001 2.306 -5.667 1.00 78.50 615 ALA A N 1
ATOM 4942 C CA . ALA A 1 615 ? 18.404 2.707 -5.580 1.00 78.50 615 ALA A CA 1
ATOM 4943 C C . ALA A 1 615 ? 19.314 1.816 -6.446 1.00 78.50 615 ALA A C 1
ATOM 4945 O O . ALA A 1 615 ? 20.224 2.315 -7.114 1.00 78.50 615 ALA A O 1
ATOM 4946 N N . LEU A 1 616 ? 19.042 0.510 -6.493 1.00 79.56 616 LEU A N 1
ATOM 4947 C CA . LEU A 1 616 ? 19.820 -0.454 -7.264 1.00 79.56 616 LEU A CA 1
ATOM 4948 C C . LEU A 1 616 ? 19.707 -0.197 -8.770 1.00 79.56 616 LEU A C 1
ATOM 4950 O O . LEU A 1 616 ? 20.718 -0.272 -9.464 1.00 79.56 616 LEU A O 1
ATOM 4954 N N . ARG A 1 617 ? 18.530 0.215 -9.272 1.00 85.81 617 ARG A N 1
ATOM 4955 C CA . ARG A 1 617 ? 18.374 0.661 -10.673 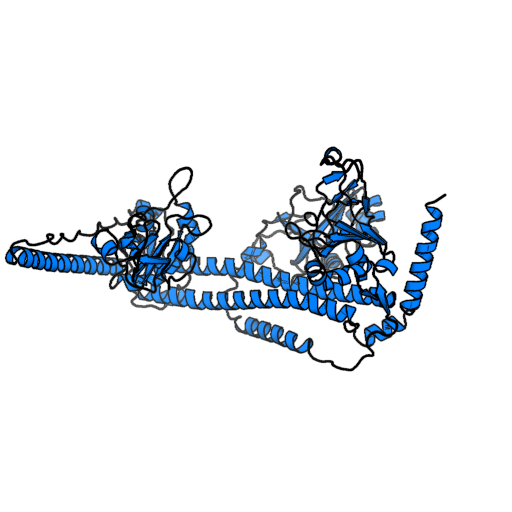1.00 85.81 617 ARG A CA 1
ATOM 4956 C C . ARG A 1 617 ? 19.362 1.760 -11.034 1.00 85.81 617 ARG A C 1
ATOM 4958 O O . ARG A 1 617 ? 20.022 1.682 -12.065 1.00 85.81 617 ARG A O 1
ATOM 4965 N N . GLN A 1 618 ? 19.461 2.776 -10.183 1.00 85.88 618 GLN A N 1
ATOM 4966 C CA . GLN A 1 618 ? 20.370 3.901 -10.399 1.00 85.88 618 GLN A CA 1
ATOM 4967 C C . GLN A 1 618 ? 21.837 3.476 -10.271 1.00 85.88 618 GLN A C 1
ATOM 4969 O O . GLN A 1 618 ? 22.664 3.909 -11.067 1.00 85.88 618 GLN A O 1
ATOM 4974 N N . SER A 1 619 ? 22.154 2.575 -9.337 1.00 83.69 619 SER A N 1
ATOM 4975 C CA . SER A 1 619 ? 23.498 2.002 -9.194 1.00 83.69 619 SER A CA 1
ATOM 4976 C C . SER A 1 619 ? 23.936 1.212 -10.435 1.00 83.69 619 SER A C 1
ATOM 4978 O O . SER A 1 619 ? 25.046 1.413 -10.926 1.00 83.69 619 SER A O 1
ATOM 4980 N N . ILE A 1 620 ? 23.055 0.374 -10.996 1.00 86.31 620 ILE A N 1
ATOM 4981 C CA . ILE A 1 620 ? 23.310 -0.384 -12.234 1.00 86.31 620 ILE A CA 1
ATOM 4982 C C . ILE A 1 620 ? 23.625 0.570 -13.387 1.00 86.31 620 ILE A C 1
ATOM 4984 O O . ILE A 1 620 ? 24.640 0.397 -14.058 1.00 86.31 620 ILE A O 1
ATOM 4988 N N . LEU A 1 621 ? 22.796 1.601 -13.591 1.00 92.75 621 LEU A N 1
ATOM 4989 C CA . LEU A 1 621 ? 23.032 2.598 -14.637 1.00 92.75 621 LEU A CA 1
ATOM 4990 C C . LEU A 1 621 ? 24.348 3.344 -14.411 1.00 92.75 621 LEU A C 1
ATOM 4992 O O . LEU A 1 621 ? 25.138 3.486 -15.337 1.00 92.75 621 LEU A O 1
ATOM 4996 N N . LYS A 1 622 ? 24.625 3.774 -13.178 1.00 90.69 622 LYS A N 1
ATOM 4997 C CA . LYS A 1 622 ? 25.876 4.457 -12.844 1.00 90.69 622 LYS A CA 1
ATOM 4998 C C . LYS A 1 622 ? 27.089 3.586 -13.183 1.00 90.69 622 LYS A C 1
ATOM 5000 O O . LYS A 1 622 ? 27.979 4.037 -13.893 1.00 90.69 622 LYS A O 1
ATOM 5005 N N . ARG A 1 623 ? 27.095 2.320 -12.756 1.00 88.94 623 ARG A N 1
ATOM 5006 C CA . ARG A 1 623 ? 28.164 1.363 -13.086 1.00 88.94 623 ARG A CA 1
ATOM 5007 C C . ARG A 1 623 ? 28.285 1.122 -14.588 1.00 88.94 623 ARG A C 1
ATOM 5009 O O . ARG A 1 623 ? 29.402 0.985 -15.072 1.00 88.94 623 ARG A O 1
ATOM 5016 N N . ALA A 1 624 ? 27.166 1.091 -15.313 1.00 92.88 624 ALA A N 1
ATOM 5017 C CA . ALA A 1 624 ? 27.151 0.945 -16.767 1.00 92.88 624 ALA A CA 1
ATOM 5018 C C . ALA A 1 624 ? 27.959 2.048 -17.441 1.00 92.88 624 ALA A C 1
ATOM 5020 O O . ALA A 1 624 ? 28.893 1.759 -18.178 1.00 92.88 624 ALA A O 1
ATOM 5021 N N . PHE A 1 625 ? 27.644 3.301 -17.124 1.00 94.88 625 PHE A N 1
ATOM 5022 C CA . PHE A 1 625 ? 28.282 4.456 -17.749 1.00 94.88 625 PHE A CA 1
ATOM 5023 C C . PHE A 1 625 ? 29.634 4.817 -17.121 1.00 94.88 625 PHE A C 1
ATOM 5025 O O . PHE A 1 625 ? 30.363 5.615 -17.693 1.00 94.88 625 PHE A O 1
ATOM 5032 N N . GLU A 1 626 ? 30.020 4.219 -15.991 1.00 90.50 626 GLU A N 1
ATOM 5033 C CA . GLU A 1 626 ? 31.394 4.249 -15.465 1.00 90.50 626 GLU A CA 1
ATOM 5034 C C . GLU A 1 626 ? 32.309 3.183 -16.093 1.00 90.50 626 GLU A C 1
ATOM 5036 O O . GLU A 1 626 ? 33.509 3.231 -15.856 1.00 90.50 626 GLU A O 1
ATOM 5041 N N . GLY A 1 627 ? 31.781 2.253 -16.901 1.00 89.56 627 GLY A N 1
ATOM 5042 C CA . GLY A 1 627 ? 32.561 1.138 -17.459 1.00 89.56 627 GLY A CA 1
ATOM 5043 C C . GLY A 1 627 ? 32.806 -0.006 -16.463 1.00 89.56 627 GLY A C 1
ATOM 5044 O O . GLY A 1 627 ? 33.712 -0.806 -16.647 1.00 89.56 627 GLY A O 1
ATOM 5045 N N . LYS A 1 628 ? 31.999 -0.091 -15.395 1.00 88.44 628 LYS A N 1
ATOM 5046 C CA . LYS A 1 628 ? 32.145 -1.035 -14.263 1.00 88.44 628 LYS A CA 1
ATOM 5047 C C . LYS A 1 628 ? 31.026 -2.077 -14.174 1.00 88.44 628 LYS A C 1
ATOM 5049 O O . LYS A 1 628 ? 30.863 -2.744 -13.144 1.00 88.44 628 LYS A O 1
ATOM 5054 N N . LEU A 1 629 ? 30.154 -2.138 -15.179 1.00 89.31 629 LEU A N 1
ATOM 5055 C CA . LEU A 1 629 ? 29.024 -3.069 -15.181 1.00 89.31 629 LEU A CA 1
ATOM 5056 C C . LEU A 1 629 ? 29.426 -4.464 -15.656 1.00 89.31 629 LEU A C 1
ATOM 5058 O O . LEU A 1 629 ? 28.949 -5.448 -15.097 1.00 89.31 629 LEU A O 1
ATOM 5062 N N . LEU A 1 630 ? 30.270 -4.527 -16.683 1.00 87.81 630 LEU A N 1
ATOM 5063 C CA . LEU A 1 630 ? 30.741 -5.776 -17.261 1.00 87.81 630 LEU A CA 1
ATOM 5064 C C . LEU A 1 630 ? 31.907 -6.323 -16.441 1.00 87.81 630 LEU A C 1
ATOM 5066 O O . LEU A 1 630 ? 32.730 -5.566 -15.924 1.00 87.81 630 LEU A O 1
ATOM 5070 N N . ASN A 1 631 ? 31.967 -7.643 -16.305 1.00 85.81 631 ASN A N 1
ATOM 5071 C CA . ASN A 1 631 ? 33.124 -8.301 -15.711 1.00 85.81 631 ASN A CA 1
ATOM 5072 C C . ASN A 1 631 ? 34.268 -8.431 -16.732 1.00 85.81 631 ASN A C 1
ATOM 5074 O O . ASN A 1 631 ? 34.086 -8.230 -17.932 1.00 85.81 631 ASN A O 1
ATOM 5078 N N . LYS A 1 632 ? 35.458 -8.807 -16.252 1.00 83.38 632 LYS A N 1
ATOM 5079 C CA . LYS A 1 632 ? 36.666 -8.929 -17.081 1.00 83.38 632 LYS A CA 1
ATOM 5080 C C . LYS A 1 632 ? 36.475 -9.837 -18.303 1.00 83.38 632 LYS A C 1
ATOM 5082 O O . LYS A 1 632 ? 36.887 -9.472 -19.396 1.00 83.38 632 LYS A O 1
ATOM 5087 N N . ARG A 1 633 ? 35.808 -10.981 -18.132 1.00 87.56 633 ARG A N 1
ATOM 5088 C CA . ARG A 1 633 ? 35.544 -11.924 -19.226 1.00 87.56 633 ARG A CA 1
ATOM 5089 C C . ARG A 1 633 ? 34.605 -11.322 -20.274 1.00 87.56 633 ARG A C 1
ATOM 5091 O O . ARG A 1 633 ? 34.881 -11.425 -21.461 1.00 87.56 633 ARG A O 1
ATOM 5098 N N . GLU A 1 634 ? 33.516 -10.688 -19.839 1.00 88.62 634 GLU A N 1
ATOM 5099 C CA . GLU A 1 634 ? 32.577 -10.003 -20.741 1.00 88.62 634 GLU A CA 1
ATOM 5100 C C . GLU A 1 634 ? 33.293 -8.897 -21.545 1.00 88.62 634 GLU A C 1
ATOM 5102 O O . GLU A 1 634 ? 33.032 -8.741 -22.734 1.00 88.62 634 GLU A O 1
ATOM 5107 N N . LEU A 1 635 ? 34.233 -8.169 -20.928 1.00 88.69 635 LEU A N 1
ATOM 5108 C CA . LEU A 1 635 ? 35.044 -7.145 -21.603 1.00 88.69 635 LEU A CA 1
ATOM 5109 C C . LEU A 1 635 ? 36.031 -7.737 -22.620 1.00 88.69 635 LEU A C 1
ATOM 5111 O O . LEU A 1 635 ? 36.128 -7.235 -23.736 1.00 88.69 635 LEU A O 1
ATOM 5115 N N . GLU A 1 636 ? 36.732 -8.819 -22.275 1.00 88.69 636 GLU A N 1
ATOM 5116 C CA . GLU A 1 636 ? 37.633 -9.527 -23.199 1.00 88.69 636 GLU A CA 1
ATOM 5117 C C . GLU A 1 636 ? 36.882 -10.066 -24.431 1.00 88.69 636 GLU A C 1
ATOM 5119 O O . GLU A 1 636 ? 37.358 -9.939 -25.564 1.00 88.69 636 GLU A O 1
ATOM 5124 N N . GLU A 1 637 ? 35.680 -10.615 -24.224 1.00 91.12 637 GLU A N 1
ATOM 5125 C CA . GLU A 1 637 ? 34.795 -11.076 -25.300 1.00 91.12 637 GLU A CA 1
ATOM 5126 C C . GLU A 1 637 ? 34.353 -9.908 -26.205 1.00 91.12 637 GLU A C 1
ATOM 5128 O O . GLU A 1 637 ? 34.366 -10.038 -27.431 1.00 91.12 637 GLU A O 1
ATOM 5133 N N . VAL A 1 638 ? 34.031 -8.744 -25.627 1.00 92.50 638 VAL A N 1
ATOM 5134 C CA . VAL A 1 638 ? 33.671 -7.525 -26.373 1.00 92.50 638 VAL A CA 1
ATOM 5135 C C . VAL A 1 638 ? 34.846 -6.966 -27.176 1.00 92.50 638 VAL A C 1
ATOM 5137 O O . VAL A 1 638 ? 34.662 -6.606 -28.338 1.00 92.50 638 VAL A O 1
ATOM 5140 N N . HIS A 1 639 ? 36.041 -6.893 -26.587 1.00 90.62 639 HIS A N 1
ATOM 5141 C CA . HIS A 1 639 ? 37.245 -6.383 -27.259 1.00 90.62 639 HIS A CA 1
ATOM 5142 C C . HIS A 1 639 ? 37.701 -7.279 -28.414 1.00 90.62 639 HIS A C 1
ATOM 5144 O O . HIS A 1 639 ? 38.364 -6.815 -29.337 1.00 90.62 639 HIS A O 1
ATOM 5150 N N . SER A 1 640 ? 37.315 -8.554 -28.384 1.00 90.88 640 SER A N 1
ATOM 5151 C CA . SER A 1 640 ? 37.587 -9.513 -29.455 1.00 90.88 640 SER A CA 1
ATOM 5152 C C . SER A 1 640 ? 36.530 -9.493 -30.571 1.00 90.88 640 SER A C 1
ATOM 5154 O O . SER A 1 640 ? 36.629 -10.277 -31.518 1.00 90.88 640 SER A O 1
ATOM 5156 N N . ALA A 1 641 ? 35.494 -8.648 -30.475 1.00 93.56 641 ALA A N 1
ATOM 5157 C CA . ALA A 1 641 ? 34.432 -8.590 -31.475 1.00 93.56 641 ALA A CA 1
ATOM 5158 C C . ALA A 1 641 ? 34.964 -8.083 -32.838 1.00 93.56 641 ALA A C 1
ATOM 5160 O O . ALA A 1 641 ? 35.732 -7.122 -32.872 1.00 93.56 641 ALA A O 1
ATOM 5161 N N . PRO A 1 642 ? 34.531 -8.659 -33.981 1.00 92.81 642 PRO A N 1
ATOM 5162 C CA . PRO A 1 642 ? 35.038 -8.270 -35.304 1.00 92.81 642 PRO A CA 1
ATOM 5163 C C . PRO A 1 642 ? 34.776 -6.810 -35.692 1.00 92.81 642 PRO A C 1
ATOM 5165 O O . PRO A 1 642 ? 35.493 -6.257 -36.519 1.00 92.81 642 PRO A O 1
ATOM 5168 N N . ASP A 1 643 ? 33.725 -6.207 -35.135 1.00 93.00 643 ASP A N 1
ATOM 5169 C CA . ASP A 1 643 ? 33.341 -4.811 -35.349 1.00 93.00 643 ASP A CA 1
ATOM 5170 C C . ASP A 1 643 ? 33.783 -3.892 -34.199 1.00 93.00 643 ASP A C 1
ATOM 5172 O O . ASP A 1 643 ? 33.245 -2.794 -34.040 1.00 93.00 643 ASP A O 1
ATOM 5176 N N . TRP A 1 644 ? 34.730 -4.341 -33.368 1.00 95.56 644 TRP A N 1
ATOM 5177 C CA . TRP A 1 644 ? 35.291 -3.515 -32.309 1.00 95.56 644 TRP A CA 1
ATOM 5178 C C . TRP A 1 644 ? 36.214 -2.440 -32.881 1.00 95.56 644 TRP A C 1
ATOM 5180 O O . TRP A 1 644 ? 37.173 -2.713 -33.600 1.00 95.56 644 TRP A O 1
ATOM 5190 N N . GLU A 1 645 ? 35.918 -1.197 -32.518 1.00 93.31 645 GLU A N 1
ATOM 5191 C CA . GLU A 1 645 ? 36.727 -0.017 -32.790 1.00 93.31 645 GLU A CA 1
ATOM 5192 C C . GLU A 1 645 ? 36.580 0.960 -31.612 1.00 93.31 645 GLU A C 1
ATOM 5194 O O . GLU A 1 645 ? 35.513 0.992 -30.983 1.00 93.31 645 GLU A O 1
ATOM 5199 N N . PRO A 1 646 ? 37.598 1.784 -31.305 1.00 95.44 646 PRO A N 1
ATOM 5200 C CA . PRO A 1 646 ? 37.457 2.847 -30.318 1.00 95.44 646 PRO A CA 1
ATOM 5201 C C . PRO A 1 646 ? 36.283 3.779 -30.647 1.00 95.44 646 PRO A C 1
ATOM 5203 O O . PRO A 1 646 ? 36.009 4.086 -31.810 1.00 95.44 646 PRO A O 1
ATOM 5206 N N . ALA A 1 647 ? 35.617 4.290 -29.614 1.00 95.56 647 ALA A N 1
ATOM 5207 C CA . ALA A 1 647 ? 34.467 5.184 -29.728 1.00 95.56 647 ALA A CA 1
ATOM 5208 C C . ALA A 1 647 ? 34.760 6.472 -30.520 1.00 95.56 647 ALA A C 1
ATOM 5210 O O . ALA A 1 647 ? 33.844 7.071 -31.082 1.00 95.56 647 ALA A O 1
ATOM 5211 N N . GLU A 1 648 ? 36.027 6.883 -30.598 1.00 96.31 648 GLU A N 1
ATOM 5212 C CA . GLU A 1 648 ? 36.480 7.999 -31.430 1.00 96.31 648 GLU A CA 1
ATOM 5213 C C . GLU A 1 648 ? 36.196 7.766 -32.921 1.00 96.31 648 GLU A C 1
ATOM 5215 O O . GLU A 1 648 ? 35.576 8.619 -33.557 1.00 96.31 648 GLU A O 1
ATOM 5220 N N . LEU A 1 649 ? 36.517 6.580 -33.453 1.00 95.56 649 LEU A N 1
ATOM 5221 C CA . LEU A 1 649 ? 36.250 6.227 -34.856 1.00 95.56 649 LEU A CA 1
ATOM 5222 C C . LEU A 1 649 ? 34.746 6.118 -35.137 1.00 95.56 649 LEU A C 1
ATOM 5224 O O . LEU A 1 649 ? 34.254 6.580 -36.171 1.00 95.56 649 LEU A O 1
ATOM 5228 N N . LEU A 1 650 ? 33.986 5.588 -34.173 1.00 94.44 650 LEU A N 1
ATOM 5229 C CA . LEU A 1 650 ? 32.525 5.593 -34.230 1.00 94.44 650 LEU A CA 1
ATOM 5230 C C . LEU A 1 650 ? 31.980 7.030 -34.329 1.00 94.44 650 LEU A C 1
ATOM 5232 O O . LEU A 1 650 ? 31.101 7.303 -35.150 1.00 94.44 650 LEU A O 1
ATOM 5236 N N . LEU A 1 651 ? 32.491 7.956 -33.512 1.00 94.56 651 LEU A N 1
ATOM 5237 C CA . LEU A 1 651 ? 32.050 9.349 -33.511 1.00 94.56 651 LEU A CA 1
ATOM 5238 C C . LEU A 1 651 ? 32.408 10.071 -34.816 1.00 94.56 651 LEU A C 1
ATOM 5240 O O . LEU A 1 651 ? 31.592 10.841 -35.329 1.00 94.56 651 LEU A O 1
ATOM 5244 N N . GLU A 1 652 ? 33.586 9.812 -35.382 1.00 94.00 652 GLU A N 1
ATOM 5245 C CA . GLU A 1 652 ? 33.975 10.321 -36.700 1.00 94.00 652 GLU A CA 1
ATOM 5246 C C . GLU A 1 652 ? 33.022 9.844 -37.800 1.00 94.00 652 GLU A C 1
ATOM 5248 O O . GLU A 1 652 ? 32.536 10.664 -38.589 1.00 94.00 652 GLU A O 1
ATOM 5253 N N . ARG A 1 653 ? 32.668 8.551 -37.807 1.00 92.75 653 ARG A N 1
ATOM 5254 C CA . ARG A 1 653 ? 31.689 7.994 -38.753 1.00 92.75 653 ARG A CA 1
ATOM 5255 C C . ARG A 1 653 ? 30.326 8.673 -38.617 1.00 92.75 653 ARG A C 1
ATOM 5257 O O . ARG A 1 653 ? 29.764 9.114 -39.620 1.00 92.75 653 ARG A O 1
ATOM 5264 N N . ILE A 1 654 ? 29.835 8.852 -37.389 1.00 91.62 654 ILE A N 1
ATOM 5265 C CA . ILE A 1 654 ? 28.572 9.563 -37.125 1.00 91.62 654 ILE A CA 1
ATOM 5266 C C . ILE A 1 654 ? 28.617 11.002 -37.668 1.00 91.62 654 ILE A C 1
ATOM 5268 O O . ILE A 1 654 ? 27.657 11.476 -38.287 1.00 91.62 654 ILE A O 1
ATOM 5272 N N . ARG A 1 655 ? 29.729 11.720 -37.460 1.00 89.12 655 ARG A N 1
ATOM 5273 C CA . ARG A 1 655 ? 29.909 13.094 -37.961 1.00 89.12 655 ARG A CA 1
ATOM 5274 C C . ARG A 1 655 ? 29.905 13.139 -39.491 1.00 89.12 655 ARG A C 1
ATOM 5276 O O . ARG A 1 655 ? 29.257 14.018 -40.066 1.00 89.12 655 ARG A O 1
ATOM 5283 N N . ALA A 1 656 ? 30.572 12.191 -40.149 1.00 89.19 656 ALA A N 1
ATOM 5284 C CA . ALA A 1 656 ? 30.593 12.085 -41.607 1.00 89.19 656 ALA A CA 1
ATOM 5285 C C . ALA A 1 656 ? 29.194 11.800 -42.188 1.00 89.19 656 ALA A C 1
ATOM 5287 O O . ALA A 1 656 ? 28.771 12.462 -43.141 1.00 89.19 656 ALA A O 1
ATOM 5288 N N . GLU A 1 657 ? 28.436 10.888 -41.573 1.00 88.62 657 GLU A N 1
ATOM 5289 C CA . GLU A 1 657 ? 27.054 10.563 -41.958 1.00 88.62 657 GLU A CA 1
ATOM 5290 C C . GLU A 1 657 ? 26.124 11.779 -41.841 1.00 88.62 657 GLU A C 1
ATOM 5292 O O . GLU A 1 657 ? 25.361 12.078 -42.766 1.00 88.62 657 GLU A O 1
ATOM 5297 N N . LYS A 1 658 ? 26.240 12.543 -40.746 1.00 81.75 658 LYS A N 1
ATOM 5298 C CA . LYS A 1 658 ? 25.493 13.795 -40.538 1.00 81.75 658 LYS A CA 1
ATOM 5299 C C . LYS A 1 658 ? 25.844 14.881 -41.562 1.00 81.75 658 LYS A C 1
ATOM 5301 O O . LYS A 1 658 ? 24.959 15.596 -42.033 1.00 81.75 658 LYS A O 1
ATOM 5306 N N . ALA A 1 659 ? 27.117 15.017 -41.934 1.00 78.75 659 ALA A N 1
ATOM 5307 C CA . ALA A 1 659 ? 27.539 15.979 -42.955 1.00 78.75 659 ALA A CA 1
ATOM 5308 C C . ALA A 1 659 ? 27.026 15.602 -44.361 1.00 78.75 659 ALA A C 1
ATOM 5310 O O . ALA A 1 659 ? 26.706 16.483 -45.166 1.00 78.75 659 ALA A O 1
ATOM 5311 N N . GLY A 1 660 ? 26.917 14.301 -44.652 1.00 70.31 660 GLY A N 1
ATOM 5312 C CA . GLY A 1 660 ? 26.384 13.773 -45.909 1.00 70.31 660 GLY A CA 1
ATOM 5313 C C . GLY A 1 660 ? 24.863 13.914 -46.052 1.00 70.31 660 GLY A C 1
ATOM 5314 O O . GLY A 1 660 ? 24.380 14.263 -47.133 1.00 70.31 660 GLY A O 1
ATOM 5315 N N . SER A 1 661 ? 24.096 13.705 -44.976 1.00 62.41 661 SER A N 1
ATOM 5316 C CA . SER A 1 661 ? 22.629 13.840 -44.986 1.00 62.41 661 SER A CA 1
ATOM 5317 C C . SER A 1 661 ? 22.166 15.296 -45.143 1.00 62.41 661 SER A C 1
ATOM 5319 O O . SER A 1 661 ? 21.214 15.564 -45.879 1.00 62.41 661 SER A O 1
ATOM 5321 N N . GLY A 1 662 ? 22.903 16.259 -44.576 1.00 52.09 662 GLY A N 1
ATOM 5322 C CA . GLY A 1 662 ? 22.628 17.695 -44.717 1.00 52.09 662 GLY A CA 1
ATOM 5323 C C . GLY A 1 662 ? 22.748 18.246 -46.148 1.00 52.09 662 GLY A C 1
ATOM 5324 O O . GLY A 1 662 ? 22.161 19.286 -46.451 1.00 52.09 662 GLY A O 1
ATOM 5325 N N . LYS A 1 663 ? 23.460 17.552 -47.051 1.00 44.28 663 LYS A N 1
ATOM 5326 C CA . LYS A 1 663 ? 23.586 17.939 -48.470 1.00 44.28 663 LYS A CA 1
ATOM 5327 C C . LYS A 1 663 ? 22.450 17.417 -49.359 1.00 44.28 663 LYS A C 1
ATOM 5329 O O . LYS A 1 663 ? 22.197 18.017 -50.396 1.00 44.28 663 LYS A O 1
ATOM 5334 N N . LYS A 1 664 ? 21.735 16.354 -48.964 1.00 43.34 664 LYS A N 1
ATOM 5335 C CA . LYS A 1 664 ? 20.614 15.787 -49.747 1.00 43.34 664 LYS A CA 1
ATOM 5336 C C . LYS A 1 664 ? 19.268 16.495 -49.526 1.00 43.34 664 LYS A C 1
ATOM 5338 O O . LYS A 1 664 ? 18.379 16.341 -50.347 1.00 43.34 664 LYS A O 1
ATOM 5343 N N . GLY A 1 665 ? 19.118 17.281 -48.456 1.00 35.78 665 GLY A N 1
ATOM 5344 C CA . GLY A 1 665 ? 17.881 18.016 -48.135 1.00 35.78 665 GLY A CA 1
ATOM 5345 C C . GLY A 1 665 ? 17.796 19.453 -48.675 1.00 35.78 665 GLY A C 1
ATOM 5346 O O . GLY A 1 665 ? 16.885 20.183 -48.295 1.00 35.78 665 GLY A O 1
ATOM 5347 N N . LYS A 1 666 ? 18.760 19.885 -49.501 1.00 34.75 666 LYS A N 1
ATOM 5348 C CA . LYS A 1 666 ? 18.810 21.225 -50.123 1.00 34.75 666 LYS A CA 1
ATOM 5349 C C . LYS A 1 666 ? 18.804 21.191 -51.662 1.00 34.75 666 LYS A C 1
ATOM 5351 O O . LYS A 1 666 ? 19.107 22.214 -52.271 1.00 34.75 666 LYS A O 1
ATOM 5356 N N . ALA A 1 667 ? 18.501 20.041 -52.265 1.00 29.53 667 ALA A N 1
ATOM 5357 C CA . ALA A 1 667 ? 18.342 19.892 -53.711 1.00 29.53 667 ALA A CA 1
ATOM 5358 C C . ALA A 1 667 ? 16.862 19.915 -54.095 1.00 29.53 667 ALA A C 1
ATOM 5360 O O . ALA A 1 667 ? 16.072 19.274 -53.361 1.00 29.53 667 ALA A O 1
#